Protein AF-0000000078946399 (afdb_homodimer)

Secondary structure (DSSP, 8-state):
-HHHHHHHHHHHHHHHHTS--BTT--HHHHHHHHHHHHHTT--EEEEE-SS-EEEEESTT-SEEEEEE--BSSP-S--EEETTEEESTTIIIIIHHHHHHHHHHHHHHHTT----SEEEEES-TTTT-HHHHHHHHH---SEEEEE--BTT-EEEEE-EEEEEEEEEE-B--BTT-GGGSB-HHHHHHHHHHHHHTSGGGGS--SSS--EEEEEEEEE---SSB---EEEEEEEEEE-TTS-HHHHHHHHHHHHHHH-SEEEEEEEE--EE--TTSHHHHHHHHHHHHHT---EEEE-S--THHHHHHTT-EEEEE-SSBGGGTTSTT-EEEHHHHHHHHHHHHHHHHHHHHT-/-HHHHHHHHHHHHHHHHTS--BTT--HHHHHHHHHHHHHTT--EEEEE-SS-EEEEESTT-SEEEEEE--BSSP-S--EEETTEEESTTIIIIIHHHHHHHHHHHHHHHTT----SEEEEES-TTTT-HHHHHHHHH---SEEEEE--BTT-EEEEE-EEEEEEEEEE-B--BTT-GGGSB-HHHHHHHHHHHHHTSGGGGS--SS---EEEEEEEEE---SSB---EEEEEEEEEE-TTS-HHHHHHHHHHHHHHH-SEEEEEEEE--EE--TTSHHHHHHHHHHHHHT---EEEESS--THHHHHHTT-EEEEE-SSBGGGTTSTT-EEEHHHHHHHHHHHHHHHHHHHHT-

Structure (mmCIF, N/CA/C/O backbone):
data_AF-0000000078946399-model_v1
#
loop_
_entity.id
_entity.type
_entity.pdbx_description
1 polymer 'Acetyl ornithine deacetylase related protein (ArgE)'
#
loop_
_atom_site.group_PDB
_atom_site.id
_atom_site.type_symbol
_atom_site.label_atom_id
_atom_site.label_alt_id
_atom_site.label_comp_id
_atom_site.label_asym_id
_atom_site.label_entity_id
_atom_site.label_seq_id
_atom_site.pdbx_PDB_ins_code
_atom_site.Cartn_x
_atom_site.Cartn_y
_atom_site.Cartn_z
_atom_site.occupancy
_atom_site.B_iso_or_equiv
_atom_site.auth_seq_id
_atom_site.auth_comp_id
_atom_site.auth_asym_id
_atom_site.auth_atom_id
_atom_site.pdbx_PDB_model_num
ATOM 1 N N . MET A 1 1 ? -23.766 44.562 15.922 1 47.75 1 MET A N 1
ATOM 2 C CA . MET A 1 1 ? -22.328 44.781 15.742 1 47.75 1 MET A CA 1
ATOM 3 C C . MET A 1 1 ? -21.609 43.469 15.422 1 47.75 1 MET A C 1
ATOM 5 O O . MET A 1 1 ? -20.797 43.406 14.5 1 47.75 1 MET A O 1
ATOM 9 N N . ASN A 1 2 ? -22.281 42.469 16.094 1 71.94 2 ASN A N 1
ATOM 10 C CA . ASN A 1 2 ? -21.688 41.125 15.953 1 71.94 2 ASN A CA 1
ATOM 11 C C . ASN A 1 2 ? -22.078 40.5 14.625 1 71.94 2 ASN A C 1
ATOM 13 O O . ASN A 1 2 ? -21.234 39.875 13.953 1 71.94 2 ASN A O 1
ATOM 17 N N . GLN A 1 3 ? -23.25 40.969 14.172 1 82.75 3 GLN A N 1
ATOM 18 C CA . GLN A 1 3 ? -23.719 40.375 12.93 1 82.75 3 GLN A CA 1
ATOM 19 C C . GLN A 1 3 ? -23.016 41 11.719 1 82.75 3 GLN A C 1
ATOM 21 O O . GLN A 1 3 ? -22.672 40.281 10.773 1 82.75 3 GLN A O 1
ATOM 26 N N . 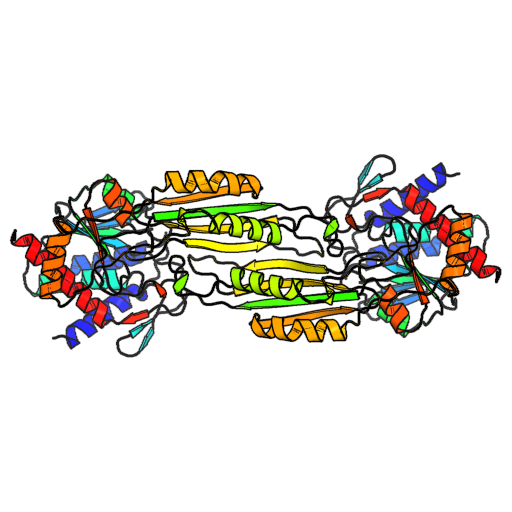MET A 1 4 ? -22.828 42.25 11.758 1 88 4 MET A N 1
ATOM 27 C CA . MET A 1 4 ? -22.141 42.938 10.656 1 88 4 MET A CA 1
ATOM 28 C C . MET A 1 4 ? -20.703 42.469 10.547 1 88 4 MET A C 1
ATOM 30 O O . MET A 1 4 ? -20.188 42.281 9.438 1 88 4 MET A O 1
ATOM 34 N N . LYS A 1 5 ? -20.078 42.281 11.656 1 94.25 5 LYS A N 1
ATOM 35 C CA . LYS A 1 5 ? -18.703 41.781 11.656 1 94.25 5 LYS A CA 1
ATOM 36 C C . LYS A 1 5 ? -18.625 40.375 11.102 1 94.25 5 LYS A C 1
ATOM 38 O O . LYS A 1 5 ? -17.672 40.031 10.383 1 94.25 5 LYS A O 1
ATOM 43 N N . THR A 1 6 ? -19.641 39.656 11.43 1 96.94 6 THR A N 1
ATOM 44 C CA . THR A 1 6 ? -19.688 38.281 10.953 1 96.94 6 THR A CA 1
ATOM 45 C C . THR A 1 6 ? -19.844 38.219 9.438 1 96.94 6 THR A C 1
ATOM 47 O O . THR A 1 6 ? -19.188 37.438 8.758 1 96.94 6 THR A O 1
ATOM 50 N N . GLU A 1 7 ? -20.688 39.062 8.922 1 97.5 7 GLU A N 1
ATOM 51 C CA . GLU A 1 7 ? -20.891 39.125 7.473 1 97.5 7 GLU A CA 1
ATOM 52 C C . GLU A 1 7 ? -19.625 39.594 6.762 1 97.5 7 GLU A C 1
ATOM 54 O O . GLU A 1 7 ? -19.297 39.094 5.684 1 97.5 7 GLU A O 1
ATOM 59 N N . ARG A 1 8 ? -19 40.562 7.348 1 97.94 8 ARG A N 1
ATOM 60 C CA . ARG A 1 8 ? -17.766 41.062 6.75 1 97.94 8 ARG A CA 1
ATOM 61 C C . ARG A 1 8 ? -16.672 40 6.773 1 97.94 8 ARG A C 1
ATOM 63 O O . ARG A 1 8 ? -15.93 39.844 5.801 1 97.94 8 ARG A O 1
ATOM 70 N N . ALA A 1 9 ? -16.578 39.344 7.898 1 98.31 9 ALA A N 1
ATOM 71 C CA . ALA A 1 9 ? -15.633 38.219 8 1 98.31 9 ALA A CA 1
ATOM 72 C C . ALA A 1 9 ? -15.906 37.188 6.93 1 98.31 9 ALA A C 1
ATOM 74 O O . ALA A 1 9 ? -14.977 36.625 6.332 1 98.31 9 ALA A O 1
ATOM 75 N N . LYS A 1 10 ? -17.156 36.875 6.715 1 98.12 10 LYS A N 1
ATOM 76 C CA . LYS A 1 10 ? -17.562 35.906 5.688 1 98.12 10 LYS A CA 1
ATOM 77 C C . LYS A 1 10 ? -17.094 36.344 4.309 1 98.12 10 LYS A C 1
ATOM 79 O O . LYS A 1 10 ? -16.562 35.562 3.539 1 98.12 10 LYS A O 1
ATOM 84 N N . GLU A 1 11 ? -17.297 37.594 4.051 1 98.31 11 GLU A N 1
ATOM 85 C CA . GLU A 1 11 ? -16.906 38.156 2.758 1 98.31 11 GLU A CA 1
ATOM 86 C C . GLU A 1 11 ? -15.406 38.031 2.541 1 98.31 11 GLU A C 1
ATOM 88 O O . GLU A 1 11 ? -14.953 37.594 1.476 1 98.31 11 GLU A O 1
ATOM 93 N N . ILE A 1 12 ? -14.656 38.406 3.539 1 98.69 12 ILE A N 1
ATOM 94 C CA . ILE A 1 12 ? -13.203 38.375 3.439 1 98.69 12 ILE A CA 1
ATOM 95 C C . ILE A 1 12 ? -12.734 36.938 3.23 1 98.69 12 ILE A C 1
ATOM 97 O O . ILE A 1 12 ? -11.945 36.656 2.324 1 98.69 12 ILE A O 1
ATOM 101 N N . LEU A 1 13 ? -13.266 36.031 4.047 1 98.81 13 LEU A N 1
ATOM 102 C CA . LEU A 1 13 ? -12.836 34.656 3.994 1 98.81 13 LEU A CA 1
ATOM 103 C C . LEU A 1 13 ? -13.219 34 2.658 1 98.81 13 LEU A C 1
ATOM 105 O O . LEU A 1 13 ? -12.414 33.281 2.064 1 98.81 13 LEU A O 1
ATOM 109 N N . LEU A 1 14 ? -14.375 34.281 2.162 1 98.5 14 LEU A N 1
ATOM 110 C CA . LEU A 1 14 ? -14.82 33.688 0.899 1 98.5 14 LEU A CA 1
ATOM 111 C C . LEU A 1 14 ? -13.945 34.156 -0.257 1 98.5 14 LEU A C 1
ATOM 113 O O . LEU A 1 14 ? -13.648 33.406 -1.168 1 98.5 14 LEU A O 1
ATOM 117 N N . GLN A 1 15 ? -13.586 35.406 -0.216 1 98.5 15 GLN A N 1
ATOM 118 C CA . GLN A 1 15 ? -12.695 35.938 -1.254 1 98.5 15 GLN A CA 1
ATOM 119 C C . GLN A 1 15 ? -11.352 35.219 -1.228 1 98.5 15 GLN A C 1
ATOM 121 O O . GLN A 1 15 ? -10.797 34.906 -2.279 1 98.5 15 GLN A O 1
ATOM 126 N N . LEU A 1 16 ? -10.859 34.969 -0.039 1 98.81 16 LEU A N 1
ATOM 127 C CA . LEU A 1 16 ? -9.602 34.25 0.097 1 98.81 16 LEU A CA 1
ATOM 128 C C . LEU A 1 16 ? -9.742 32.812 -0.403 1 98.81 16 LEU A C 1
ATOM 130 O O . LEU A 1 16 ? -8.859 32.312 -1.088 1 98.81 16 LEU A O 1
ATOM 134 N N . LEU A 1 17 ? -10.852 32.188 -0.094 1 98.75 17 LEU A N 1
ATOM 135 C CA . LEU A 1 17 ? -11.062 30.766 -0.403 1 98.75 17 LEU A CA 1
ATOM 136 C C . LEU A 1 17 ? -11.258 30.562 -1.901 1 98.75 17 LEU A C 1
ATOM 138 O O . LEU A 1 17 ? -10.969 29.484 -2.43 1 98.75 17 LEU A O 1
ATOM 142 N N . LYS A 1 18 ? -11.695 31.578 -2.578 1 98 18 LYS A N 1
ATOM 143 C CA . LYS A 1 18 ? -11.914 31.5 -4.02 1 98 18 LYS A CA 1
ATOM 144 C C . LYS A 1 18 ? -10.594 31.469 -4.777 1 98 18 LYS A C 1
ATOM 146 O O . LYS A 1 18 ? -10.555 31.094 -5.953 1 98 18 LYS A O 1
ATOM 151 N N . ILE A 1 19 ? -9.516 31.828 -4.113 1 98.56 19 ILE A N 1
ATOM 152 C CA . ILE A 1 19 ? -8.195 31.844 -4.73 1 98.56 19 ILE A CA 1
ATOM 153 C C . ILE A 1 19 ? -7.402 30.609 -4.27 1 98.56 19 ILE A C 1
ATOM 155 O O . ILE A 1 19 ? -6.883 30.594 -3.15 1 98.56 19 ILE A O 1
ATOM 159 N N . PRO A 1 20 ? -7.289 29.594 -5.145 1 98 20 PRO A N 1
ATOM 160 C CA . PRO A 1 20 ? -6.434 28.469 -4.754 1 98 20 PRO A CA 1
ATOM 161 C C . PRO A 1 20 ? -4.984 28.891 -4.516 1 98 20 PRO A C 1
ATOM 163 O O . PRO A 1 20 ? -4.441 29.703 -5.262 1 98 20 PRO A O 1
ATOM 166 N N . SER A 1 21 ? -4.367 28.406 -3.451 1 98.31 21 SER A N 1
ATOM 167 C CA . SER A 1 21 ? -2.986 28.766 -3.148 1 98.31 21 SER A CA 1
ATOM 168 C C . SER A 1 21 ? -2.223 27.578 -2.561 1 98.31 21 SER A C 1
ATOM 170 O O . SER A 1 21 ? -1.588 27.703 -1.512 1 98.31 21 SER A O 1
ATOM 172 N N . PRO A 1 22 ? -2.23 26.422 -3.227 1 97.69 22 PRO A N 1
ATOM 173 C CA . PRO A 1 22 ? -1.34 25.375 -2.709 1 97.69 22 PRO A CA 1
ATOM 174 C C . PRO A 1 22 ? 0.113 25.844 -2.617 1 97.69 22 PRO A C 1
ATOM 176 O O . PRO A 1 22 ? 0.504 26.797 -3.281 1 97.69 22 PRO A O 1
ATOM 179 N N . SER A 1 23 ? 0.872 25.219 -1.741 1 97.31 23 SER A N 1
ATOM 180 C CA . SER A 1 23 ? 2.268 25.609 -1.576 1 97.31 23 SER A CA 1
ATOM 181 C C . SER A 1 23 ? 2.98 25.688 -2.922 1 97.31 23 SER A C 1
ATOM 183 O O . SER A 1 23 ? 2.865 24.781 -3.75 1 97.31 23 SER A O 1
ATOM 185 N N . GLY A 1 24 ? 3.625 26.719 -3.129 1 96.62 24 GLY A N 1
ATOM 186 C CA . GLY A 1 24 ? 4.336 26.953 -4.375 1 96.62 24 GLY A CA 1
ATOM 187 C C . GLY A 1 24 ? 3.545 27.797 -5.359 1 96.62 24 GLY A C 1
ATOM 188 O O . GLY A 1 24 ? 4.09 28.281 -6.359 1 96.62 24 GLY A O 1
ATOM 189 N N . GLN A 1 25 ? 2.281 28.031 -5.113 1 97.44 25 GLN A N 1
ATOM 190 C CA . GLN A 1 25 ? 1.404 28.812 -5.98 1 97.44 25 GLN A CA 1
ATOM 191 C C . GLN A 1 25 ? 0.661 29.875 -5.188 1 97.44 25 GLN A C 1
ATOM 193 O O . GLN A 1 25 ? -0.564 29.984 -5.277 1 97.44 25 GLN A O 1
ATOM 198 N N . GLU A 1 26 ? 1.387 30.672 -4.414 1 98.19 26 GLU A N 1
ATOM 199 C CA . GLU A 1 26 ? 0.754 31.609 -3.482 1 98.19 26 GLU A CA 1
ATOM 200 C C . GLU A 1 26 ? 0.705 33.031 -4.059 1 98.19 26 GLU A C 1
ATOM 202 O O . GLU A 1 26 ? 0.211 33.938 -3.412 1 98.19 26 GLU A O 1
ATOM 207 N N . ASP A 1 27 ? 1.141 33.25 -5.316 1 97.56 27 ASP A N 1
ATOM 208 C CA . ASP A 1 27 ? 1.305 34.594 -5.859 1 97.56 27 ASP A CA 1
ATOM 209 C C . ASP A 1 27 ? -0.028 35.312 -5.898 1 97.56 27 ASP A C 1
ATOM 211 O O . ASP A 1 27 ? -0.113 36.469 -5.484 1 97.56 27 ASP A O 1
ATOM 215 N N . ARG A 1 28 ? -1.026 34.656 -6.402 1 98.19 28 ARG A N 1
ATOM 216 C CA . ARG A 1 28 ? -2.309 35.344 -6.598 1 98.19 28 ARG A CA 1
ATOM 217 C C . ARG A 1 28 ? -2.928 35.719 -5.262 1 98.19 28 ARG A C 1
ATOM 219 O O . ARG A 1 28 ? -3.533 36.812 -5.141 1 98.19 28 ARG A O 1
ATOM 226 N N . ILE A 1 29 ? -2.83 34.906 -4.25 1 98.69 29 ILE A N 1
ATOM 227 C CA . ILE A 1 29 ? -3.439 35.25 -2.963 1 98.69 29 ILE A CA 1
ATOM 228 C C . ILE A 1 29 ? -2.645 36.344 -2.275 1 98.69 29 ILE A C 1
ATOM 230 O O . ILE A 1 29 ? -3.217 37.188 -1.581 1 98.69 29 ILE A O 1
ATOM 234 N N . MET A 1 30 ? -1.367 36.344 -2.451 1 98.75 30 MET A N 1
ATOM 235 C CA . MET A 1 30 ? -0.531 37.406 -1.895 1 98.75 30 MET A CA 1
ATOM 236 C C . MET A 1 30 ? -0.871 38.75 -2.523 1 98.75 30 MET A C 1
ATOM 238 O O . MET A 1 30 ? -0.92 39.75 -1.832 1 98.75 30 MET A O 1
ATOM 242 N N . LEU A 1 31 ? -1.077 38.688 -3.805 1 98.56 31 LEU A N 1
ATOM 243 C CA . LEU A 1 31 ? -1.482 39.906 -4.492 1 98.56 31 LEU A CA 1
ATOM 244 C C . LEU A 1 31 ? -2.814 40.406 -3.953 1 98.56 31 LEU A C 1
ATOM 246 O O . LEU A 1 31 ? -2.988 41.625 -3.754 1 98.56 31 LEU A O 1
ATOM 250 N N . HIS A 1 32 ? -3.725 39.5 -3.777 1 98.81 32 HIS A N 1
ATOM 251 C CA . HIS A 1 32 ? -5.027 39.875 -3.234 1 98.81 32 HIS A CA 1
ATOM 252 C C . HIS A 1 32 ? -4.891 40.531 -1.858 1 98.81 32 HIS A C 1
ATOM 254 O O . HIS A 1 32 ? -5.523 41.531 -1.579 1 98.81 32 HIS A O 1
ATOM 260 N N . ILE A 1 33 ? -4.078 39.938 -1.006 1 98.88 33 ILE A N 1
ATOM 261 C CA . ILE A 1 33 ? -3.861 40.438 0.343 1 98.88 33 ILE A CA 1
ATOM 262 C C . ILE A 1 33 ? -3.188 41.812 0.273 1 98.88 33 ILE A C 1
ATOM 264 O O . ILE A 1 33 ? -3.57 42.75 0.994 1 98.88 33 ILE A O 1
ATOM 268 N N . MET A 1 34 ? -2.217 41.906 -0.587 1 98.62 34 MET A N 1
ATOM 269 C CA . MET A 1 34 ? -1.526 43.188 -0.758 1 98.62 34 MET A CA 1
ATOM 270 C C . MET A 1 34 ? -2.504 44.281 -1.162 1 98.62 34 MET A C 1
ATOM 272 O O . MET A 1 34 ? -2.445 45.406 -0.637 1 98.62 34 MET A O 1
ATOM 276 N N . GLU A 1 35 ? -3.363 44 -2.105 1 98.5 35 GLU A N 1
ATOM 277 C CA . GLU A 1 35 ? -4.371 44.969 -2.543 1 98.5 35 GLU A CA 1
ATOM 278 C C . GLU A 1 35 ? -5.293 45.344 -1.394 1 98.5 35 GLU A C 1
ATOM 280 O O . GLU A 1 35 ? -5.633 46.531 -1.237 1 98.5 35 GLU A O 1
ATOM 285 N N . PHE A 1 36 ? -5.73 44.375 -0.68 1 98.56 36 PHE A N 1
ATOM 286 C CA . PHE A 1 36 ? -6.57 44.625 0.487 1 98.56 36 PHE A CA 1
ATOM 287 C C . PHE A 1 36 ? -5.895 45.594 1.446 1 98.56 36 PHE A C 1
ATOM 289 O O . PHE A 1 36 ? -6.52 46.562 1.921 1 98.56 36 PHE A O 1
ATOM 296 N N . LEU A 1 37 ? -4.625 45.375 1.749 1 98.75 37 LEU A N 1
ATOM 297 C CA . LEU A 1 37 ? -3.854 46.188 2.695 1 98.75 37 LEU A CA 1
ATOM 298 C C . LEU A 1 37 ? -3.623 47.594 2.154 1 98.75 37 LEU A C 1
ATOM 300 O O . LEU A 1 37 ? -3.688 48.562 2.906 1 98.75 37 LEU A O 1
ATOM 304 N N . HIS A 1 38 ? -3.402 47.688 0.905 1 98.19 38 HIS A N 1
ATOM 305 C CA . HIS A 1 38 ? -3.207 49 0.275 1 98.19 38 HIS A CA 1
ATOM 306 C C . HIS A 1 38 ? -4.473 49.844 0.357 1 98.19 38 HIS A C 1
ATOM 308 O O . HIS A 1 38 ? -4.398 51.062 0.598 1 98.19 38 HIS A O 1
ATOM 314 N N . LYS A 1 39 ? -5.543 49.219 0.105 1 98.06 39 LYS A N 1
ATOM 315 C CA . LYS A 1 39 ? -6.816 49.938 0.187 1 98.06 39 LYS A CA 1
ATOM 316 C C . LYS A 1 39 ? -7.031 50.5 1.579 1 98.06 39 LYS A C 1
ATOM 318 O O . LYS A 1 39 ? -7.73 51.5 1.735 1 98.06 39 LYS A O 1
ATOM 323 N N . LEU A 1 40 ? -6.422 49.938 2.564 1 97.94 40 LEU A N 1
ATOM 324 C CA . LEU A 1 40 ? -6.547 50.406 3.941 1 97.94 40 LEU A CA 1
ATOM 325 C C . LEU A 1 40 ? -5.387 51.312 4.316 1 97.94 40 LEU A C 1
ATOM 327 O O . LEU A 1 40 ? -5.258 51.719 5.473 1 97.94 40 LEU A O 1
ATOM 331 N N . ASP A 1 41 ? -4.469 51.594 3.393 1 97.62 41 ASP A N 1
ATOM 332 C CA . ASP A 1 41 ? -3.35 52.5 3.531 1 97.62 41 ASP A CA 1
ATOM 333 C C . ASP A 1 41 ? -2.291 51.969 4.477 1 97.62 41 ASP A C 1
ATOM 335 O O . ASP A 1 41 ? -1.715 52.688 5.277 1 97.62 41 ASP A O 1
ATOM 339 N N . TYR A 1 42 ? -2.152 50.688 4.516 1 98.31 42 TYR A N 1
ATOM 340 C CA . TYR A 1 42 ? -1.014 50.062 5.199 1 98.31 42 TYR A CA 1
ATOM 341 C C . TYR A 1 42 ? 0.194 49.969 4.277 1 98.31 42 TYR A C 1
ATOM 343 O O . TYR A 1 42 ? 0.053 49.688 3.09 1 98.31 42 TYR A O 1
ATOM 351 N N . ASP A 1 43 ? 1.388 50.312 4.824 1 97.69 43 ASP A N 1
ATOM 352 C CA . ASP A 1 43 ? 2.631 50.094 4.094 1 97.69 43 ASP A CA 1
ATOM 353 C C . ASP A 1 43 ? 3.037 48.594 4.133 1 97.69 43 ASP A C 1
ATOM 355 O O . ASP A 1 43 ? 3.186 48.031 5.211 1 97.69 43 ASP A O 1
ATOM 359 N N . VAL A 1 44 ? 3.207 48.062 2.955 1 98.5 44 VAL A N 1
ATOM 360 C CA . VAL A 1 44 ? 3.498 46.625 2.867 1 98.5 44 VAL A CA 1
ATOM 361 C C . VAL A 1 44 ? 4.914 46.406 2.33 1 98.5 44 VAL A C 1
ATOM 363 O O . VAL A 1 44 ? 5.266 46.938 1.273 1 98.5 44 VAL A O 1
ATOM 366 N N . HIS A 1 45 ? 5.691 45.688 3.076 1 98.38 45 HIS A N 1
ATOM 367 C CA . HIS A 1 45 ? 7.016 45.25 2.637 1 98.38 45 HIS A CA 1
ATOM 368 C C . HIS A 1 45 ? 6.984 43.844 2.066 1 98.38 45 HIS A C 1
ATOM 370 O O . HIS A 1 45 ? 6.422 42.938 2.68 1 98.38 45 HIS A O 1
ATOM 376 N N . ILE A 1 46 ? 7.586 43.75 0.87 1 98.06 46 ILE A N 1
ATOM 377 C CA . ILE A 1 46 ? 7.652 42.438 0.233 1 98.06 46 ILE A CA 1
ATOM 378 C C . ILE A 1 46 ? 9.016 41.781 0.505 1 98.06 46 ILE A C 1
ATOM 380 O O . ILE A 1 46 ? 10.055 42.406 0.244 1 98.06 46 ILE A O 1
ATOM 384 N N . GLU A 1 47 ? 9 40.656 1.097 1 97.62 47 GLU A N 1
ATOM 385 C CA . GLU A 1 47 ? 10.211 39.844 1.262 1 97.62 47 GLU A CA 1
ATOM 386 C C . GLU A 1 47 ? 10.172 38.625 0.359 1 97.62 47 GLU A C 1
ATOM 388 O O . GLU A 1 47 ? 9.219 37.844 0.395 1 97.62 47 GLU A O 1
ATOM 393 N N . SER A 1 48 ? 11.195 38.531 -0.493 1 97 48 SER A N 1
ATOM 394 C CA . SER A 1 48 ? 11.211 37.406 -1.436 1 97 48 SER A CA 1
ATOM 395 C C . SER A 1 48 ? 12.633 36.906 -1.69 1 97 48 SER A C 1
ATOM 397 O O . SER A 1 48 ? 13.586 37.688 -1.603 1 97 48 SER A O 1
ATOM 399 N N . ASP A 1 49 ? 12.773 35.656 -1.921 1 95.62 49 ASP A N 1
ATOM 400 C CA . ASP A 1 49 ? 14.047 35.125 -2.391 1 95.62 49 ASP A CA 1
ATOM 401 C C . ASP A 1 49 ? 13.914 34.562 -3.801 1 95.62 49 ASP A C 1
ATOM 403 O O . ASP A 1 49 ? 14.742 33.75 -4.23 1 95.62 49 ASP A O 1
ATOM 407 N N . GLY A 1 50 ? 12.891 34.844 -4.512 1 93.75 50 GLY A N 1
ATOM 408 C CA . GLY A 1 50 ? 12.648 34.375 -5.859 1 93.75 50 GLY A CA 1
ATOM 409 C C . GLY A 1 50 ? 11.633 33.25 -5.918 1 93.75 50 GLY A C 1
ATOM 410 O O . GLY A 1 50 ? 10.883 33.125 -6.887 1 93.75 50 GLY A O 1
ATOM 411 N N . GLU A 1 51 ? 11.586 32.438 -4.895 1 93.94 51 GLU A N 1
ATOM 412 C CA . GLU A 1 51 ? 10.641 31.328 -4.828 1 93.94 51 GLU A CA 1
ATOM 413 C C . GLU A 1 51 ? 9.562 31.578 -3.781 1 93.94 51 GLU A C 1
ATOM 415 O O . GLU A 1 51 ? 8.391 31.25 -3.998 1 93.94 51 GLU A O 1
ATOM 420 N N . ILE A 1 52 ? 9.945 32.188 -2.711 1 96 52 ILE A N 1
ATOM 421 C CA . ILE A 1 52 ? 9.07 32.531 -1.591 1 96 52 ILE A CA 1
ATOM 422 C C . ILE A 1 52 ? 8.703 34 -1.644 1 96 52 ILE A C 1
ATOM 424 O O . ILE A 1 52 ? 9.531 34.844 -2.004 1 96 52 ILE A O 1
ATOM 428 N N . ILE A 1 53 ? 7.461 34.312 -1.32 1 97.44 53 ILE A N 1
ATOM 429 C CA . ILE A 1 53 ? 7.02 35.688 -1.186 1 97.44 53 ILE A CA 1
ATOM 430 C C . ILE A 1 53 ? 6.289 35.875 0.143 1 97.44 53 ILE A C 1
ATOM 432 O O . ILE A 1 53 ? 5.355 35.125 0.451 1 97.44 53 ILE A O 1
ATOM 436 N N . ASP A 1 54 ? 6.719 36.812 0.956 1 98.56 54 ASP A N 1
ATOM 437 C CA . ASP A 1 54 ? 6.094 37.188 2.219 1 98.56 54 ASP A CA 1
ATOM 438 C C . ASP A 1 54 ? 5.699 38.688 2.217 1 98.56 54 ASP A C 1
ATOM 440 O O . ASP A 1 54 ? 6.309 39.469 1.518 1 98.56 54 ASP A O 1
ATOM 444 N N . LEU A 1 55 ? 4.656 39.031 2.871 1 98.88 55 LEU A N 1
ATOM 445 C CA . LEU A 1 55 ? 4.234 40.406 3.084 1 98.88 55 LEU A CA 1
ATOM 446 C C . LEU A 1 55 ? 4.398 40.781 4.547 1 98.88 55 LEU A C 1
ATOM 448 O O . LEU A 1 55 ? 3.922 40.094 5.441 1 98.88 55 LEU A O 1
ATOM 452 N N . VAL A 1 56 ? 5.066 41.875 4.773 1 98.88 56 VAL A N 1
ATOM 453 C CA . VAL A 1 56 ? 5.332 42.344 6.133 1 98.88 56 VAL A CA 1
ATOM 454 C C . VAL A 1 56 ? 4.738 43.719 6.344 1 98.88 56 VAL A C 1
ATOM 456 O O . VAL A 1 56 ? 4.926 44.625 5.516 1 98.88 56 VAL A O 1
ATOM 459 N N . VAL A 1 57 ? 4.004 43.906 7.367 1 98.81 57 VAL A N 1
ATOM 460 C CA . VAL A 1 57 ? 3.453 45.188 7.797 1 98.81 57 VAL A CA 1
ATOM 461 C C . VAL A 1 57 ? 4.004 45.531 9.172 1 98.81 57 VAL A C 1
ATOM 463 O O . VAL A 1 57 ? 4.043 44.688 10.07 1 98.81 57 VAL A O 1
ATOM 466 N N . ASN A 1 58 ? 4.457 46.75 9.406 1 98.5 58 ASN A N 1
ATOM 467 C CA . ASN A 1 58 ? 5.055 47.25 10.648 1 98.5 58 ASN A CA 1
ATOM 468 C C . ASN A 1 58 ? 6.277 46.406 11.031 1 98.5 58 ASN A C 1
ATOM 470 O O . ASN A 1 58 ? 6.336 45.875 12.133 1 98.5 58 ASN A O 1
ATOM 474 N N . PRO A 1 59 ? 7.348 46.438 10.109 1 98.19 59 PRO A N 1
ATOM 475 C CA . PRO A 1 59 ? 8.469 45.5 10.203 1 98.19 59 PRO A CA 1
ATOM 476 C C . PRO A 1 59 ? 9.328 45.75 11.438 1 98.19 59 PRO A C 1
ATOM 478 O O . PRO A 1 59 ? 10.133 44.875 11.812 1 98.19 59 PRO A O 1
ATOM 481 N N . GLU A 1 60 ? 9.195 46.844 12.164 1 97.06 60 GLU A N 1
ATOM 482 C CA . GLU A 1 60 ? 10.062 47.156 13.289 1 97.06 60 GLU A CA 1
ATOM 483 C C . GLU A 1 60 ? 9.445 46.719 14.609 1 97.06 60 GLU A C 1
ATOM 485 O O . GLU A 1 60 ? 10.062 46.844 15.672 1 97.06 60 GLU A O 1
ATOM 490 N N . ALA A 1 61 ? 8.242 46.188 14.602 1 97.94 61 ALA A N 1
ATOM 491 C CA . ALA A 1 61 ? 7.555 45.75 15.82 1 97.94 61 ALA A CA 1
ATOM 492 C C . ALA A 1 61 ? 8.281 44.594 16.5 1 97.94 61 ALA A C 1
ATOM 494 O O . ALA A 1 61 ? 9.023 43.875 15.844 1 97.94 61 ALA A O 1
ATOM 495 N N . GLU A 1 62 ? 8.055 44.438 17.797 1 97.88 62 GLU A N 1
ATOM 496 C CA . GLU A 1 62 ? 8.711 43.375 18.578 1 97.88 62 GLU A CA 1
ATOM 497 C C . GLU A 1 62 ? 7.766 42.219 18.844 1 97.88 62 GLU A C 1
ATOM 499 O O . GLU A 1 62 ? 8.203 41.125 19.266 1 97.88 62 GLU A O 1
ATOM 504 N N . LEU A 1 63 ? 6.523 42.406 18.641 1 98.75 63 LEU A N 1
ATOM 505 C CA . LEU A 1 63 ? 5.5 41.375 18.641 1 98.75 63 LEU A CA 1
ATOM 506 C C . LEU A 1 63 ? 4.871 41.219 17.266 1 98.75 63 LEU A C 1
ATOM 508 O O . LEU A 1 63 ? 4.379 42.188 16.688 1 98.75 63 LEU A O 1
ATOM 512 N N . PHE A 1 64 ? 4.898 39.969 16.719 1 98.88 64 PHE A N 1
ATOM 513 C CA . PHE A 1 64 ? 4.375 39.75 15.375 1 98.88 64 PHE A CA 1
ATOM 514 C C . PHE A 1 64 ? 3.217 38.781 15.398 1 98.88 64 PHE A C 1
ATOM 516 O O . PHE A 1 64 ? 3.24 37.781 16.156 1 98.88 64 PHE A O 1
ATOM 523 N N . TYR A 1 65 ? 2.221 39.031 14.617 1 98.94 65 TYR A N 1
ATOM 524 C CA . TYR A 1 65 ? 1.269 38.031 14.195 1 98.94 65 TYR A CA 1
ATOM 525 C C . TYR A 1 65 ? 1.687 37.406 12.867 1 98.94 65 TYR A C 1
ATOM 527 O O . TYR A 1 65 ? 1.924 38.125 11.891 1 98.94 65 TYR A O 1
ATOM 535 N N . GLU A 1 66 ? 1.85 36.094 12.844 1 98.94 66 GLU A N 1
ATOM 536 C CA . GLU A 1 66 ? 2.207 35.375 11.625 1 98.94 66 GLU A CA 1
ATOM 537 C C . GLU A 1 66 ? 1.08 34.469 11.18 1 98.94 66 GLU A C 1
ATOM 539 O O . GLU A 1 66 ? 0.445 33.812 12.008 1 98.94 66 GLU A O 1
ATOM 544 N N . VAL A 1 67 ? 0.836 34.375 9.875 1 98.94 67 VAL A N 1
ATOM 545 C CA . VAL A 1 67 ? -0.091 33.406 9.305 1 98.94 67 VAL A CA 1
ATOM 546 C C . VAL A 1 67 ? 0.395 33 7.918 1 98.94 67 VAL A C 1
ATOM 548 O O . VAL A 1 67 ? 0.853 33.812 7.133 1 98.94 67 VAL A O 1
ATOM 551 N N . HIS A 1 68 ? 0.456 31.688 7.699 1 98.88 68 HIS A N 1
ATOM 552 C CA . HIS A 1 68 ? 0.703 31.25 6.332 1 98.88 68 HIS A CA 1
ATOM 553 C C . HIS A 1 68 ? -0.553 31.375 5.477 1 98.88 68 HIS A C 1
ATOM 555 O O . HIS A 1 68 ? -1.656 31.531 6.004 1 98.88 68 HIS A O 1
ATOM 561 N N . VAL A 1 69 ? -0.336 31.406 4.145 1 98.62 69 VAL A N 1
ATOM 562 C CA . VAL A 1 69 ? -1.495 31.625 3.287 1 98.62 69 VAL A CA 1
ATOM 563 C C . VAL A 1 69 ? -1.667 30.453 2.332 1 98.62 69 VAL A C 1
ATOM 565 O O . VAL A 1 69 ? -2.67 30.359 1.62 1 98.62 69 VAL A O 1
ATOM 568 N N . ASP A 1 70 ? -0.649 29.547 2.334 1 98.5 70 ASP A N 1
ATOM 569 C CA . ASP A 1 70 ? -0.753 28.375 1.481 1 98.5 70 ASP A CA 1
ATOM 570 C C . ASP A 1 70 ? -1.659 27.312 2.111 1 98.5 70 ASP A C 1
ATOM 572 O O . ASP A 1 70 ? -1.905 27.344 3.32 1 98.5 70 ASP A O 1
ATOM 576 N N . THR A 1 71 ? -2.219 26.5 1.252 1 98.19 71 THR A N 1
ATOM 577 C CA . THR A 1 71 ? -3.01 25.344 1.645 1 98.19 71 THR A CA 1
ATOM 578 C C . THR A 1 71 ? -2.477 24.078 0.982 1 98.19 71 THR A C 1
ATOM 580 O O . THR A 1 71 ? -1.529 24.125 0.196 1 98.19 71 THR A O 1
ATOM 583 N N . ILE A 1 72 ? -3.002 22.969 1.343 1 97.69 72 ILE A N 1
ATOM 584 C CA . ILE A 1 72 ? -2.828 21.766 0.546 1 97.69 72 ILE A CA 1
ATOM 585 C C . ILE A 1 72 ? -3.596 21.891 -0.767 1 97.69 72 ILE A C 1
ATOM 587 O O . ILE A 1 72 ? -4.336 22.859 -0.966 1 97.69 72 ILE A O 1
ATOM 591 N N . PRO A 1 73 ? -3.375 20.969 -1.744 1 97.31 73 PRO A N 1
ATOM 592 C CA . PRO A 1 73 ? -4.195 21 -2.957 1 97.31 73 PRO A CA 1
ATOM 593 C C . PRO A 1 73 ? -5.691 20.922 -2.656 1 97.31 73 PRO A C 1
ATOM 595 O O . PRO A 1 73 ? -6.102 20.266 -1.697 1 97.31 73 PRO A O 1
ATOM 598 N N . ILE A 1 74 ? -6.48 21.531 -3.52 1 97.56 74 ILE A N 1
ATOM 599 C CA . ILE A 1 74 ? -7.91 21.688 -3.283 1 97.56 74 ILE A CA 1
ATOM 600 C C . ILE A 1 74 ? -8.578 20.312 -3.285 1 97.56 74 ILE A C 1
ATOM 602 O O . ILE A 1 74 ? -8.445 19.547 -4.246 1 97.56 74 ILE A O 1
ATOM 606 N N . ARG A 1 75 ? -9.273 20.062 -2.279 1 96.69 75 ARG A N 1
ATOM 607 C CA . ARG A 1 75 ? -10.031 18.828 -2.15 1 96.69 75 ARG A CA 1
ATOM 608 C C . ARG A 1 75 ? -11.531 19.094 -2.141 1 96.69 75 ARG A C 1
ATOM 610 O O . ARG A 1 75 ? -12.328 18.203 -2.434 1 96.69 75 ARG A O 1
ATOM 617 N N . ALA A 1 76 ? -11.859 20.297 -1.711 1 96.62 76 ALA A N 1
ATOM 618 C CA . ALA A 1 76 ? -13.258 20.688 -1.639 1 96.62 76 ALA A CA 1
ATOM 619 C C . ALA A 1 76 ? -13.43 22.172 -2.008 1 96.62 76 ALA A C 1
ATOM 621 O O . ALA A 1 76 ? -12.695 23.031 -1.513 1 96.62 76 ALA A O 1
ATOM 622 N N . GLU A 1 77 ? -14.391 22.438 -2.762 1 97.62 77 GLU A N 1
ATOM 623 C CA . GLU A 1 77 ? -14.695 23.812 -3.15 1 97.62 77 GLU A CA 1
ATOM 624 C C . GLU A 1 77 ? -15.398 24.562 -2.021 1 97.62 77 GLU A C 1
ATOM 626 O O . GLU A 1 77 ? -16.125 23.969 -1.228 1 97.62 77 GLU A O 1
ATOM 631 N N . PRO A 1 78 ? -15.195 25.828 -2.035 1 98.06 78 PRO A N 1
ATOM 632 C CA . PRO A 1 78 ? -15.844 26.594 -0.97 1 98.06 78 PRO A CA 1
ATOM 633 C C . PRO A 1 78 ? -17.359 26.672 -1.143 1 98.06 78 PRO A C 1
ATOM 635 O O . PRO A 1 78 ? -17.844 26.828 -2.266 1 98.06 78 PRO A O 1
ATOM 638 N N . PHE A 1 79 ? -18.031 26.516 -0.121 1 96.88 79 PHE A N 1
ATOM 639 C CA . PHE A 1 79 ? -19.469 26.797 -0.096 1 96.88 79 PHE A CA 1
ATOM 640 C C . PHE A 1 79 ? -19.922 27.172 1.311 1 96.88 79 PHE A C 1
ATOM 642 O O . PHE A 1 79 ? -19.203 26.922 2.283 1 96.88 79 PHE A O 1
ATOM 649 N N . VAL A 1 80 ? -21.094 27.844 1.404 1 97.88 80 VAL A N 1
ATOM 650 C CA . VAL A 1 80 ? -21.547 28.438 2.66 1 97.88 80 VAL A CA 1
ATOM 651 C C . VAL A 1 80 ? -22.875 27.812 3.088 1 97.88 80 VAL A C 1
ATOM 653 O O . VAL A 1 80 ? -23.766 27.594 2.262 1 97.88 80 VAL A O 1
ATOM 656 N N . ARG A 1 81 ? -22.969 27.406 4.27 1 97.62 81 ARG A N 1
ATOM 657 C CA . ARG A 1 81 ? -24.219 27.016 4.914 1 97.62 81 ARG A CA 1
ATOM 658 C C . ARG A 1 81 ? -24.406 27.734 6.246 1 97.62 81 ARG A C 1
ATOM 660 O O . ARG A 1 81 ? -23.891 27.281 7.273 1 97.62 81 ARG A O 1
ATOM 667 N N . GLY A 1 82 ? -25.234 28.781 6.23 1 96.94 82 GLY A N 1
ATOM 668 C CA . GLY A 1 82 ? -25.344 29.609 7.426 1 96.94 82 GLY A CA 1
ATOM 669 C C . GLY A 1 82 ? -24.062 30.328 7.777 1 96.94 82 GLY A C 1
ATOM 670 O O . GLY A 1 82 ? -23.516 31.062 6.957 1 96.94 82 GLY A O 1
ATOM 671 N N . ASN A 1 83 ? -23.547 30.047 8.969 1 97.62 83 ASN A N 1
ATOM 672 C CA . ASN A 1 83 ? -22.297 30.672 9.422 1 97.62 83 ASN A CA 1
ATOM 673 C C . ASN A 1 83 ? -21.109 29.75 9.242 1 97.62 83 ASN A C 1
ATOM 675 O O . ASN A 1 83 ? -19.984 30.078 9.656 1 97.62 83 ASN A O 1
ATOM 679 N N . ILE A 1 84 ? -21.406 28.641 8.617 1 98.56 84 ILE A N 1
ATOM 680 C CA . ILE A 1 84 ? -20.328 27.688 8.398 1 98.56 84 ILE A CA 1
ATOM 681 C C . ILE A 1 84 ? -19.844 27.781 6.949 1 98.56 84 ILE A C 1
ATOM 683 O O . ILE A 1 84 ? -20.641 27.734 6.016 1 98.56 84 ILE A O 1
ATOM 687 N N . ILE A 1 85 ? -18.578 27.969 6.805 1 98.75 85 ILE A N 1
ATOM 688 C CA . ILE A 1 85 ? -17.969 27.953 5.484 1 98.75 85 ILE A CA 1
ATOM 689 C C . ILE A 1 85 ? -17.141 26.688 5.312 1 98.75 85 ILE A C 1
ATOM 691 O O . ILE A 1 85 ? -16.281 26.375 6.145 1 98.75 85 ILE A O 1
ATOM 695 N N . TYR A 1 86 ? -17.422 25.984 4.273 1 98.5 86 TYR A N 1
ATOM 696 C CA . TYR A 1 86 ? -16.703 24.766 3.922 1 98.5 86 TYR A CA 1
ATOM 697 C C . TYR A 1 86 ? -15.672 25.031 2.838 1 98.5 86 TYR A C 1
ATOM 699 O O . TYR A 1 86 ? -15.773 26.016 2.104 1 98.5 86 TYR A O 1
ATOM 707 N N . GLY A 1 87 ? -14.68 24.141 2.785 1 98.5 87 GLY A N 1
ATOM 708 C CA . GLY A 1 87 ? -13.703 24.203 1.71 1 98.5 87 GLY A CA 1
ATOM 709 C C . GLY A 1 87 ? -12.273 24.031 2.189 1 98.5 87 GLY A C 1
ATOM 710 O O . GLY A 1 87 ? -11.961 24.359 3.336 1 98.5 87 GLY A O 1
ATOM 711 N N . THR A 1 88 ? -11.461 23.625 1.241 1 98.56 88 THR A N 1
ATOM 712 C CA . THR A 1 88 ? -10.047 23.484 1.558 1 98.56 88 THR A CA 1
ATOM 713 C C . THR A 1 88 ? -9.445 24.844 1.938 1 98.56 88 THR A C 1
ATOM 715 O O . THR A 1 88 ? -9.547 25.797 1.179 1 98.56 88 THR A O 1
ATOM 718 N N . GLY A 1 89 ? -8.898 24.891 3.117 1 98.56 89 GLY A N 1
ATOM 719 C CA . GLY A 1 89 ? -8.266 26.125 3.57 1 98.56 89 GLY A CA 1
ATOM 720 C C . GLY A 1 89 ? -9.133 26.922 4.523 1 98.56 89 GLY A C 1
ATOM 721 O O . GLY A 1 89 ? -8.656 27.859 5.172 1 98.56 89 GLY A O 1
ATOM 722 N N . ALA A 1 90 ? -10.406 26.578 4.672 1 98.81 90 ALA A N 1
ATOM 723 C CA . ALA A 1 90 ? -11.289 27.312 5.566 1 98.81 90 ALA A CA 1
ATOM 724 C C . ALA A 1 90 ? -10.742 27.328 6.988 1 98.81 90 ALA A C 1
ATOM 726 O O . ALA A 1 90 ? -10.633 28.391 7.609 1 98.81 90 ALA A O 1
ATOM 727 N N . SER A 1 91 ? -10.398 26.172 7.441 1 98.69 91 SER A N 1
ATOM 728 C CA . SER A 1 91 ? -9.836 26.016 8.773 1 98.69 91 SER A CA 1
ATOM 729 C C . SER A 1 91 ? -8.328 26.219 8.766 1 98.69 91 SER A C 1
ATOM 731 O O . SER A 1 91 ? -7.785 26.938 9.617 1 98.69 91 SER A O 1
ATOM 733 N N . ASP A 1 92 ? -7.652 25.688 7.902 1 98.31 92 ASP A N 1
ATOM 734 C CA . ASP A 1 92 ? -6.199 25.703 7.762 1 98.31 92 ASP A CA 1
ATOM 735 C C . ASP A 1 92 ? -5.781 26.234 6.395 1 98.31 92 ASP A C 1
ATOM 737 O O . ASP A 1 92 ? -5.559 25.469 5.461 1 98.31 92 ASP A O 1
ATOM 741 N N . ILE A 1 93 ? -5.891 27.516 6.305 1 98.25 93 ILE A N 1
ATOM 742 C CA . ILE A 1 93 ? -5.512 28.484 7.332 1 98.25 93 ILE A CA 1
ATOM 743 C C . ILE A 1 93 ? -6.148 29.828 7.031 1 98.25 93 ILE A C 1
ATOM 745 O O . ILE A 1 93 ? -5.988 30.781 7.797 1 98.25 93 ILE A O 1
ATOM 749 N N . LYS A 1 94 ? -6.949 29.859 5.988 1 98.88 94 LYS A N 1
ATOM 750 C CA . LYS A 1 94 ? -7.375 31.156 5.473 1 98.88 94 LYS A CA 1
ATOM 751 C C . LYS A 1 94 ? -8.352 31.828 6.43 1 98.88 94 LYS A C 1
ATOM 753 O O . LYS A 1 94 ? -8.523 33.031 6.395 1 98.88 94 LYS A O 1
ATOM 758 N N . GLY A 1 95 ? -9.008 31.016 7.309 1 98.88 95 GLY A N 1
ATOM 759 C CA . GLY A 1 95 ? -9.742 31.625 8.406 1 98.88 95 GLY A CA 1
ATOM 760 C C . GLY A 1 95 ? -8.875 32.5 9.289 1 98.88 95 GLY A C 1
ATOM 761 O O . GLY A 1 95 ? -9.312 33.562 9.758 1 98.88 95 GLY A O 1
ATOM 762 N N . GLY A 1 96 ? -7.68 32.062 9.578 1 98.94 96 GLY A N 1
ATOM 763 C CA . GLY A 1 96 ? -6.727 32.844 10.344 1 98.94 96 GLY A CA 1
ATOM 764 C C . GLY A 1 96 ? -6.309 34.125 9.625 1 98.94 96 GLY A C 1
ATOM 765 O O . GLY A 1 96 ? -6.238 35.188 10.234 1 98.94 96 GLY A O 1
ATOM 766 N N . ALA A 1 97 ? -6.023 34 8.336 1 98.94 97 ALA A N 1
ATOM 767 C CA . ALA A 1 97 ? -5.688 35.188 7.539 1 98.94 97 ALA A CA 1
ATOM 768 C C . ALA A 1 97 ? -6.832 36.188 7.547 1 98.94 97 ALA A C 1
ATOM 770 O O . ALA A 1 97 ? -6.605 37.406 7.691 1 98.94 97 ALA A O 1
ATOM 771 N N . ALA A 1 98 ? -8.031 35.688 7.41 1 98.94 98 ALA A N 1
ATOM 772 C CA . ALA A 1 98 ? -9.211 36.531 7.434 1 98.94 98 ALA A CA 1
ATOM 773 C C . ALA A 1 98 ? -9.328 37.281 8.773 1 98.94 98 ALA A C 1
ATOM 775 O O . ALA A 1 98 ? -9.734 38.438 8.812 1 98.94 98 ALA A O 1
ATOM 776 N N . ALA A 1 99 ? -9.016 36.594 9.844 1 98.94 99 ALA A N 1
ATOM 777 C CA . ALA A 1 99 ? -9.078 37.219 11.164 1 98.94 99 ALA A CA 1
ATOM 778 C C . ALA A 1 99 ? -8.133 38.406 11.266 1 98.94 99 ALA A C 1
ATOM 780 O O . ALA A 1 99 ? -8.492 39.438 11.812 1 98.94 99 ALA A O 1
ATOM 781 N N . ILE A 1 100 ? -6.941 38.219 10.75 1 98.94 100 ILE A N 1
ATOM 782 C CA . ILE A 1 100 ? -5.957 39.312 10.773 1 98.94 100 ILE A CA 1
ATOM 783 C C . ILE A 1 100 ? -6.445 40.469 9.914 1 98.94 100 ILE A C 1
ATOM 785 O O . ILE A 1 100 ? -6.398 41.625 10.344 1 98.94 100 ILE A O 1
ATOM 789 N N . LEU A 1 101 ? -6.922 40.188 8.711 1 98.94 101 LEU A N 1
ATOM 790 C CA . LEU A 1 101 ? -7.387 41.219 7.812 1 98.94 101 LEU A CA 1
ATOM 791 C C . LEU A 1 101 ? -8.562 42 8.422 1 98.94 101 LEU A C 1
ATOM 793 O O . LEU A 1 101 ? -8.641 43.219 8.312 1 98.94 101 LEU A O 1
ATOM 797 N N . LEU A 1 102 ? -9.453 41.25 9 1 98.81 102 LEU A N 1
ATOM 798 C CA . LEU A 1 102 ? -10.594 41.875 9.672 1 98.81 102 LEU A CA 1
ATOM 799 C C . LEU A 1 102 ? -10.141 42.781 10.797 1 98.81 102 LEU A C 1
ATOM 801 O O . LEU A 1 102 ? -10.695 43.875 10.977 1 98.81 102 LEU A O 1
ATOM 805 N N . MET A 1 103 ? -9.148 42.344 11.578 1 98.75 103 MET A N 1
ATOM 806 C CA . MET A 1 103 ? -8.586 43.188 12.641 1 98.75 103 MET A CA 1
ATOM 807 C C . MET A 1 103 ? -8.016 44.469 12.078 1 98.75 103 MET A C 1
ATOM 809 O O . MET A 1 103 ? -8.297 45.562 12.594 1 98.75 103 MET A O 1
ATOM 813 N N . LEU A 1 104 ? -7.25 44.375 11.039 1 98.81 104 LEU A N 1
ATOM 814 C CA . LEU A 1 104 ? -6.594 45.531 10.445 1 98.81 104 LEU A CA 1
ATOM 815 C C . LEU A 1 104 ? -7.621 46.531 9.914 1 98.81 104 LEU A C 1
ATOM 817 O O . LEU A 1 104 ? -7.457 47.75 10.07 1 98.81 104 LEU A O 1
ATOM 821 N N . GLU A 1 105 ? -8.609 45.969 9.273 1 98.56 105 GLU A N 1
ATOM 822 C CA . GLU A 1 105 ? -9.688 46.844 8.797 1 98.56 105 GLU A CA 1
ATOM 823 C C . GLU A 1 105 ? -10.359 47.562 9.961 1 98.56 105 GLU A C 1
ATOM 825 O O . GLU A 1 105 ? -10.664 48.75 9.867 1 98.56 105 GLU A O 1
ATOM 830 N N . SER A 1 106 ? -10.633 46.875 11 1 98 106 SER A N 1
ATOM 831 C CA . SER A 1 106 ? -11.281 47.438 12.172 1 98 106 SER A CA 1
ATOM 832 C C . SER A 1 106 ? -10.43 48.531 12.797 1 98 106 SER A C 1
ATOM 834 O O . SER A 1 106 ? -10.945 49.594 13.211 1 98 106 SER A O 1
ATOM 836 N N . LEU A 1 107 ? -9.148 48.312 12.938 1 98.25 107 LEU A N 1
ATOM 837 C CA . LEU A 1 107 ? -8.242 49.312 13.5 1 98.25 107 LEU A CA 1
ATOM 838 C C . LEU A 1 107 ? -8.297 50.594 12.695 1 98.25 107 LEU A C 1
ATOM 840 O O . LEU A 1 107 ? -8.359 51.688 13.266 1 98.25 107 LEU A O 1
ATOM 844 N N . LYS A 1 108 ? -8.266 50.469 11.391 1 97.25 108 LYS A N 1
ATOM 845 C CA . LYS A 1 108 ? -8.328 51.656 10.523 1 97.25 108 LYS A CA 1
ATOM 846 C C . LYS A 1 108 ? -9.656 52.375 10.68 1 97.25 108 LYS A C 1
ATOM 848 O O . LYS A 1 108 ? -9.688 53.594 10.773 1 97.25 108 LYS A O 1
ATOM 853 N N . ARG A 1 109 ? -10.703 51.656 10.703 1 96.25 109 ARG A N 1
ATOM 854 C CA . ARG A 1 109 ? -12.031 52.25 10.828 1 96.25 109 ARG A CA 1
ATOM 855 C C . ARG A 1 109 ? -12.18 53 12.148 1 96.25 109 ARG A C 1
ATOM 857 O O . ARG A 1 109 ? -12.844 54.031 12.211 1 96.25 109 ARG A O 1
ATOM 864 N N . GLU A 1 110 ? -11.523 52.469 13.125 1 96.94 110 GLU A N 1
ATOM 865 C CA . GLU A 1 110 ? -11.648 53.031 14.469 1 96.94 110 GLU A CA 1
ATOM 866 C C . GLU A 1 110 ? -10.539 54.031 14.758 1 96.94 110 GLU A C 1
ATOM 868 O O . GLU A 1 110 ? -10.469 54.594 15.852 1 96.94 110 GLU A O 1
ATOM 873 N N . ASN A 1 111 ? -9.703 54.25 13.844 1 96.81 111 ASN A N 1
ATOM 874 C CA . ASN A 1 111 ? -8.555 55.156 13.977 1 96.81 111 ASN A CA 1
ATOM 875 C C . ASN A 1 111 ? -7.668 54.75 15.156 1 96.81 111 ASN A C 1
ATOM 877 O O . ASN A 1 111 ? -7.344 55.594 15.992 1 96.81 111 ASN A O 1
ATOM 881 N N . LYS A 1 112 ? -7.453 53.469 15.266 1 97.31 112 LYS A N 1
ATOM 882 C CA . LYS A 1 112 ? -6.566 52.938 16.281 1 97.31 112 LYS A CA 1
ATOM 883 C C . LYS A 1 112 ? -5.227 52.5 15.688 1 97.31 112 LYS A C 1
ATOM 885 O O . LYS A 1 112 ? -5.137 52.219 14.5 1 97.31 112 LYS A O 1
ATOM 890 N N . ASP A 1 113 ? -4.227 52.406 16.547 1 96.94 113 ASP A N 1
ATOM 891 C CA . ASP A 1 113 ? -2.869 52.156 16.078 1 96.94 113 ASP A CA 1
ATOM 892 C C . ASP A 1 113 ? -2.629 50.656 15.938 1 96.94 113 ASP A C 1
ATOM 894 O O . ASP A 1 113 ? -3.166 49.844 16.719 1 96.94 113 ASP A O 1
ATOM 898 N N . LEU A 1 114 ? -1.855 50.312 14.969 1 98.56 114 LEU A N 1
ATOM 899 C CA . LEU A 1 114 ? -1.252 49 14.875 1 98.56 114 LEU A CA 1
ATOM 900 C C . LEU A 1 114 ? 0.069 48.938 15.641 1 98.56 114 LEU A C 1
ATOM 902 O O . LEU A 1 114 ? 1.071 49.5 15.188 1 98.56 114 LEU A O 1
ATOM 906 N N . ASN A 1 115 ? 0.047 48.219 16.719 1 98.5 115 ASN A N 1
ATOM 907 C CA . ASN A 1 115 ? 1.216 48.188 17.594 1 98.5 115 ASN A CA 1
ATOM 908 C C . ASN A 1 115 ? 2.086 46.969 17.328 1 98.5 115 ASN A C 1
ATOM 910 O O . ASN A 1 115 ? 3.26 46.938 17.703 1 98.5 115 ASN A O 1
ATOM 914 N N . VAL A 1 116 ? 1.501 45.969 16.719 1 98.75 116 VAL A N 1
ATOM 915 C CA . VAL A 1 116 ? 2.203 44.75 16.422 1 98.75 116 VAL A CA 1
ATOM 916 C C . VAL A 1 116 ? 2.596 44.688 14.945 1 98.75 116 VAL A C 1
ATOM 918 O O . VAL A 1 116 ? 2.113 45.5 14.148 1 98.75 116 VAL A O 1
ATOM 921 N N . GLY A 1 117 ? 3.572 43.844 14.633 1 98.81 117 GLY A N 1
ATOM 922 C CA . GLY A 1 117 ? 3.846 43.531 13.234 1 98.81 117 GLY A CA 1
ATOM 923 C C . GLY A 1 117 ? 3.006 42.406 12.703 1 98.81 117 GLY A C 1
ATOM 924 O O . GLY A 1 117 ? 2.512 41.562 13.469 1 98.81 117 GLY A O 1
ATOM 925 N N . ILE A 1 118 ? 2.801 42.438 11.391 1 98.88 118 ILE A N 1
ATOM 926 C CA . ILE A 1 118 ? 2.094 41.344 10.711 1 98.88 118 ILE A CA 1
ATOM 927 C C . ILE A 1 118 ? 2.984 40.75 9.625 1 98.88 118 ILE A C 1
ATOM 929 O O . ILE A 1 118 ? 3.662 41.469 8.898 1 98.88 118 ILE A O 1
ATOM 933 N N . VAL A 1 119 ? 2.977 39.438 9.562 1 98.94 119 VAL A N 1
ATOM 934 C CA . VAL A 1 119 ? 3.643 38.844 8.414 1 98.94 119 VAL A CA 1
ATOM 935 C C . VAL A 1 119 ? 2.775 37.719 7.852 1 98.94 119 VAL A C 1
ATOM 937 O O . VAL A 1 119 ? 2.311 36.844 8.594 1 98.94 119 VAL A O 1
ATOM 940 N N . PHE A 1 120 ? 2.416 37.75 6.566 1 98.88 120 PHE A N 1
ATOM 941 C CA . PHE A 1 120 ? 1.835 36.688 5.777 1 98.88 120 PHE A CA 1
ATOM 942 C C . PHE A 1 120 ? 2.924 35.875 5.078 1 98.88 120 PHE A C 1
ATOM 944 O O . PHE A 1 120 ? 3.715 36.438 4.312 1 98.88 120 PHE A O 1
ATOM 951 N N . VAL A 1 121 ? 2.967 34.531 5.316 1 98.81 121 VAL A N 1
ATOM 952 C CA . VAL A 1 121 ? 4.102 33.75 4.812 1 98.81 121 VAL A CA 1
ATOM 953 C C . VAL A 1 121 ? 3.607 32.688 3.85 1 98.81 121 VAL A C 1
ATOM 955 O O . VAL A 1 121 ? 2.428 32.312 3.861 1 98.81 121 VAL A O 1
ATOM 958 N N . SER A 1 122 ? 4.551 32.219 3.008 1 97.81 122 SER A N 1
ATOM 959 C CA . SER A 1 122 ? 4.32 31.156 2.041 1 97.81 122 SER A CA 1
ATOM 960 C C . SER A 1 122 ? 4.934 29.844 2.51 1 97.81 122 SER A C 1
ATOM 962 O O . SER A 1 122 ? 5.789 29.828 3.398 1 97.81 122 SER A O 1
ATOM 964 N N . ASP A 1 123 ? 4.426 28.703 2.018 1 97.5 123 ASP A N 1
ATOM 965 C CA . ASP A 1 123 ? 5.07 27.406 1.984 1 97.5 123 ASP A CA 1
ATOM 966 C C . ASP A 1 123 ? 5.113 26.766 3.375 1 97.5 123 ASP A C 1
ATOM 968 O O . ASP A 1 123 ? 6.133 26.203 3.775 1 97.5 123 ASP A O 1
ATOM 972 N N . GLU A 1 124 ? 4.102 26.938 4.152 1 96.12 124 GLU A N 1
ATOM 973 C CA . GLU A 1 124 ? 4.047 26.266 5.449 1 96.12 124 GLU A CA 1
ATOM 974 C C . GLU A 1 124 ? 3.76 24.781 5.289 1 96.12 124 GLU A C 1
ATOM 976 O O . GLU A 1 124 ? 4.336 23.953 5.996 1 96.12 124 GLU A O 1
ATOM 981 N N . GLU A 1 125 ? 2.971 24.375 4.359 1 95.19 125 GLU A N 1
ATOM 982 C CA . GLU A 1 125 ? 2.484 23 4.215 1 95.19 125 GLU A CA 1
ATOM 983 C C . GLU A 1 125 ? 3.572 22.094 3.662 1 95.19 125 GLU A C 1
ATOM 985 O O . GLU A 1 125 ? 3.416 20.875 3.654 1 95.19 125 GLU A O 1
ATOM 990 N N . LEU A 1 126 ? 4.711 22.656 3.121 1 90.69 126 LEU A N 1
ATOM 991 C CA . LEU A 1 126 ? 5.77 21.844 2.531 1 90.69 126 LEU A CA 1
ATOM 992 C C . LEU A 1 126 ? 7.113 22.141 3.189 1 90.69 126 LEU A C 1
ATOM 994 O O . LEU A 1 126 ? 8.164 21.984 2.562 1 90.69 126 LEU A O 1
ATOM 998 N N . GLY A 1 127 ? 7.141 22.734 4.426 1 89.69 127 GLY A N 1
ATOM 999 C CA . GLY A 1 127 ? 8.445 22.828 5.07 1 89.69 127 GLY A CA 1
ATOM 1000 C C . GLY A 1 127 ? 8.664 24.156 5.777 1 89.69 127 GLY A C 1
ATOM 1001 O O . GLY A 1 127 ? 9.688 24.359 6.426 1 89.69 127 GLY A O 1
ATOM 1002 N N . GLY A 1 128 ? 7.789 25.156 5.586 1 96.19 128 GLY A N 1
ATOM 1003 C CA . GLY A 1 128 ? 7.855 26.375 6.359 1 96.19 128 GLY A CA 1
ATOM 1004 C C . GLY A 1 128 ? 8.938 27.328 5.879 1 96.19 128 GLY A C 1
ATOM 1005 O O . GLY A 1 128 ? 9.57 28.016 6.684 1 96.19 128 GLY A O 1
ATOM 1006 N N . ARG A 1 129 ? 9.211 27.391 4.504 1 96.81 129 ARG A N 1
ATOM 1007 C CA . ARG A 1 129 ? 10.297 28.203 3.961 1 96.81 129 ARG A CA 1
ATOM 1008 C C . ARG A 1 129 ? 10.008 29.688 4.121 1 96.81 129 ARG A C 1
ATOM 1010 O O . ARG A 1 129 ? 10.938 30.5 4.258 1 96.81 129 ARG A O 1
ATOM 1017 N N . GLY A 1 130 ? 8.734 30.062 4.113 1 98.5 130 GLY A N 1
ATOM 1018 C CA . GLY A 1 130 ? 8.367 31.453 4.285 1 98.5 130 GLY A CA 1
ATOM 1019 C C . GLY A 1 130 ? 8.734 32 5.648 1 98.5 130 GLY A C 1
ATOM 1020 O O . GLY A 1 130 ? 9.375 33.062 5.75 1 98.5 130 GLY A O 1
ATOM 1021 N N . SER A 1 131 ? 8.336 31.297 6.688 1 98.44 131 SER A N 1
ATOM 1022 C CA . SER A 1 131 ? 8.656 31.75 8.039 1 98.44 131 SER A CA 1
ATOM 1023 C C . SER A 1 131 ? 10.156 31.703 8.297 1 98.44 131 SER A C 1
ATOM 1025 O O . SER A 1 131 ? 10.688 32.531 9.031 1 98.44 131 SER A O 1
ATOM 1027 N N . ALA A 1 132 ? 10.867 30.734 7.699 1 97.88 132 ALA A N 1
ATOM 1028 C CA . ALA A 1 132 ? 12.328 30.688 7.812 1 97.88 132 ALA A CA 1
ATOM 1029 C C . ALA A 1 132 ? 12.961 31.922 7.199 1 97.88 132 ALA A C 1
ATOM 1031 O O . ALA A 1 132 ? 13.859 32.531 7.793 1 97.88 132 ALA A O 1
ATOM 1032 N N . LEU A 1 133 ? 12.508 32.281 5.996 1 98.12 133 LEU A N 1
ATOM 1033 C CA . LEU A 1 133 ? 13.008 33.469 5.324 1 98.12 133 LEU A CA 1
ATOM 1034 C C . LEU A 1 133 ? 12.773 34.719 6.176 1 98.12 133 LEU A C 1
ATOM 1036 O O . LEU A 1 133 ? 13.656 35.562 6.309 1 98.12 133 LEU A O 1
ATOM 1040 N N . PHE A 1 134 ? 11.57 34.844 6.719 1 98.5 134 PHE A N 1
ATOM 1041 C CA . PHE A 1 134 ? 11.242 35.969 7.566 1 98.5 134 PHE A CA 1
ATOM 1042 C C . PHE A 1 134 ? 12.203 36.062 8.75 1 98.5 134 PHE A C 1
ATOM 1044 O O . PHE A 1 134 ? 12.727 37.156 9.039 1 98.5 134 PHE A O 1
ATOM 1051 N N . MET A 1 135 ? 12.477 34.938 9.383 1 98 135 MET A N 1
ATOM 1052 C CA . MET A 1 135 ? 13.281 34.938 10.602 1 98 135 MET A CA 1
ATOM 1053 C C . MET A 1 135 ? 14.758 35.156 10.273 1 98 135 MET A C 1
ATOM 1055 O O . MET A 1 135 ? 15.547 35.5 11.164 1 98 135 MET A O 1
ATOM 1059 N N . GLU A 1 136 ? 15.141 34.969 9.047 1 97.25 136 GLU A N 1
ATOM 1060 C CA . GLU A 1 136 ? 16.484 35.344 8.617 1 97.25 136 GLU A CA 1
ATOM 1061 C C . GLU A 1 136 ? 16.672 36.844 8.586 1 97.25 136 GLU A C 1
ATOM 1063 O O . GLU A 1 136 ? 17.781 37.344 8.789 1 97.25 136 GLU A O 1
ATOM 1068 N N . ARG A 1 137 ? 15.578 37.531 8.398 1 96.88 137 ARG A N 1
ATOM 1069 C CA . ARG A 1 137 ? 15.664 38.938 8.125 1 96.88 137 ARG A CA 1
ATOM 1070 C C . ARG A 1 137 ? 15.156 39.75 9.312 1 96.88 137 ARG A C 1
ATOM 1072 O O . ARG A 1 137 ? 15.57 40.906 9.5 1 96.88 137 ARG A O 1
ATOM 1079 N N . TYR A 1 138 ? 14.25 39.156 10.047 1 97.44 138 TYR A N 1
ATOM 1080 C CA . TYR A 1 138 ? 13.648 39.812 11.203 1 97.44 138 TYR A CA 1
ATOM 1081 C C . TYR A 1 138 ? 13.812 38.938 12.461 1 97.44 138 TYR A C 1
ATOM 1083 O O . TYR A 1 138 ? 14.055 37.75 12.367 1 97.44 138 TYR A O 1
ATOM 1091 N N . ARG A 1 139 ? 13.797 39.562 13.609 1 94.69 139 ARG A N 1
ATOM 1092 C CA . ARG A 1 139 ? 13.938 38.844 14.867 1 94.69 139 ARG A CA 1
ATOM 1093 C C . ARG A 1 139 ? 13.07 39.438 15.961 1 94.69 139 ARG A C 1
ATOM 1095 O O . ARG A 1 139 ? 13.586 39.938 16.969 1 94.69 139 ARG A O 1
ATOM 1102 N N . PRO A 1 140 ? 11.797 39.375 15.75 1 98.31 140 PRO A N 1
ATOM 1103 C CA . PRO A 1 140 ? 10.938 39.906 16.812 1 98.31 140 PRO A CA 1
ATOM 1104 C C . PRO A 1 140 ? 11.117 39.125 18.125 1 98.31 140 PRO A C 1
ATOM 1106 O O . PRO A 1 140 ? 11.602 38 18.141 1 98.31 140 PRO A O 1
ATOM 1109 N N . LYS A 1 141 ? 10.75 39.75 19.219 1 98.5 141 LYS A N 1
ATOM 1110 C CA . LYS A 1 141 ? 10.883 39.156 20.547 1 98.5 141 LYS A CA 1
ATOM 1111 C C . LYS A 1 141 ? 9.789 38.125 20.797 1 98.5 141 LYS A C 1
ATOM 1113 O O . LYS A 1 141 ? 10.039 37.094 21.438 1 98.5 141 LYS A O 1
ATOM 1118 N N . MET A 1 142 ? 8.602 38.406 20.328 1 98.88 142 MET A N 1
ATOM 1119 C CA . MET A 1 142 ? 7.43 37.562 20.562 1 98.88 142 MET A CA 1
ATOM 1120 C C . MET A 1 142 ? 6.613 37.406 19.281 1 98.88 142 MET A C 1
ATOM 1122 O O . MET A 1 142 ? 6.703 38.219 18.375 1 98.88 142 MET A O 1
ATOM 1126 N N . ALA A 1 143 ? 5.848 36.344 19.266 1 98.88 143 ALA A N 1
ATOM 1127 C CA . ALA A 1 143 ? 4.98 36.156 18.109 1 98.88 143 ALA A CA 1
ATOM 1128 C C . ALA A 1 143 ? 3.734 35.344 18.484 1 98.88 143 ALA A C 1
ATOM 1130 O O . ALA A 1 143 ? 3.729 34.625 19.484 1 98.88 143 ALA A O 1
ATOM 1131 N N . VAL A 1 144 ? 2.697 35.562 17.781 1 98.94 144 VAL A N 1
ATOM 1132 C CA . VAL A 1 144 ? 1.524 34.688 17.688 1 98.94 144 VAL A CA 1
ATOM 1133 C C . VAL A 1 144 ? 1.452 34.094 16.281 1 98.94 144 VAL A C 1
ATOM 1135 O O . VAL A 1 144 ? 1.295 34.781 15.297 1 98.94 144 VAL A O 1
ATOM 1138 N N . VAL A 1 145 ? 1.644 32.812 16.203 1 98.94 145 VAL A N 1
ATOM 1139 C CA . VAL A 1 145 ? 1.484 32.125 14.945 1 98.94 145 VAL A CA 1
ATOM 1140 C C . VAL A 1 145 ? 0.062 31.578 14.828 1 98.94 145 VAL A C 1
ATOM 1142 O O . VAL A 1 145 ? -0.409 30.859 15.719 1 98.94 145 VAL A O 1
ATOM 1145 N N . LEU A 1 146 ? -0.61 31.922 13.781 1 98.94 146 LEU A N 1
ATOM 1146 C CA . LEU A 1 146 ? -2 31.5 13.641 1 98.94 146 LEU A CA 1
ATOM 1147 C C . LEU A 1 146 ? -2.09 30.109 13.023 1 98.94 146 LEU A C 1
ATOM 1149 O O . LEU A 1 146 ? -1.401 29.812 12.047 1 98.94 146 LEU A O 1
ATOM 1153 N N . GLU A 1 147 ? -2.848 29.281 13.562 1 98.88 147 GLU A N 1
ATOM 1154 C CA . GLU A 1 147 ? -3.197 27.922 13.18 1 98.88 147 GLU A CA 1
ATOM 1155 C C . GLU A 1 147 ? -4.598 27.547 13.664 1 98.88 147 GLU A C 1
ATOM 1157 O O . GLU A 1 147 ? -5.16 28.219 14.531 1 98.88 147 GLU A O 1
ATOM 1162 N N . PRO A 1 148 ? -5.152 26.531 13.133 1 98.81 148 PRO A N 1
ATOM 1163 C CA . PRO A 1 148 ? -6.445 26.109 13.672 1 98.81 148 PRO A CA 1
ATOM 1164 C C . PRO A 1 148 ? -6.328 25.469 15.047 1 98.81 148 PRO A C 1
ATOM 1166 O O . PRO A 1 148 ? -6.008 24.281 15.164 1 98.81 148 PRO A O 1
ATOM 1169 N N . THR A 1 149 ? -6.699 26.25 16.109 1 98.69 149 THR A N 1
ATOM 1170 C CA . THR A 1 149 ? -6.547 25.797 17.484 1 98.69 149 THR A CA 1
ATOM 1171 C C . THR A 1 149 ? -7.895 25.766 18.188 1 98.69 149 THR A C 1
ATOM 1173 O O . THR A 1 149 ? -7.953 25.688 19.422 1 98.69 149 THR A O 1
ATOM 1176 N N . ASP A 1 150 ? -9 25.953 17.469 1 98.19 150 ASP A N 1
ATOM 1177 C CA . ASP A 1 150 ? -10.328 26.047 18.062 1 98.19 150 ASP A CA 1
ATOM 1178 C C . ASP A 1 150 ? -10.398 27.188 19.078 1 98.19 150 ASP A C 1
ATOM 1180 O O . ASP A 1 150 ? -11.031 27.047 20.125 1 98.19 150 ASP A O 1
ATOM 1184 N N . LEU A 1 151 ? -9.641 28.203 18.906 1 98.69 151 LEU A N 1
ATOM 1185 C CA . LEU A 1 151 ? -9.602 29.438 19.688 1 98.69 151 LEU A CA 1
ATOM 1186 C C . LEU A 1 151 ? -8.938 29.188 21.047 1 98.69 151 LEU A C 1
ATOM 1188 O O . LEU A 1 151 ? -9.07 30 21.969 1 98.69 151 LEU A O 1
ATOM 1192 N N . GLU A 1 152 ? -8.242 28.062 21.156 1 98.69 152 GLU A N 1
ATOM 1193 C CA . GLU A 1 152 ? -7.363 27.875 22.312 1 98.69 152 GLU A CA 1
ATOM 1194 C C . GLU A 1 152 ? -6.023 28.562 22.109 1 98.69 152 GLU A C 1
ATOM 1196 O O . GLU A 1 152 ? -5.477 28.562 21 1 98.69 152 GLU A O 1
ATOM 1201 N N . VAL A 1 153 ? -5.547 29.141 23.172 1 98.88 153 VAL A N 1
ATOM 1202 C CA . VAL A 1 153 ? -4.188 29.672 23.109 1 98.88 153 VAL A CA 1
ATOM 1203 C C . VAL A 1 153 ? -3.191 28.562 23.453 1 98.88 153 VAL A C 1
ATOM 1205 O O . VAL A 1 153 ? -3.127 28.094 24.594 1 98.88 153 VAL A O 1
ATOM 1208 N N . HIS A 1 154 ? -2.445 28.188 22.484 1 98.88 154 HIS A N 1
ATOM 1209 C CA . HIS A 1 154 ? -1.516 27.078 22.688 1 98.88 154 HIS A CA 1
ATOM 1210 C C . HIS A 1 154 ? -0.149 27.578 23.141 1 98.88 154 HIS A C 1
ATOM 1212 O O . HIS A 1 154 ? 0.496 28.359 22.422 1 98.88 154 HIS A O 1
ATOM 1218 N N . ILE A 1 155 ? 0.274 27.078 24.297 1 98.81 155 ILE A N 1
ATOM 1219 C CA . ILE A 1 155 ? 1.555 27.484 24.859 1 98.81 155 ILE A CA 1
ATOM 1220 C C . ILE A 1 155 ? 2.566 26.359 24.719 1 98.81 155 ILE A C 1
ATOM 1222 O O . ILE A 1 155 ? 3.713 26.484 25.156 1 98.81 155 ILE A O 1
ATOM 1226 N N . ALA A 1 156 ? 2.094 25.234 24.172 1 98.62 156 ALA A N 1
ATOM 1227 C CA . ALA A 1 156 ? 2.938 24.094 23.844 1 98.62 156 ALA A CA 1
ATOM 1228 C C . ALA A 1 156 ? 2.805 23.703 22.375 1 98.62 156 ALA A C 1
ATOM 1230 O O . ALA A 1 156 ? 1.798 24.016 21.734 1 98.62 156 ALA A O 1
ATOM 1231 N N . HIS A 1 157 ? 3.807 23.094 21.875 1 98.62 157 HIS A N 1
ATOM 1232 C CA . HIS A 1 157 ? 3.945 22.703 20.484 1 98.62 157 HIS A CA 1
ATOM 1233 C C . HIS A 1 157 ? 4.633 21.344 20.344 1 98.62 157 HIS A C 1
ATOM 1235 O O . HIS A 1 157 ? 5.695 21.125 20.938 1 98.62 157 HIS A O 1
ATOM 1241 N N . ALA A 1 158 ? 4 20.469 19.641 1 98.69 158 ALA A N 1
ATOM 1242 C CA . ALA A 1 158 ? 4.539 19.109 19.484 1 98.69 158 ALA A CA 1
ATOM 1243 C C . ALA A 1 158 ? 5.797 19.125 18.625 1 98.69 158 ALA A C 1
ATOM 1245 O O . ALA A 1 158 ? 5.934 19.953 17.719 1 98.69 158 ALA A O 1
ATOM 1246 N N . GLY A 1 159 ? 6.719 18.188 18.953 1 98.25 159 GLY A N 1
ATOM 1247 C CA . GLY A 1 159 ? 7.723 17.828 17.969 1 98.25 159 GLY A CA 1
ATOM 1248 C C . GLY A 1 159 ? 7.199 16.891 16.891 1 98.25 159 GLY A C 1
ATOM 1249 O O . GLY A 1 159 ? 6.09 16.359 17.016 1 98.25 159 GLY A O 1
ATOM 1250 N N . ASN A 1 160 ? 8.031 16.734 15.875 1 97.75 160 ASN A N 1
ATOM 1251 C CA . ASN A 1 160 ? 7.57 15.922 14.758 1 97.75 160 ASN A CA 1
ATOM 1252 C C . ASN A 1 160 ? 8.734 15.234 14.039 1 97.75 160 ASN A C 1
ATOM 1254 O O . ASN A 1 160 ? 9.812 15.82 13.898 1 97.75 160 ASN A O 1
ATOM 1258 N N . ILE A 1 161 ? 8.523 14.023 13.688 1 98.25 161 ILE A N 1
ATOM 1259 C CA . ILE A 1 161 ? 9.43 13.289 12.812 1 98.25 161 ILE A CA 1
ATOM 1260 C C . ILE A 1 161 ? 8.641 12.672 11.656 1 98.25 161 ILE A C 1
ATOM 1262 O O . ILE A 1 161 ? 7.598 12.039 11.875 1 98.25 161 ILE A O 1
ATOM 1266 N N . GLU A 1 162 ? 9.078 12.891 10.453 1 97.5 162 GLU A N 1
ATOM 1267 C CA . GLU A 1 162 ? 8.57 12.188 9.281 1 97.5 162 GLU A CA 1
ATOM 1268 C C . GLU A 1 162 ? 9.695 11.516 8.508 1 97.5 162 GLU A C 1
ATOM 1270 O O . GLU A 1 162 ? 10.797 12.062 8.391 1 97.5 162 GLU A O 1
ATOM 1275 N N . ALA A 1 163 ? 9.422 10.344 8.016 1 98.31 163 ALA A N 1
ATOM 1276 C CA . ALA A 1 163 ? 10.414 9.633 7.227 1 98.31 163 ALA A CA 1
ATOM 1277 C C . ALA A 1 163 ? 9.758 8.805 6.129 1 98.31 163 ALA A C 1
ATOM 1279 O O . ALA A 1 163 ? 8.719 8.18 6.352 1 98.31 163 ALA A O 1
ATOM 1280 N N . TYR A 1 164 ? 10.305 8.898 4.973 1 98.5 164 TYR A N 1
ATOM 1281 C CA . TYR A 1 164 ? 10 7.906 3.949 1 98.5 164 TYR A CA 1
ATOM 1282 C C . TYR A 1 164 ? 10.875 6.672 4.109 1 98.5 164 TYR A C 1
ATOM 1284 O O . TYR A 1 164 ? 12.016 6.766 4.562 1 98.5 164 TYR A O 1
ATOM 1292 N N . PHE A 1 165 ? 10.312 5.527 3.785 1 98.75 165 PHE A N 1
ATOM 1293 C CA . PHE A 1 165 ? 11.094 4.301 3.906 1 98.75 165 PHE A CA 1
ATOM 1294 C C . PHE A 1 165 ? 10.742 3.324 2.791 1 98.75 165 PHE A C 1
ATOM 1296 O O . PHE A 1 165 ? 9.711 3.469 2.131 1 98.75 165 PHE A O 1
ATOM 1303 N N . GLU A 1 166 ? 11.648 2.443 2.51 1 98.81 166 GLU A N 1
ATOM 1304 C CA . GLU A 1 166 ? 11.445 1.252 1.69 1 98.81 166 GLU A CA 1
ATOM 1305 C C . GLU A 1 166 ? 11.781 -0.017 2.471 1 98.81 166 GLU A C 1
ATOM 1307 O O . GLU A 1 166 ? 12.852 -0.116 3.074 1 98.81 166 GLU A O 1
ATOM 1312 N N . VAL A 1 167 ? 10.852 -0.867 2.514 1 98.69 167 VAL A N 1
ATOM 1313 C CA . VAL A 1 167 ? 11.078 -2.176 3.121 1 98.69 167 VAL A CA 1
ATOM 1314 C C . VAL A 1 167 ? 11.172 -3.24 2.031 1 98.69 167 VAL A C 1
ATOM 1316 O O . VAL A 1 167 ? 10.297 -3.338 1.169 1 98.69 167 VAL A O 1
ATOM 1319 N N . ASP A 1 168 ? 12.258 -3.949 2.107 1 95.88 168 ASP A N 1
ATOM 1320 C CA . ASP A 1 168 ? 12.438 -5 1.109 1 95.88 168 ASP A CA 1
ATOM 1321 C C . ASP A 1 168 ? 12.078 -6.367 1.679 1 95.88 168 ASP A C 1
ATOM 1323 O O . ASP A 1 168 ? 12.141 -6.582 2.891 1 95.88 168 ASP A O 1
ATOM 1327 N N . GLY A 1 169 ? 11.617 -7.199 0.866 1 97.19 169 GLY A N 1
ATOM 1328 C CA . GLY A 1 169 ? 11.391 -8.617 1.099 1 97.19 169 GLY A CA 1
ATOM 1329 C C . GLY A 1 169 ? 12.109 -9.508 0.102 1 97.19 169 GLY A C 1
ATOM 1330 O O . GLY A 1 169 ? 13.227 -9.203 -0.315 1 97.19 169 GLY A O 1
ATOM 1331 N N . LYS A 1 170 ? 11.555 -10.625 -0.08 1 97.44 170 LYS A N 1
ATOM 1332 C CA . LYS A 1 170 ? 12.062 -11.594 -1.048 1 97.44 170 LYS A CA 1
ATOM 1333 C C . LYS A 1 170 ? 10.93 -12.188 -1.881 1 97.44 170 LYS A C 1
ATOM 1335 O O . LYS A 1 170 ? 9.984 -12.75 -1.334 1 97.44 170 LYS A O 1
ATOM 1340 N N . GLU A 1 171 ? 11.07 -12.016 -3.156 1 96.69 171 GLU A N 1
ATOM 1341 C CA . GLU A 1 171 ? 10.047 -12.539 -4.062 1 96.69 171 GLU A CA 1
ATOM 1342 C C . GLU A 1 171 ? 10.039 -14.062 -4.051 1 96.69 171 GLU A C 1
ATOM 1344 O O . GLU A 1 171 ? 11.086 -14.695 -3.895 1 96.69 171 GLU A O 1
ATOM 1349 N N . ALA A 1 172 ? 8.953 -14.617 -4.215 1 97.88 172 ALA A N 1
ATOM 1350 C CA . ALA A 1 172 ? 8.641 -16.016 -4.512 1 97.88 172 ALA A CA 1
ATOM 1351 C C . ALA A 1 172 ? 7.273 -16.141 -5.172 1 97.88 172 ALA A C 1
ATOM 1353 O O . ALA A 1 172 ? 6.52 -15.172 -5.254 1 97.88 172 ALA A O 1
ATOM 1354 N N . HIS A 1 173 ? 7.043 -17.266 -5.695 1 97.75 173 HIS A N 1
ATOM 1355 C CA . HIS A 1 173 ? 5.703 -17.5 -6.215 1 97.75 173 HIS A CA 1
ATOM 1356 C C . HIS A 1 173 ? 4.641 -17.219 -5.164 1 97.75 173 HIS A C 1
ATOM 1358 O O . HIS A 1 173 ? 4.832 -17.5 -3.98 1 97.75 173 HIS A O 1
ATOM 1364 N N . GLY A 1 174 ? 3.545 -16.688 -5.578 1 96.69 174 GLY A N 1
ATOM 1365 C CA . GLY A 1 174 ? 2.512 -16.234 -4.66 1 96.69 174 GLY A CA 1
ATOM 1366 C C . GLY A 1 174 ? 1.965 -17.344 -3.779 1 96.69 174 GLY A C 1
ATOM 1367 O O . GLY A 1 174 ? 1.505 -17.078 -2.666 1 96.69 174 GLY A O 1
ATOM 1368 N N . ALA A 1 175 ? 2.041 -18.562 -4.238 1 96.5 175 ALA A N 1
ATOM 1369 C CA . ALA A 1 175 ? 1.51 -19.719 -3.51 1 96.5 175 ALA A CA 1
ATOM 1370 C C . ALA A 1 175 ? 2.555 -20.297 -2.557 1 96.5 175 ALA A C 1
ATOM 1372 O O . ALA A 1 175 ? 2.305 -21.297 -1.886 1 96.5 175 ALA A O 1
ATOM 1373 N N . CYS A 1 176 ? 3.721 -19.672 -2.518 1 97.5 176 CYS A N 1
ATOM 1374 C CA . CYS A 1 176 ? 4.82 -20.203 -1.728 1 97.5 176 CYS A CA 1
ATOM 1375 C C . CYS A 1 176 ? 5.324 -19.188 -0.72 1 97.5 176 CYS A C 1
ATOM 1377 O O . CYS A 1 176 ? 6.477 -18.75 -0.788 1 97.5 176 CYS A O 1
ATOM 1379 N N . PRO A 1 177 ? 4.5 -18.859 0.285 1 97.12 177 PRO A N 1
ATOM 1380 C CA . PRO A 1 177 ? 4.922 -17.859 1.265 1 97.12 177 PRO A CA 1
ATOM 1381 C C . PRO A 1 177 ? 6.195 -18.25 2.008 1 97.12 177 PRO A C 1
ATOM 1383 O O . PRO A 1 177 ? 6.969 -17.391 2.422 1 97.12 177 PRO A O 1
ATOM 1386 N N . GLU A 1 178 ? 6.441 -19.578 2.152 1 97.31 178 GLU A N 1
ATOM 1387 C CA . GLU A 1 178 ? 7.598 -20.062 2.896 1 97.31 178 GLU A CA 1
ATOM 1388 C C . GLU A 1 178 ? 8.891 -19.828 2.129 1 97.31 178 GLU A C 1
ATOM 1390 O O . GLU A 1 178 ? 9.984 -19.922 2.695 1 97.31 178 GLU A O 1
ATOM 1395 N N . SER A 1 179 ? 8.766 -19.5 0.883 1 97.56 179 SER A N 1
ATOM 1396 C CA . SER A 1 179 ? 9.953 -19.359 0.044 1 97.56 179 SER A CA 1
ATOM 1397 C C . SER A 1 179 ? 10.312 -17.891 -0.163 1 97.56 179 SER A C 1
ATOM 1399 O O . SER A 1 179 ? 11.297 -17.578 -0.831 1 97.56 179 SER A O 1
ATOM 1401 N N . GLY A 1 180 ? 9.523 -16.969 0.331 1 97.75 180 GLY A N 1
ATOM 1402 C CA . GLY A 1 180 ? 9.758 -15.547 0.21 1 97.75 180 GLY A CA 1
ATOM 1403 C C . GLY A 1 180 ? 9.719 -14.812 1.54 1 97.75 180 GLY A C 1
ATOM 1404 O O . GLY A 1 180 ? 9.68 -15.445 2.598 1 97.75 180 GLY A O 1
ATOM 1405 N N . VAL A 1 181 ? 9.914 -13.57 1.535 1 98.12 181 VAL A N 1
ATOM 1406 C CA . VAL A 1 181 ? 9.727 -12.664 2.66 1 98.12 181 VAL A CA 1
ATOM 1407 C C . VAL A 1 181 ? 8.742 -11.555 2.271 1 98.12 181 VAL A C 1
ATOM 1409 O O . VAL A 1 181 ? 9.023 -10.758 1.372 1 98.12 181 VAL A O 1
ATOM 1412 N N . ASN A 1 182 ? 7.625 -11.508 2.91 1 98.31 182 ASN A N 1
ATOM 1413 C CA . ASN A 1 182 ? 6.57 -10.555 2.592 1 98.31 182 ASN A CA 1
ATOM 1414 C C . ASN A 1 182 ? 6.879 -9.164 3.152 1 98.31 182 ASN A C 1
ATOM 1416 O O . ASN A 1 182 ? 6.828 -8.961 4.367 1 98.31 182 ASN A O 1
ATOM 1420 N N . ALA A 1 183 ? 7.137 -8.242 2.285 1 98.56 183 ALA A N 1
ATOM 1421 C CA . ALA A 1 183 ? 7.547 -6.898 2.682 1 98.56 183 ALA A CA 1
ATOM 1422 C C . ALA A 1 183 ? 6.445 -6.203 3.477 1 98.56 183 ALA A C 1
ATOM 1424 O O . ALA A 1 183 ? 6.73 -5.387 4.359 1 98.56 183 ALA A O 1
ATOM 1425 N N . ILE A 1 184 ? 5.164 -6.465 3.164 1 98.5 184 ILE A N 1
ATOM 1426 C CA . ILE A 1 184 ? 4.051 -5.875 3.898 1 98.5 184 ILE A CA 1
ATOM 1427 C C . ILE A 1 184 ? 4.102 -6.324 5.359 1 98.5 184 ILE A C 1
ATOM 1429 O O . ILE A 1 184 ? 3.99 -5.5 6.27 1 98.5 184 ILE A O 1
ATOM 1433 N N . GLU A 1 185 ? 4.324 -7.598 5.559 1 97.81 185 GLU A N 1
ATOM 1434 C CA . GLU A 1 185 ? 4.406 -8.141 6.91 1 97.81 185 GLU A CA 1
ATOM 1435 C C . GLU A 1 185 ? 5.609 -7.578 7.66 1 97.81 185 GLU A C 1
ATOM 1437 O O . GLU A 1 185 ? 5.516 -7.254 8.844 1 97.81 185 GLU A O 1
ATOM 1442 N N . GLU A 1 186 ? 6.711 -7.473 6.973 1 98.44 186 GLU A N 1
ATOM 1443 C CA . GLU A 1 186 ? 7.902 -6.895 7.586 1 98.44 186 GLU A CA 1
ATOM 1444 C C . GLU A 1 186 ? 7.656 -5.449 8.016 1 98.44 186 GLU A C 1
ATOM 1446 O O . GLU A 1 186 ? 8.133 -5.016 9.062 1 98.44 186 GLU A O 1
ATOM 1451 N N . THR A 1 187 ? 6.945 -4.73 7.207 1 98.69 187 THR A N 1
ATOM 1452 C CA . THR A 1 187 ? 6.617 -3.348 7.531 1 98.69 187 THR A CA 1
ATOM 1453 C C . THR A 1 187 ? 5.801 -3.275 8.82 1 98.69 187 THR A C 1
ATOM 1455 O O . THR A 1 187 ? 6.055 -2.428 9.68 1 98.69 187 THR A O 1
ATOM 1458 N N . TYR A 1 188 ? 4.875 -4.176 8.961 1 97.88 188 TYR A N 1
ATOM 1459 C CA . TYR A 1 188 ? 4.039 -4.168 10.164 1 97.88 188 TYR A CA 1
ATOM 1460 C C . TYR A 1 188 ? 4.855 -4.531 11.398 1 97.88 188 TYR A C 1
ATOM 1462 O O . TYR A 1 188 ? 4.66 -3.951 12.469 1 97.88 188 TYR A O 1
ATOM 1470 N N . LYS A 1 189 ? 5.742 -5.488 11.242 1 98.25 189 LYS A N 1
ATOM 1471 C CA . LYS A 1 189 ? 6.633 -5.82 12.352 1 98.25 189 LYS A CA 1
ATOM 1472 C C . LYS A 1 189 ? 7.461 -4.609 12.773 1 98.25 189 LYS A C 1
ATOM 1474 O O . LYS A 1 189 ? 7.613 -4.336 13.961 1 98.25 189 LYS A O 1
ATOM 1479 N N . MET A 1 190 ? 7.957 -3.932 11.773 1 98.69 190 MET A N 1
ATOM 1480 C CA . MET A 1 190 ? 8.719 -2.711 12.023 1 98.69 190 MET A CA 1
ATOM 1481 C C . MET A 1 190 ? 7.891 -1.702 12.812 1 98.69 190 MET A C 1
ATOM 1483 O O . MET A 1 190 ? 8.359 -1.154 13.812 1 98.69 190 MET A O 1
ATOM 1487 N N . LEU A 1 191 ? 6.688 -1.479 12.391 1 98.38 191 LEU A N 1
ATOM 1488 C CA . LEU A 1 191 ? 5.805 -0.508 13.023 1 98.38 191 LEU A CA 1
ATOM 1489 C C . LEU A 1 191 ? 5.508 -0.908 14.469 1 98.38 191 LEU A C 1
ATOM 1491 O O . LEU A 1 191 ? 5.492 -0.058 15.359 1 98.38 191 LEU A O 1
ATOM 1495 N N . GLU A 1 192 ? 5.297 -2.178 14.688 1 98.12 192 GLU A N 1
ATOM 1496 C CA . 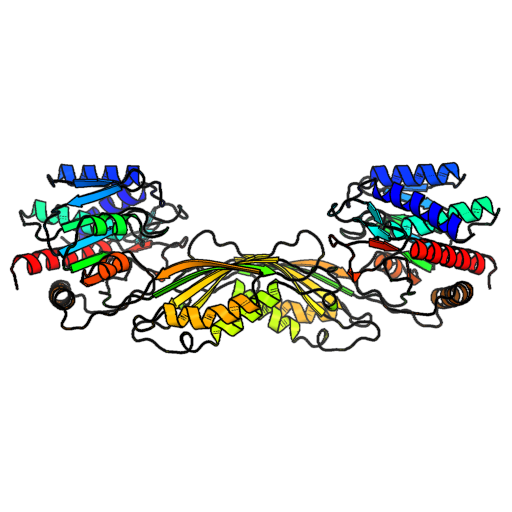GLU A 1 192 ? 5.016 -2.666 16.031 1 98.12 192 GLU A CA 1
ATOM 1497 C C . GLU A 1 192 ? 6.191 -2.412 16.969 1 98.12 192 GLU A C 1
ATOM 1499 O O . GLU A 1 192 ? 6 -2.008 18.109 1 98.12 192 GLU A O 1
ATOM 1504 N N . GLU A 1 193 ? 7.344 -2.654 16.484 1 98.75 193 GLU A N 1
ATOM 1505 C CA . GLU A 1 193 ? 8.531 -2.398 17.297 1 98.75 193 GLU A CA 1
ATOM 1506 C C . GLU A 1 193 ? 8.68 -0.912 17.594 1 98.75 193 GLU A C 1
ATOM 1508 O O . GLU A 1 193 ? 9.031 -0.538 18.719 1 98.75 193 GLU A O 1
ATOM 1513 N N . LEU A 1 194 ? 8.438 -0.117 16.641 1 98.88 194 LEU A N 1
ATOM 1514 C CA . LEU A 1 194 ? 8.516 1.327 16.828 1 98.88 194 LEU A CA 1
ATOM 1515 C C . LEU A 1 194 ? 7.512 1.792 17.875 1 98.88 194 LEU A C 1
ATOM 1517 O O . LEU A 1 194 ? 7.836 2.613 18.734 1 98.88 194 LEU A O 1
ATOM 1521 N N . LYS A 1 195 ? 6.316 1.264 17.797 1 98.62 195 LYS A N 1
ATOM 1522 C CA . LYS A 1 195 ? 5.242 1.655 18.703 1 98.62 195 LYS A CA 1
ATOM 1523 C C . LYS A 1 195 ? 5.574 1.28 20.156 1 98.62 195 LYS A C 1
ATOM 1525 O O . LYS A 1 195 ? 5.062 1.892 21.094 1 98.62 195 LYS A O 1
ATOM 1530 N N . LYS A 1 196 ? 6.438 0.323 20.375 1 98.62 196 LYS A N 1
ATOM 1531 C CA . LYS A 1 196 ? 6.781 -0.173 21.703 1 98.62 196 LYS A CA 1
ATOM 1532 C C . LYS A 1 196 ? 7.832 0.711 22.375 1 98.62 196 LYS A C 1
ATOM 1534 O O . LYS A 1 196 ? 8.07 0.605 23.578 1 98.62 196 LYS A O 1
ATOM 1539 N N . LEU A 1 197 ? 8.43 1.555 21.594 1 98.81 197 LEU A N 1
ATOM 1540 C CA . LEU A 1 197 ? 9.461 2.42 22.156 1 98.81 197 LEU A CA 1
ATOM 1541 C C . LEU A 1 197 ? 8.891 3.273 23.297 1 98.81 197 LEU A C 1
ATOM 1543 O O . LEU A 1 197 ? 7.758 3.746 23.203 1 98.81 197 LEU A O 1
ATOM 1547 N N . GLU A 1 198 ? 9.672 3.604 24.266 1 98.38 198 GLU A N 1
ATOM 1548 C CA . GLU A 1 198 ? 9.281 4.285 25.5 1 98.38 198 GLU A CA 1
ATOM 1549 C C . GLU A 1 198 ? 8.664 5.648 25.203 1 98.38 198 GLU A C 1
ATOM 1551 O O . GLU A 1 198 ? 7.637 6.012 25.781 1 98.38 198 GLU A O 1
ATOM 1556 N N . PRO A 1 199 ? 9.195 6.43 24.281 1 98.44 199 PRO A N 1
ATOM 1557 C CA . PRO A 1 199 ? 8.656 7.77 24.047 1 98.44 199 PRO A CA 1
ATOM 1558 C C . PRO A 1 199 ? 7.184 7.75 23.625 1 98.44 199 PRO A C 1
ATOM 1560 O O . PRO A 1 199 ? 6.453 8.711 23.875 1 98.44 199 PRO A O 1
ATOM 1563 N N . PHE A 1 200 ? 6.797 6.625 23.078 1 98.69 200 PHE A N 1
ATOM 1564 C CA . PHE A 1 200 ? 5.449 6.594 22.516 1 98.69 200 PHE A CA 1
ATOM 1565 C C . PHE A 1 200 ? 4.48 5.91 23.484 1 98.69 200 PHE A C 1
ATOM 1567 O O . PHE A 1 200 ? 3.312 5.699 23.156 1 98.69 200 PHE A O 1
ATOM 1574 N N . ASN A 1 201 ? 4.945 5.551 24.641 1 98.38 201 ASN A N 1
ATOM 1575 C CA . ASN A 1 201 ? 4.133 4.926 25.672 1 98.38 201 ASN A CA 1
ATOM 1576 C C . ASN A 1 201 ? 4.117 5.762 26.953 1 98.38 201 ASN A C 1
ATOM 1578 O O . ASN A 1 201 ? 4.184 5.219 28.047 1 98.38 201 ASN A O 1
ATOM 1582 N N . THR A 1 202 ? 4.051 7.094 26.766 1 97.88 202 THR A N 1
ATOM 1583 C CA . THR A 1 202 ? 3.912 8.07 27.844 1 97.88 202 THR A CA 1
ATOM 1584 C C . THR A 1 202 ? 2.688 8.953 27.609 1 97.88 202 THR A C 1
ATOM 1586 O O . THR A 1 202 ? 2.006 8.828 26.594 1 97.88 202 THR A O 1
ATOM 1589 N N . LYS A 1 203 ? 2.381 9.766 28.625 1 97.88 203 LYS A N 1
ATOM 1590 C CA . LYS A 1 203 ? 1.253 10.688 28.547 1 97.88 203 LYS A CA 1
ATOM 1591 C C . LYS A 1 203 ? 1.725 12.133 28.594 1 97.88 203 LYS A C 1
ATOM 1593 O O . LYS A 1 203 ? 2.662 12.469 29.312 1 97.88 203 LYS A O 1
ATOM 1598 N N . GLY A 1 204 ? 1.09 12.938 27.781 1 98.06 204 GLY A N 1
ATOM 1599 C CA . GLY A 1 204 ? 1.407 14.352 27.797 1 98.06 204 GLY A CA 1
ATOM 1600 C C . GLY A 1 204 ? 0.334 15.195 28.469 1 98.06 204 GLY A C 1
ATOM 1601 O O . GLY A 1 204 ? -0.743 14.695 28.797 1 98.06 204 GLY A O 1
ATOM 1602 N N . GLU A 1 205 ? 0.679 16.438 28.688 1 97.69 205 GLU A N 1
ATOM 1603 C CA . GLU A 1 205 ? -0.233 17.375 29.344 1 97.69 205 GLU A CA 1
ATOM 1604 C C . GLU A 1 205 ? -1.4 17.734 28.422 1 97.69 205 GLU A C 1
ATOM 1606 O O . GLU A 1 205 ? -2.557 17.719 28.859 1 97.69 205 GLU A O 1
ATOM 1611 N N . PHE A 1 206 ? -1.132 17.938 27.172 1 97.88 206 PHE A N 1
ATOM 1612 C CA . PHE A 1 206 ? -2.145 18.453 26.25 1 97.88 206 PHE A CA 1
ATOM 1613 C C . PHE A 1 206 ? -2.508 17.406 25.203 1 97.88 206 PHE A C 1
ATOM 1615 O O . PHE A 1 206 ? -3.623 17.406 24.688 1 97.88 206 PHE A O 1
ATOM 1622 N N . PHE A 1 207 ? -1.544 16.562 24.875 1 98.12 207 PHE A N 1
ATOM 1623 C CA . PHE A 1 207 ? -1.685 15.492 23.906 1 98.12 207 PHE A CA 1
ATOM 1624 C C . PHE A 1 207 ? -0.705 14.359 24.188 1 98.12 207 PHE A C 1
ATOM 1626 O O . PHE A 1 207 ? 0.282 14.555 24.906 1 98.12 207 PHE A O 1
ATOM 1633 N N . ASP A 1 208 ? -0.976 13.211 23.688 1 98.5 208 ASP A N 1
ATOM 1634 C CA . ASP A 1 208 ? -0.079 12.062 23.844 1 98.5 208 ASP A CA 1
ATOM 1635 C C . ASP A 1 208 ? 0.842 11.938 22.625 1 98.5 208 ASP A C 1
ATOM 1637 O O . ASP A 1 208 ? 0.499 12.375 21.531 1 98.5 208 ASP A O 1
ATOM 1641 N N . PRO A 1 209 ? 2.043 11.414 22.844 1 98.62 209 PRO A N 1
ATOM 1642 C CA . PRO A 1 209 ? 2.887 11.086 21.703 1 98.62 209 PRO A CA 1
ATOM 1643 C C . PRO A 1 209 ? 2.312 9.953 20.844 1 98.62 209 PRO A C 1
ATOM 1645 O O . PRO A 1 209 ? 1.39 9.258 21.281 1 98.62 209 PRO A O 1
ATOM 1648 N N . HIS A 1 210 ? 2.836 9.867 19.688 1 98.25 210 HIS A N 1
ATOM 1649 C CA . HIS A 1 210 ? 2.314 8.867 18.75 1 98.25 210 HIS A CA 1
ATOM 1650 C C . HIS A 1 210 ? 3.318 8.562 17.641 1 98.25 210 HIS A C 1
ATOM 1652 O O . HIS A 1 210 ? 4.098 9.43 17.25 1 98.25 210 HIS A O 1
ATOM 1658 N N . ILE A 1 211 ? 3.336 7.359 17.172 1 98.56 211 ILE A N 1
ATOM 1659 C CA . ILE A 1 211 ? 4.012 7.016 15.922 1 98.56 211 ILE A CA 1
ATOM 1660 C C . ILE A 1 211 ? 3.1 6.137 15.062 1 98.56 211 ILE A C 1
ATOM 1662 O O . ILE A 1 211 ? 2.408 5.258 15.578 1 98.56 211 ILE A O 1
ATOM 1666 N N . GLY A 1 212 ? 3.012 6.449 13.828 1 97.19 212 GLY A N 1
ATOM 1667 C CA . GLY A 1 212 ? 2.158 5.695 12.922 1 97.19 212 GLY A CA 1
ATOM 1668 C C . GLY A 1 212 ? 2.631 5.742 11.477 1 97.19 212 GLY A C 1
ATOM 1669 O O . GLY A 1 212 ? 3.701 6.277 11.188 1 97.19 212 GLY A O 1
ATOM 1670 N N . ILE A 1 213 ? 1.895 5.09 10.617 1 97.75 213 ILE A N 1
ATOM 1671 C CA . ILE A 1 213 ? 2.18 5.012 9.188 1 97.75 213 ILE A CA 1
ATOM 1672 C C . ILE A 1 213 ? 1.127 5.801 8.406 1 97.75 213 ILE A C 1
ATOM 1674 O O . ILE A 1 213 ? -0.071 5.672 8.672 1 97.75 213 ILE A O 1
ATOM 1678 N N . GLN A 1 214 ? 1.541 6.602 7.48 1 97.06 214 GLN A N 1
ATOM 1679 C CA . GLN A 1 214 ? 0.616 7.508 6.812 1 97.06 214 GLN A CA 1
ATOM 1680 C C . GLN A 1 214 ? 0.441 7.133 5.344 1 97.06 214 GLN A C 1
ATOM 1682 O O . GLN A 1 214 ? -0.448 7.656 4.668 1 97.06 214 GLN A O 1
ATOM 1687 N N . GLU A 1 215 ? 1.235 6.359 4.859 1 98.25 215 GLU A N 1
ATOM 1688 C CA . GLU A 1 215 ? 1.189 5.871 3.484 1 98.25 215 GLU A CA 1
ATOM 1689 C C . GLU A 1 215 ? 1.877 4.516 3.357 1 98.25 215 GLU A C 1
ATOM 1691 O O . GLU A 1 215 ? 2.896 4.266 4.004 1 98.25 215 GLU A O 1
ATOM 1696 N N . LEU A 1 216 ? 1.356 3.643 2.611 1 98.69 216 LEU A N 1
ATOM 1697 C CA . LEU A 1 216 ? 1.969 2.35 2.332 1 98.69 216 LEU A CA 1
ATOM 1698 C C . LEU A 1 216 ? 1.57 1.847 0.948 1 98.69 216 LEU A C 1
ATOM 1700 O O . LEU A 1 216 ? 0.385 1.648 0.672 1 98.69 216 LEU A O 1
ATOM 1704 N N . VAL A 1 217 ? 2.551 1.701 0.1 1 98.75 217 VAL A N 1
ATOM 1705 C CA . VAL A 1 217 ? 2.316 1.264 -1.272 1 98.75 217 VAL A CA 1
ATOM 1706 C C . VAL A 1 217 ? 3.156 0.025 -1.571 1 98.75 217 VAL A C 1
ATOM 1708 O O . VAL A 1 217 ? 4.383 0.107 -1.659 1 98.75 217 VAL A O 1
ATOM 1711 N N . CYS A 1 218 ? 2.527 -1.032 -1.65 1 98.44 218 CYS A N 1
ATOM 1712 C CA . CYS A 1 218 ? 3.123 -2.307 -2.035 1 98.44 218 CYS A CA 1
ATOM 1713 C C . CYS A 1 218 ? 2.385 -2.918 -3.221 1 98.44 218 CYS A C 1
ATOM 1715 O O . CYS A 1 218 ? 1.519 -3.775 -3.043 1 98.44 218 CYS A O 1
ATOM 1717 N N . GLU A 1 219 ? 2.787 -2.551 -4.418 1 96.62 219 GLU A N 1
ATOM 1718 C CA . GLU A 1 219 ? 2.178 -3.078 -5.637 1 96.62 219 GLU A CA 1
ATOM 1719 C C . GLU A 1 219 ? 2.717 -4.465 -5.965 1 96.62 219 GLU A C 1
ATOM 1721 O O . GLU A 1 219 ? 3.873 -4.773 -5.672 1 96.62 219 GLU A O 1
ATOM 1726 N N . ASN A 1 220 ? 1.89 -5.195 -6.5 1 94.06 220 ASN A N 1
ATOM 1727 C CA . ASN A 1 220 ? 2.242 -6.555 -6.902 1 94.06 220 ASN A CA 1
ATOM 1728 C C . ASN A 1 220 ? 1.41 -7.023 -8.094 1 94.06 220 ASN A C 1
ATOM 1730 O O . ASN A 1 220 ? 0.51 -7.848 -7.938 1 94.06 220 ASN A O 1
ATOM 1734 N N . PRO A 1 221 ? 1.792 -6.617 -9.258 1 88.25 221 PRO A N 1
ATOM 1735 C CA . PRO A 1 221 ? 0.952 -6.863 -10.43 1 88.25 221 PRO A CA 1
ATOM 1736 C C . PRO A 1 221 ? 0.964 -8.328 -10.867 1 88.25 221 PRO A C 1
ATOM 1738 O O . PRO A 1 221 ? 0.159 -8.727 -11.711 1 88.25 221 PRO A O 1
ATOM 1741 N N . VAL A 1 222 ? 1.872 -9.039 -10.391 1 91.12 222 VAL A N 1
ATOM 1742 C CA . VAL A 1 222 ? 1.921 -10.461 -10.734 1 91.12 222 VAL A CA 1
ATOM 1743 C C . VAL A 1 222 ? 1.771 -11.297 -9.469 1 91.12 222 VAL A C 1
ATOM 1745 O O . VAL A 1 222 ? 1.878 -10.781 -8.359 1 91.12 222 VAL A O 1
ATOM 1748 N N . TYR A 1 223 ? 1.444 -12.5 -9.625 1 92.38 223 TYR A N 1
ATOM 1749 C CA . TYR A 1 223 ? 1.159 -13.383 -8.5 1 92.38 223 TYR A CA 1
ATOM 1750 C C . TYR A 1 223 ? 2.445 -13.82 -7.809 1 92.38 223 TYR A C 1
ATOM 1752 O O . TYR A 1 223 ? 2.934 -14.93 -8.031 1 92.38 223 TYR A O 1
ATOM 1760 N N . LEU A 1 224 ? 2.965 -12.891 -6.898 1 96.88 224 LEU A N 1
ATOM 1761 C CA . LEU A 1 224 ? 4.203 -13.086 -6.152 1 96.88 224 LEU A CA 1
ATOM 1762 C C . LEU A 1 224 ? 4.008 -12.75 -4.68 1 96.88 224 LEU A C 1
ATOM 1764 O O . LEU A 1 224 ? 3.008 -12.133 -4.305 1 96.88 224 LEU A O 1
ATOM 1768 N N . ILE A 1 225 ? 4.93 -13.195 -3.857 1 97.81 225 ILE A N 1
ATOM 1769 C CA . ILE A 1 225 ? 5.113 -12.609 -2.537 1 97.81 225 ILE A CA 1
ATOM 1770 C C . ILE A 1 225 ? 5.664 -11.195 -2.676 1 97.81 225 ILE A C 1
ATOM 1772 O O . ILE A 1 225 ? 6.695 -10.984 -3.32 1 97.81 225 ILE A O 1
ATOM 1776 N N . PRO A 1 226 ? 4.953 -10.211 -2.15 1 97.56 226 PRO A N 1
ATOM 1777 C CA . PRO A 1 226 ? 5.438 -8.836 -2.346 1 97.56 226 PRO A CA 1
ATOM 1778 C C . PRO A 1 226 ? 6.809 -8.602 -1.721 1 97.56 226 PRO A C 1
ATOM 1780 O O . PRO A 1 226 ? 7.016 -8.898 -0.54 1 97.56 226 PRO A O 1
ATOM 1783 N N . ALA A 1 227 ? 7.707 -7.984 -2.508 1 97.44 227 ALA A N 1
ATOM 1784 C CA . ALA A 1 227 ? 9.094 -7.926 -2.064 1 97.44 227 ALA A CA 1
ATOM 1785 C C . ALA A 1 227 ? 9.547 -6.484 -1.864 1 97.44 227 ALA A C 1
ATOM 1787 O O . ALA A 1 227 ? 10.719 -6.23 -1.566 1 97.44 227 ALA A O 1
ATOM 1788 N N . LEU A 1 228 ? 8.625 -5.559 -2.027 1 97.88 228 LEU A N 1
ATOM 1789 C CA . LEU A 1 228 ? 8.992 -4.16 -1.816 1 97.88 228 LEU A CA 1
ATOM 1790 C C . LEU A 1 228 ? 7.785 -3.338 -1.388 1 97.88 228 LEU A C 1
ATOM 1792 O O . LEU A 1 228 ? 6.727 -3.4 -2.021 1 97.88 228 LEU A O 1
ATOM 1796 N N . CYS A 1 229 ? 7.926 -2.621 -0.341 1 98.38 229 CYS A N 1
ATOM 1797 C CA . CYS A 1 229 ? 6.941 -1.648 0.12 1 98.38 229 CYS A CA 1
ATOM 1798 C C . CYS A 1 229 ? 7.574 -0.275 0.303 1 98.38 229 CYS A C 1
ATOM 1800 O O . CYS A 1 229 ? 8.703 -0.166 0.778 1 98.38 229 CYS A O 1
ATOM 1802 N N . LYS A 1 230 ? 6.922 0.659 -0.1 1 98.69 230 LYS A N 1
ATOM 1803 C CA . LYS A 1 230 ? 7.273 2.049 0.178 1 98.69 230 LYS A CA 1
ATOM 1804 C C . LYS A 1 230 ? 6.242 2.701 1.097 1 98.69 230 LYS A C 1
ATOM 1806 O O . LYS A 1 230 ? 5.043 2.459 0.962 1 98.69 230 LYS A O 1
ATOM 1811 N N . GLY A 1 231 ? 6.742 3.469 2.002 1 98.56 231 GLY A N 1
ATOM 1812 C CA . GLY A 1 231 ? 5.797 4.078 2.92 1 98.56 231 GLY A CA 1
ATOM 1813 C C . GLY A 1 231 ? 6.336 5.328 3.592 1 98.56 231 GLY A C 1
ATOM 1814 O O . GLY A 1 231 ? 7.434 5.789 3.266 1 98.56 231 GLY A O 1
ATOM 1815 N N . ARG A 1 232 ? 5.488 5.93 4.426 1 98.38 232 ARG A N 1
ATOM 1816 C CA . ARG A 1 232 ? 5.809 7.141 5.172 1 98.38 232 ARG A CA 1
ATOM 1817 C C . ARG A 1 232 ? 5.406 7.004 6.637 1 98.38 232 ARG A C 1
ATOM 1819 O O . ARG A 1 232 ? 4.266 6.652 6.945 1 98.38 232 ARG A O 1
ATOM 1826 N N . LEU A 1 233 ? 6.355 7.273 7.5 1 97.62 233 LEU A N 1
ATOM 1827 C CA . LEU A 1 233 ? 6.16 7.277 8.945 1 97.62 233 LEU A CA 1
ATOM 1828 C C . LEU A 1 233 ? 6 8.695 9.469 1 97.62 233 LEU A C 1
ATOM 1830 O O . LEU A 1 233 ? 6.586 9.633 8.922 1 97.62 233 LEU A O 1
ATOM 1834 N N . GLU A 1 234 ? 5.238 8.773 10.5 1 97.25 234 GLU A N 1
ATOM 1835 C CA . GLU A 1 234 ? 5.094 10.039 11.211 1 97.25 234 GLU A CA 1
ATOM 1836 C C . GLU A 1 234 ? 5.082 9.828 12.719 1 97.25 234 GLU A C 1
ATOM 1838 O O . GLU A 1 234 ? 4.41 8.922 13.219 1 97.25 234 GLU A O 1
ATOM 1843 N N . ALA A 1 235 ? 5.754 10.672 13.438 1 98.5 235 ALA A N 1
ATOM 1844 C CA . ALA A 1 235 ? 5.762 10.648 14.898 1 98.5 235 ALA A CA 1
ATOM 1845 C C . ALA A 1 235 ? 5.461 12.039 15.469 1 98.5 235 ALA A C 1
ATOM 1847 O O . ALA A 1 235 ? 6.039 13.031 15.023 1 98.5 235 ALA A O 1
ATOM 1848 N N . ARG A 1 236 ? 4.559 12.094 16.312 1 98.69 236 ARG A N 1
ATOM 1849 C CA . ARG A 1 236 ? 4.309 13.258 17.156 1 98.69 236 ARG A CA 1
ATOM 1850 C C . ARG A 1 236 ? 5.023 13.133 18.5 1 98.69 236 ARG A C 1
ATOM 1852 O O . ARG A 1 236 ? 4.844 12.148 19.219 1 98.69 236 ARG A O 1
ATOM 1859 N N . LEU A 1 237 ? 5.766 14.117 18.859 1 98.75 237 LEU A N 1
ATOM 1860 C CA . LEU A 1 237 ? 6.52 14.086 20.109 1 98.75 237 LEU A CA 1
ATOM 1861 C C . LEU A 1 237 ? 5.938 15.062 21.109 1 98.75 237 LEU A C 1
ATOM 1863 O O . LEU A 1 237 ? 5.316 16.062 20.734 1 98.75 237 LEU A O 1
ATOM 1867 N N . LEU A 1 238 ? 6.176 14.773 22.359 1 98.69 238 LEU A N 1
ATOM 1868 C CA . LEU A 1 238 ? 5.852 15.734 23.422 1 98.69 238 LEU A CA 1
ATOM 1869 C C . LEU A 1 238 ? 6.832 16.906 23.406 1 98.69 238 LEU A C 1
ATOM 1871 O O . LEU A 1 238 ? 7.973 16.766 22.969 1 98.69 238 LEU A O 1
ATOM 1875 N N . PRO A 1 239 ? 6.387 18.031 23.938 1 98.38 239 PRO A N 1
ATOM 1876 C CA . PRO A 1 239 ? 7.246 19.219 23.938 1 98.38 239 PRO A CA 1
ATOM 1877 C C . PRO A 1 239 ? 8.578 18.984 24.641 1 98.38 239 PRO A C 1
ATOM 1879 O O . PRO A 1 239 ? 9.594 19.578 24.281 1 98.38 239 PRO A O 1
ATOM 1882 N N . GLU A 1 240 ? 8.578 18.109 25.625 1 97.44 240 GLU A N 1
ATOM 1883 C CA . GLU A 1 240 ? 9.758 17.938 26.453 1 97.44 240 GLU A CA 1
ATOM 1884 C C . GLU A 1 240 ? 10.672 16.844 25.906 1 97.44 240 GLU A C 1
ATOM 1886 O O . GLU A 1 240 ? 11.766 16.625 26.422 1 97.44 240 GLU A O 1
ATOM 1891 N N . GLN A 1 241 ? 10.227 16.125 24.906 1 98.25 241 GLN A N 1
ATOM 1892 C CA . GLN A 1 241 ? 11.055 15.078 24.312 1 98.25 241 GLN A CA 1
ATOM 1893 C C . GLN A 1 241 ? 12.07 15.656 23.344 1 98.25 241 GLN A C 1
ATOM 1895 O O . GLN A 1 241 ? 11.711 16.453 22.469 1 98.25 241 GLN A O 1
ATOM 1900 N N . GLU A 1 242 ? 13.273 15.273 23.5 1 97.19 242 GLU A N 1
ATOM 1901 C CA . GLU A 1 242 ? 14.312 15.68 22.562 1 97.19 242 GLU A CA 1
ATOM 1902 C C . GLU A 1 242 ? 14.273 14.844 21.281 1 97.19 242 GLU A C 1
ATOM 1904 O O . GLU A 1 242 ? 14.406 13.617 21.328 1 97.19 242 GLU A O 1
ATOM 1909 N N . VAL A 1 243 ? 14.172 15.516 20.203 1 97.94 243 VAL A N 1
ATOM 1910 C CA . VAL A 1 243 ? 13.961 14.836 18.922 1 97.94 243 VAL A CA 1
ATOM 1911 C C . VAL A 1 243 ? 15.148 13.922 18.641 1 97.94 243 VAL A C 1
ATOM 1913 O O . VAL A 1 243 ? 14.969 12.805 18.141 1 97.94 243 VAL A O 1
ATOM 1916 N N . GLU A 1 244 ? 16.375 14.328 18.953 1 98 244 GLU A N 1
ATOM 1917 C CA . GLU A 1 244 ? 17.578 13.531 18.688 1 98 244 GLU A CA 1
ATOM 1918 C C . GLU A 1 244 ? 17.562 12.227 19.469 1 98 244 GLU A C 1
ATOM 1920 O O . GLU A 1 244 ? 18 11.188 18.969 1 98 244 GLU A O 1
ATOM 1925 N N . ASP A 1 245 ? 17.062 12.266 20.672 1 98.44 245 ASP A N 1
ATOM 1926 C CA . ASP A 1 245 ? 16.969 11.062 21.484 1 98.44 245 ASP A CA 1
ATOM 1927 C C . ASP A 1 245 ? 16 10.055 20.875 1 98.44 245 ASP A C 1
ATOM 1929 O O . ASP A 1 245 ? 16.25 8.844 20.891 1 98.44 245 ASP A O 1
ATOM 1933 N N . VAL A 1 246 ? 14.898 10.547 20.375 1 98.75 246 VAL A N 1
ATOM 1934 C CA . VAL A 1 246 ? 13.898 9.672 19.766 1 98.75 246 VAL A CA 1
ATOM 1935 C C . VAL A 1 246 ? 14.461 9.055 18.5 1 98.75 246 VAL A C 1
ATOM 1937 O O . VAL A 1 246 ? 14.281 7.863 18.234 1 98.75 246 VAL A O 1
ATOM 1940 N N . LEU A 1 247 ? 15.195 9.875 17.672 1 98.75 247 LEU A N 1
ATOM 1941 C CA . LEU A 1 247 ? 15.828 9.367 16.469 1 98.75 247 LEU A CA 1
ATOM 1942 C C . LEU A 1 247 ? 16.812 8.242 16.797 1 98.75 247 LEU A C 1
ATOM 1944 O O . LEU A 1 247 ? 16.844 7.227 16.094 1 98.75 247 LEU A O 1
ATOM 1948 N N . ASP A 1 248 ? 17.562 8.438 17.859 1 98.69 248 ASP A N 1
ATOM 1949 C CA . ASP A 1 248 ? 18.547 7.445 18.266 1 98.69 248 ASP A CA 1
ATOM 1950 C C . ASP A 1 248 ? 17.875 6.113 18.594 1 98.69 248 ASP A C 1
ATOM 1952 O O . ASP A 1 248 ? 18.453 5.047 18.375 1 98.69 248 ASP A O 1
ATOM 1956 N N . LEU A 1 249 ? 16.672 6.168 19.109 1 98.81 249 LEU A N 1
ATOM 1957 C CA . LEU A 1 249 ? 15.922 4.961 19.438 1 98.81 249 LEU A CA 1
ATOM 1958 C C . LEU A 1 249 ? 15.312 4.336 18.188 1 98.81 249 LEU A C 1
ATOM 1960 O O . LEU A 1 249 ? 15.188 3.113 18.094 1 98.81 249 LEU A O 1
ATOM 1964 N N . MET A 1 250 ? 14.93 5.125 17.203 1 98.81 250 MET A N 1
ATOM 1965 C CA . MET A 1 250 ? 14.258 4.66 16 1 98.81 250 MET A CA 1
ATOM 1966 C C . MET A 1 250 ? 15.258 4.047 15.023 1 98.81 250 MET A C 1
ATOM 1968 O O . MET A 1 250 ? 14.945 3.068 14.344 1 98.81 250 MET A O 1
ATOM 1972 N N . ASP A 1 251 ? 16.406 4.602 14.953 1 98.75 251 ASP A N 1
ATOM 1973 C CA . ASP A 1 251 ? 17.391 4.297 13.914 1 98.75 251 ASP A CA 1
ATOM 1974 C C . ASP A 1 251 ? 17.703 2.803 13.875 1 98.75 251 ASP A C 1
ATOM 1976 O O . ASP A 1 251 ? 17.672 2.186 12.805 1 98.75 251 ASP A O 1
ATOM 1980 N N . PRO A 1 252 ? 17.969 2.154 15.016 1 98.81 252 PRO A N 1
ATOM 1981 C CA . PRO A 1 252 ? 18.312 0.73 14.953 1 98.81 252 PRO A CA 1
ATOM 1982 C C . PRO A 1 252 ? 17.188 -0.121 14.375 1 98.81 252 PRO A C 1
ATOM 1984 O O . PRO A 1 252 ? 17.438 -1.102 13.672 1 98.81 252 PRO A O 1
ATOM 1987 N N . ILE A 1 253 ? 15.953 0.201 14.703 1 98.81 253 ILE A N 1
ATOM 1988 C CA . ILE A 1 253 ? 14.805 -0.539 14.203 1 98.81 253 ILE A CA 1
ATOM 1989 C C . ILE A 1 253 ? 14.672 -0.324 12.695 1 98.81 253 ILE A C 1
ATOM 1991 O O . ILE A 1 253 ? 14.492 -1.281 11.938 1 98.81 253 ILE A O 1
ATOM 1995 N N . LEU A 1 254 ? 14.773 0.957 12.25 1 98.75 254 LEU A N 1
ATOM 1996 C CA . LEU A 1 254 ? 14.688 1.264 10.828 1 98.75 254 LEU A CA 1
ATOM 1997 C C . LEU A 1 254 ? 15.812 0.576 10.055 1 98.75 254 LEU A C 1
ATOM 1999 O O . LEU A 1 254 ? 15.586 0.024 8.977 1 98.75 254 LEU A O 1
ATOM 2003 N N . ASP A 1 255 ? 17 0.585 10.617 1 98.56 255 ASP A N 1
ATOM 2004 C CA . ASP A 1 255 ? 18.141 -0.061 9.984 1 98.56 255 ASP A CA 1
ATOM 2005 C C . ASP A 1 255 ? 17.906 -1.558 9.805 1 98.56 255 ASP A C 1
ATOM 2007 O O . ASP A 1 255 ? 18.328 -2.148 8.812 1 98.56 255 ASP A O 1
ATOM 2011 N N . GLU A 1 256 ? 17.25 -2.121 10.773 1 98.38 256 GLU A N 1
ATOM 2012 C CA . GLU A 1 256 ? 17.016 -3.561 10.758 1 98.38 256 GLU A CA 1
ATOM 2013 C C . GLU A 1 256 ? 16 -3.938 9.68 1 98.38 256 GLU A C 1
ATOM 2015 O O . GLU A 1 256 ? 16.156 -4.949 8.992 1 98.38 256 GLU A O 1
ATOM 2020 N N . TYR A 1 257 ? 14.992 -3.139 9.445 1 98.38 257 TYR A N 1
ATOM 2021 C CA . TYR A 1 257 ? 13.844 -3.588 8.672 1 98.38 257 TYR A CA 1
ATOM 2022 C C . TYR A 1 257 ? 13.836 -2.953 7.285 1 98.38 257 TYR A C 1
ATOM 2024 O O . TYR A 1 257 ? 13.148 -3.432 6.379 1 98.38 257 TYR A O 1
ATOM 2032 N N . THR A 1 258 ? 14.5 -1.815 7.121 1 98.5 258 THR A N 1
ATOM 2033 C CA . THR A 1 258 ? 14.344 -1.083 5.867 1 98.5 258 THR A CA 1
ATOM 2034 C C . THR A 1 258 ? 15.57 -1.26 4.98 1 98.5 258 THR A C 1
ATOM 2036 O O . THR A 1 258 ? 16.688 -1.399 5.48 1 98.5 258 THR A O 1
ATOM 2039 N N . LYS A 1 259 ? 15.297 -1.306 3.656 1 97.94 259 LYS A N 1
ATOM 2040 C CA . LYS A 1 259 ? 16.344 -1.18 2.645 1 97.94 259 LYS A CA 1
ATOM 2041 C C . LYS A 1 259 ? 16.953 0.219 2.658 1 97.94 259 LYS A C 1
ATOM 2043 O O . LYS A 1 259 ? 18.172 0.372 2.52 1 97.94 259 LYS A O 1
ATOM 2048 N N . SER A 1 260 ? 16.078 1.218 2.826 1 98.5 260 SER A N 1
ATOM 2049 C CA . SER A 1 260 ? 16.469 2.619 2.926 1 98.5 260 SER A CA 1
ATOM 2050 C C . SER A 1 260 ? 15.391 3.449 3.615 1 98.5 260 SER A C 1
ATOM 2052 O O . SER A 1 260 ? 14.219 3.062 3.639 1 98.5 260 SER A O 1
ATOM 2054 N N . TYR A 1 261 ? 15.797 4.508 4.215 1 98.62 261 TYR A N 1
ATOM 2055 C CA . TYR A 1 261 ? 14.875 5.492 4.762 1 98.62 261 TYR A CA 1
ATOM 2056 C C . TYR A 1 261 ? 15.492 6.887 4.742 1 98.62 261 TYR A C 1
ATOM 2058 O O . TYR A 1 261 ? 16.719 7.031 4.656 1 98.62 261 TYR A O 1
ATOM 2066 N N . GLU A 1 262 ? 14.68 7.871 4.738 1 98.62 262 GLU A N 1
ATOM 2067 C CA . GLU A 1 262 ? 15.078 9.273 4.734 1 98.62 262 GLU A CA 1
ATOM 2068 C C . GLU A 1 262 ? 14.164 10.109 5.617 1 98.62 262 GLU A C 1
ATOM 2070 O O . GLU A 1 262 ? 12.953 10.195 5.371 1 98.62 262 GLU A O 1
ATOM 2075 N N . TYR A 1 263 ? 14.781 10.727 6.629 1 98.25 263 TYR A N 1
ATOM 2076 C CA . TYR A 1 263 ? 14.023 11.695 7.414 1 98.25 263 TYR A CA 1
ATOM 2077 C C . TYR A 1 263 ? 13.75 12.961 6.605 1 98.25 263 TYR A C 1
ATOM 2079 O O . TYR A 1 263 ? 14.68 13.578 6.082 1 98.25 263 TYR A O 1
ATOM 2087 N N . THR A 1 264 ? 12.547 13.336 6.512 1 96.06 264 THR A N 1
ATOM 2088 C CA . THR A 1 264 ? 12.172 14.5 5.719 1 96.06 264 THR A CA 1
ATOM 2089 C C . THR A 1 264 ? 11.773 15.664 6.625 1 96.06 264 THR A C 1
ATOM 2091 O O . THR A 1 264 ? 11.906 16.828 6.25 1 96.06 264 THR A O 1
ATOM 2094 N N . GLU A 1 265 ? 11.242 15.445 7.766 1 95 265 GLU A N 1
ATOM 2095 C CA . GLU A 1 265 ? 10.891 16.438 8.781 1 95 265 GLU A CA 1
ATOM 2096 C C . GLU A 1 265 ? 11.43 16.031 10.148 1 95 265 GLU A C 1
ATOM 2098 O O . GLU A 1 265 ? 11.234 14.898 10.594 1 95 265 GLU A O 1
ATOM 2103 N N . ILE A 1 266 ? 12.133 16.844 10.75 1 97.19 266 ILE A N 1
ATOM 2104 C CA . ILE A 1 266 ? 12.625 16.719 12.117 1 97.19 266 ILE A CA 1
ATOM 2105 C C . ILE A 1 266 ? 12.461 18.062 12.836 1 97.19 266 ILE A C 1
ATOM 2107 O O . ILE A 1 266 ? 13.195 19.016 12.57 1 97.19 266 ILE A O 1
ATOM 2111 N N . TRP A 1 267 ? 11.523 18.109 13.703 1 96.75 267 TRP A N 1
ATOM 2112 C CA . TRP A 1 267 ? 11.219 19.359 14.391 1 96.75 267 TRP A CA 1
ATOM 2113 C C . TRP A 1 267 ? 11.133 19.141 15.898 1 96.75 267 TRP A C 1
ATOM 2115 O O . TRP A 1 267 ? 10.57 18.141 16.359 1 96.75 267 TRP A O 1
ATOM 2125 N N . ASP A 1 268 ? 11.641 20.047 16.625 1 95.81 268 ASP A N 1
ATOM 2126 C CA . ASP A 1 268 ? 11.523 20.031 18.078 1 95.81 268 ASP A CA 1
ATOM 2127 C C . ASP A 1 268 ? 10.156 20.547 18.531 1 95.81 268 ASP A C 1
ATOM 2129 O O . ASP A 1 268 ? 9.484 21.266 17.781 1 95.81 268 ASP A O 1
ATOM 2133 N N . GLY A 1 269 ? 9.773 20.062 19.781 1 97.88 269 GLY A N 1
ATOM 2134 C CA . GLY A 1 269 ? 8.664 20.719 20.469 1 97.88 269 GLY A CA 1
ATOM 2135 C C . GLY A 1 269 ? 9.117 21.781 21.453 1 97.88 269 GLY A C 1
ATOM 2136 O O . GLY A 1 269 ? 10.312 22.016 21.609 1 97.88 269 GLY A O 1
ATOM 2137 N N . TYR A 1 270 ? 8.133 22.484 21.984 1 98.44 270 TYR A N 1
ATOM 2138 C CA . TYR A 1 270 ? 8.445 23.438 23.047 1 98.44 270 TYR A CA 1
ATOM 2139 C C . TYR A 1 270 ? 7.234 23.688 23.938 1 98.44 270 TYR A C 1
ATOM 2141 O O . TYR A 1 270 ? 6.105 23.359 23.562 1 98.44 270 TYR A O 1
ATOM 2149 N N . LYS A 1 271 ? 7.496 24.156 25.062 1 98.69 271 LYS A N 1
ATOM 2150 C CA . LYS A 1 271 ? 6.465 24.609 25.984 1 98.69 271 LYS A CA 1
ATOM 2151 C C . LYS A 1 271 ? 6.887 25.891 26.703 1 98.69 271 LYS A C 1
ATOM 2153 O O . LYS A 1 271 ? 8 25.969 27.234 1 98.69 271 LYS A O 1
ATOM 2158 N N . LEU A 1 272 ? 6.051 26.859 26.672 1 98.75 272 LEU A N 1
ATOM 2159 C CA . LEU A 1 272 ? 6.301 28.125 27.359 1 98.75 272 LEU A CA 1
ATOM 2160 C C . LEU A 1 272 ? 5.902 28.031 28.828 1 98.75 272 LEU A C 1
ATOM 2162 O O . LEU A 1 272 ? 4.961 27.328 29.172 1 98.75 272 LEU A O 1
ATOM 2166 N N . GLU A 1 273 ? 6.613 28.828 29.594 1 98 273 GLU A N 1
ATOM 2167 C CA . GLU A 1 273 ? 6.246 28.938 31 1 98 273 GLU A CA 1
ATOM 2168 C C . GLU A 1 273 ? 5.094 29.922 31.188 1 98 273 GLU A C 1
ATOM 2170 O O . GLU A 1 273 ? 4.973 30.891 30.438 1 98 273 GLU A O 1
ATOM 2175 N N . PRO A 1 274 ? 4.32 29.703 32.219 1 96.31 274 PRO A N 1
ATOM 2176 C CA . PRO A 1 274 ? 3.154 30.562 32.438 1 96.31 274 PRO A CA 1
ATOM 2177 C C . PRO A 1 274 ? 3.537 32.031 32.688 1 96.31 274 PRO A C 1
ATOM 2179 O O . PRO A 1 274 ? 2.742 32.938 32.438 1 96.31 274 PRO A O 1
ATOM 2182 N N . ASP A 1 275 ? 4.719 32.281 33.125 1 97.25 275 ASP A N 1
ATOM 2183 C CA . ASP A 1 275 ? 5.098 33.625 33.531 1 97.25 275 ASP A CA 1
ATOM 2184 C C . ASP A 1 275 ? 5.797 34.344 32.375 1 97.25 275 ASP A C 1
ATOM 2186 O O . ASP A 1 275 ? 6.156 35.531 32.531 1 97.25 275 ASP A O 1
ATOM 2190 N N . GLU A 1 276 ? 5.961 33.719 31.234 1 98.12 276 GLU A N 1
ATOM 2191 C CA . GLU A 1 276 ? 6.578 34.406 30.109 1 98.12 276 GLU A CA 1
ATOM 2192 C C . GLU A 1 276 ? 5.719 35.562 29.625 1 98.12 276 GLU A C 1
ATOM 2194 O O . GLU A 1 276 ? 4.488 35.5 29.672 1 98.12 276 GLU A O 1
ATOM 2199 N N . GLU A 1 277 ? 6.301 36.562 29.109 1 98.19 277 GLU A N 1
ATOM 2200 C CA . GLU A 1 277 ? 5.648 37.812 28.734 1 98.19 277 GLU A CA 1
ATOM 2201 C C . GLU A 1 277 ? 4.523 37.562 27.734 1 98.19 277 GLU A C 1
ATOM 2203 O O . GLU A 1 277 ? 3.406 38.062 27.922 1 98.19 277 GLU A O 1
ATOM 2208 N N . ILE A 1 278 ? 4.785 36.781 26.719 1 98.56 278 ILE A N 1
ATOM 2209 C CA . ILE A 1 278 ? 3.795 36.562 25.672 1 98.56 278 ILE A CA 1
ATOM 2210 C C . ILE A 1 278 ? 2.59 35.812 26.234 1 98.56 278 ILE A C 1
ATOM 2212 O O . ILE A 1 278 ? 1.454 36.031 25.812 1 98.56 278 ILE A O 1
ATOM 2216 N N . VAL A 1 279 ? 2.83 34.938 27.188 1 98.69 279 VAL A N 1
ATOM 2217 C CA . VAL A 1 279 ? 1.751 34.188 27.828 1 98.69 279 VAL A CA 1
ATOM 2218 C C . VAL A 1 279 ? 0.908 35.125 28.688 1 98.69 279 VAL A C 1
ATOM 2220 O O . VAL A 1 279 ? -0.324 35.062 28.656 1 98.69 279 VAL A O 1
ATOM 2223 N N . GLN A 1 280 ? 1.535 36.031 29.359 1 98.06 280 GLN A N 1
ATOM 2224 C CA . GLN A 1 280 ? 0.831 37 30.203 1 98.06 280 GLN A CA 1
ATOM 2225 C C . GLN A 1 280 ? 0.019 37.969 29.359 1 98.06 280 GLN A C 1
ATOM 2227 O O . GLN A 1 280 ? -1.104 38.312 29.734 1 98.06 280 GLN A O 1
ATOM 2232 N N . LEU A 1 281 ? 0.6 38.438 28.328 1 98.31 281 LEU A N 1
ATOM 2233 C CA . LEU A 1 281 ? -0.125 39.281 27.422 1 98.31 281 LEU A CA 1
ATOM 2234 C C . LEU A 1 281 ? -1.35 38.594 26.844 1 98.31 281 LEU A C 1
ATOM 2236 O O . LEU A 1 281 ? -2.432 39.188 26.766 1 98.31 281 LEU A O 1
ATOM 2240 N N . ALA A 1 282 ? -1.18 37.312 26.516 1 98.56 282 ALA A N 1
ATOM 2241 C CA . ALA A 1 282 ? -2.283 36.531 25.969 1 98.56 282 ALA A CA 1
ATOM 2242 C C . ALA A 1 282 ? -3.393 36.375 27 1 98.56 282 ALA A C 1
ATOM 2244 O O . ALA A 1 282 ? -4.578 36.406 26.672 1 98.56 282 ALA A O 1
ATOM 2245 N N . LYS A 1 283 ? -2.996 36.125 28.188 1 97.94 283 LYS A N 1
ATOM 2246 C CA . LYS A 1 283 ? -3.969 35.969 29.266 1 97.94 283 LYS A CA 1
ATOM 2247 C C . LYS A 1 283 ? -4.855 37.188 29.406 1 97.94 283 LYS A C 1
ATOM 2249 O O . LYS A 1 283 ? -6.066 37.062 29.578 1 97.94 283 LYS A O 1
ATOM 2254 N N . LYS A 1 284 ? -4.285 38.312 29.344 1 97.88 284 LYS A N 1
ATOM 2255 C CA . LYS A 1 284 ? -5.043 39.562 29.422 1 97.88 284 LYS A CA 1
ATOM 2256 C C . LYS A 1 284 ? -6.02 39.688 28.266 1 97.88 284 LYS A C 1
ATOM 2258 O O . LYS A 1 284 ? -7.16 40.125 28.438 1 97.88 284 LYS A O 1
ATOM 2263 N N . ALA A 1 285 ? -5.516 39.375 27.109 1 98.31 285 ALA A N 1
ATOM 2264 C CA . ALA A 1 285 ? -6.379 39.438 25.922 1 98.31 285 ALA A CA 1
ATOM 2265 C C . ALA A 1 285 ? -7.516 38.406 26.031 1 98.31 285 ALA A C 1
ATOM 2267 O O . ALA A 1 285 ? -8.641 38.688 25.609 1 98.31 285 ALA A O 1
ATOM 2268 N N . MET A 1 286 ? -7.219 37.219 26.578 1 98.38 286 MET A N 1
ATOM 2269 C CA . MET A 1 286 ? -8.234 36.219 26.797 1 98.38 286 MET A CA 1
ATOM 2270 C C . MET A 1 286 ? -9.336 36.719 27.719 1 98.38 286 MET A C 1
ATOM 2272 O O . MET A 1 286 ? -10.523 36.531 27.438 1 98.38 286 MET A O 1
ATOM 2276 N N . GLU A 1 287 ? -8.953 37.344 28.734 1 97.12 287 GLU A N 1
ATOM 2277 C CA . GLU A 1 287 ? -9.914 37.906 29.672 1 97.12 287 GLU A CA 1
ATOM 2278 C C . GLU A 1 287 ? -10.836 38.906 29 1 97.12 287 GLU A C 1
ATOM 2280 O O . GLU A 1 287 ? -12.047 38.906 29.25 1 97.12 287 GLU A O 1
ATOM 2285 N N . LYS A 1 288 ? -10.297 39.656 28.141 1 96.25 288 LYS A N 1
ATOM 2286 C CA . LYS A 1 288 ? -11.047 40.719 27.469 1 96.25 288 LYS A CA 1
ATOM 2287 C C . LYS A 1 288 ? -12.023 40.125 26.453 1 96.25 288 LYS A C 1
ATOM 2289 O O . LYS A 1 288 ? -13.023 40.75 26.109 1 96.25 288 LYS A O 1
ATOM 2294 N N . THR A 1 289 ? -11.703 39 25.953 1 96.56 289 THR A N 1
ATOM 2295 C CA . THR A 1 289 ? -12.484 38.469 24.844 1 96.56 289 THR A CA 1
ATOM 2296 C C . THR A 1 289 ? -13.273 37.219 25.281 1 96.56 289 THR A C 1
ATOM 2298 O O . THR A 1 289 ? -13.984 36.625 24.469 1 96.56 289 THR A O 1
ATOM 2301 N N . GLY A 1 290 ? -13.094 36.75 26.453 1 96.88 290 GLY A N 1
ATOM 2302 C CA . GLY A 1 290 ? -13.875 35.656 27.016 1 96.88 290 GLY A CA 1
ATOM 2303 C C . GLY A 1 290 ? -13.312 34.281 26.672 1 96.88 290 GLY A C 1
ATOM 2304 O O . GLY A 1 290 ? -14.016 33.281 26.766 1 96.88 290 GLY A O 1
ATOM 2305 N N . LEU A 1 291 ? -12.078 34.25 26.188 1 97.06 291 LEU A N 1
ATOM 2306 C CA . LEU A 1 291 ? -11.391 33 25.969 1 97.06 291 LEU A CA 1
ATOM 2307 C C . LEU A 1 291 ? -10.734 32.5 27.25 1 97.06 291 LEU A C 1
ATOM 2309 O O . LEU A 1 291 ? -10.25 33.281 28.062 1 97.06 291 LEU A O 1
ATOM 2313 N N . ASP A 1 292 ? -10.703 31.188 27.516 1 92.81 292 ASP A N 1
ATOM 2314 C CA . ASP A 1 292 ? -10.227 30.781 28.828 1 92.81 292 ASP A CA 1
ATOM 2315 C C . ASP A 1 292 ? -9.438 29.469 28.75 1 92.81 292 ASP A C 1
ATOM 2317 O O . ASP A 1 292 ? -9.109 28.875 29.781 1 92.81 292 ASP A O 1
ATOM 2321 N N . GLU A 1 293 ? -9.094 29.109 27.594 1 93.38 293 GLU A N 1
ATOM 2322 C CA . GLU A 1 293 ? -8.445 27.812 27.516 1 93.38 293 GLU A CA 1
ATOM 2323 C C . GLU A 1 293 ? -7.051 27.922 26.906 1 93.38 293 GLU A C 1
ATOM 2325 O O . GLU A 1 293 ? -6.887 28.484 25.812 1 93.38 293 GLU A O 1
ATOM 2330 N N . PHE A 1 294 ? -6.098 27.422 27.672 1 97.44 294 PHE A N 1
ATOM 2331 C CA . PHE A 1 294 ? -4.785 27.141 27.094 1 97.44 294 PHE A CA 1
ATOM 2332 C C . PHE A 1 294 ? -4.715 25.703 26.578 1 97.44 294 PHE A C 1
ATOM 2334 O O . PHE A 1 294 ? -5.453 24.844 27.031 1 97.44 294 PHE A O 1
ATOM 2341 N N . GLY A 1 295 ? -3.859 25.484 25.594 1 98.12 295 GLY A N 1
ATOM 2342 C CA . GLY A 1 295 ? -3.697 24.141 25.047 1 98.12 295 GLY A CA 1
ATOM 2343 C C . GLY A 1 295 ? -2.332 23.922 24.422 1 98.12 295 GLY A C 1
ATOM 2344 O O . GLY A 1 295 ? -1.364 24.594 24.781 1 98.12 295 GLY A O 1
ATOM 2345 N N . GLY A 1 296 ? -2.254 22.859 23.656 1 98.56 296 GLY A N 1
ATOM 2346 C CA . GLY A 1 296 ? -1.043 22.484 22.953 1 98.56 296 GLY A CA 1
ATOM 2347 C C . GLY A 1 296 ? -1.293 22.125 21.5 1 98.56 296 GLY A C 1
ATOM 2348 O O . GLY A 1 296 ? -2.244 21.406 21.188 1 98.56 296 GLY A O 1
ATOM 2349 N N . MET A 1 297 ? -0.453 22.672 20.672 1 98.75 297 MET A N 1
ATOM 2350 C CA . MET A 1 297 ? -0.523 22.391 19.25 1 98.75 297 MET A CA 1
ATOM 2351 C C . MET A 1 297 ? 0.022 21 18.938 1 98.75 297 MET A C 1
ATOM 2353 O O . MET A 1 297 ? 1.191 20.719 19.188 1 98.75 297 MET A O 1
ATOM 2357 N N . ARG A 1 298 ? -0.752 20.172 18.312 1 98.25 298 ARG A N 1
ATOM 2358 C CA . ARG A 1 298 ? -0.431 18.766 18.094 1 98.25 298 ARG A CA 1
ATOM 2359 C C . ARG A 1 298 ? 0.435 18.594 16.844 1 98.25 298 ARG A C 1
ATOM 2361 O O . ARG A 1 298 ? 1.049 17.531 16.656 1 98.25 298 ARG A O 1
ATOM 2368 N N . SER A 1 299 ? 0.5 19.625 16.047 1 96.94 299 SER A N 1
ATOM 2369 C CA . SER A 1 299 ? 1.235 19.578 14.789 1 96.94 299 SER A CA 1
ATOM 2370 C C . SER A 1 299 ? 2.398 20.562 14.797 1 96.94 299 SER A C 1
ATOM 2372 O O . SER A 1 299 ? 2.377 21.547 15.539 1 96.94 299 SER A O 1
ATOM 2374 N N . TRP A 1 300 ? 3.389 20.234 14.008 1 94.75 300 TRP A N 1
ATOM 2375 C CA . TRP A 1 300 ? 4.391 21.266 13.781 1 94.75 300 TRP A CA 1
ATOM 2376 C C . TRP A 1 300 ? 3.803 22.438 13 1 94.75 300 TRP A C 1
ATOM 2378 O O . TRP A 1 300 ? 2.865 22.25 12.219 1 94.7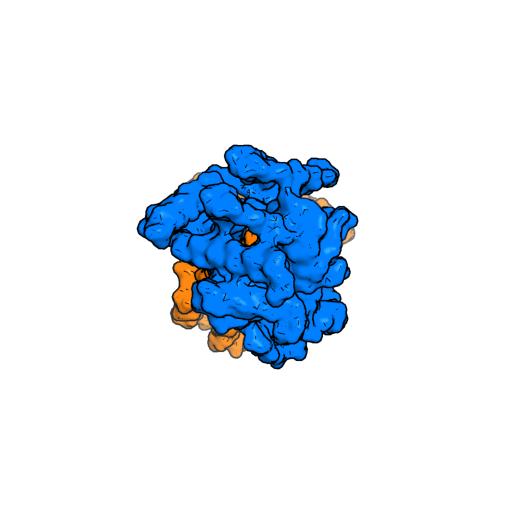5 300 TRP A O 1
ATOM 2388 N N . THR A 1 301 ? 4.258 23.578 13.258 1 97.81 301 THR A N 1
ATOM 2389 C CA . THR A 1 301 ? 3.857 24.812 12.586 1 97.81 301 THR A CA 1
ATOM 2390 C C . THR A 1 301 ? 5.055 25.75 12.391 1 97.81 301 THR A C 1
ATOM 2392 O O . THR A 1 301 ? 6.156 25.453 12.859 1 97.81 301 THR A O 1
ATOM 2395 N N . ASP A 1 302 ? 4.797 26.844 11.773 1 98.31 302 ASP A N 1
ATOM 2396 C CA . ASP A 1 302 ? 5.809 27.859 11.555 1 98.31 302 ASP A CA 1
ATOM 2397 C C . ASP A 1 302 ? 6.367 28.375 12.875 1 98.31 302 ASP A C 1
ATOM 2399 O O . ASP A 1 302 ? 7.418 29.031 12.906 1 98.31 302 ASP A O 1
ATOM 2403 N N . ALA A 1 303 ? 5.723 28.125 13.969 1 98.56 303 ALA A N 1
ATOM 2404 C CA . ALA A 1 303 ? 6.156 28.609 15.281 1 98.56 303 ALA A CA 1
ATOM 2405 C C . ALA A 1 303 ? 7.562 28.125 15.602 1 98.56 303 ALA A C 1
ATOM 2407 O O . ALA A 1 303 ? 8.312 28.812 16.312 1 98.56 303 ALA A O 1
ATOM 2408 N N . ILE A 1 304 ? 7.914 27.016 15.055 1 97.31 304 ILE A N 1
ATOM 2409 C CA . ILE A 1 304 ? 9.203 26.406 15.391 1 97.31 304 ILE A CA 1
ATOM 2410 C C . ILE A 1 304 ? 10.336 27.266 14.844 1 97.31 304 ILE A C 1
ATOM 2412 O O . ILE A 1 304 ? 11.367 27.438 15.492 1 97.31 304 ILE A O 1
ATOM 2416 N N . ASN A 1 305 ? 10.188 27.781 13.625 1 97.75 305 ASN A N 1
ATOM 2417 C CA . ASN A 1 305 ? 11.195 28.672 13.062 1 97.75 305 ASN A CA 1
ATOM 2418 C C . ASN A 1 305 ? 11.391 29.906 13.93 1 97.75 305 ASN A C 1
ATOM 2420 O O . ASN A 1 305 ? 12.508 30.406 14.07 1 97.75 305 ASN A O 1
ATOM 2424 N N . PHE A 1 306 ? 10.297 30.438 14.508 1 98.56 306 PHE A N 1
ATOM 2425 C CA . PHE A 1 306 ? 10.383 31.578 15.414 1 98.56 306 PHE A CA 1
ATOM 2426 C C . PHE A 1 306 ? 11.117 31.203 16.688 1 98.56 306 PHE A C 1
ATOM 2428 O O . PHE A 1 306 ? 12.039 31.891 17.109 1 98.56 306 PHE A O 1
ATOM 2435 N N . MET A 1 307 ? 10.789 30.094 17.203 1 97.94 307 MET A N 1
ATOM 2436 C CA . MET A 1 307 ? 11.375 29.641 18.469 1 97.94 307 MET A CA 1
ATOM 2437 C C . MET A 1 307 ? 12.867 29.375 18.312 1 97.94 307 MET A C 1
ATOM 2439 O O . MET A 1 307 ? 13.656 29.688 19.203 1 97.94 307 MET A O 1
ATOM 2443 N N . TYR A 1 308 ? 13.266 28.781 17.172 1 96.19 308 TYR A N 1
ATOM 2444 C CA . TYR A 1 308 ? 14.672 28.5 16.906 1 96.19 308 TYR A CA 1
ATOM 2445 C C . TYR A 1 308 ? 15.492 29.781 16.906 1 96.19 308 TYR A C 1
ATOM 2447 O O . TYR A 1 308 ? 16.688 29.766 17.188 1 96.19 308 TYR A O 1
ATOM 2455 N N . ASN A 1 309 ? 14.859 30.859 16.625 1 96.06 309 ASN A N 1
ATOM 2456 C CA . ASN A 1 309 ? 15.57 32.125 16.516 1 96.06 309 ASN A CA 1
ATOM 2457 C C . ASN A 1 309 ? 15.352 33 17.75 1 96.06 309 ASN A C 1
ATOM 2459 O O . ASN A 1 309 ? 15.562 34.219 17.703 1 96.06 309 ASN A O 1
ATOM 2463 N N . GLY A 1 310 ? 14.805 32.406 18.797 1 97.12 310 GLY A N 1
ATOM 2464 C CA . GLY A 1 310 ? 14.727 33.062 20.094 1 97.12 310 GLY A CA 1
ATOM 2465 C C . GLY A 1 310 ? 13.422 33.812 20.312 1 97.12 310 GLY A C 1
ATOM 2466 O O . GLY A 1 310 ? 13.211 34.406 21.359 1 97.12 310 GLY A O 1
ATOM 2467 N N . THR A 1 311 ? 12.547 33.812 19.359 1 98.69 311 THR A N 1
ATOM 2468 C CA . THR A 1 311 ? 11.25 34.5 19.469 1 98.69 311 THR A CA 1
ATOM 2469 C C . THR A 1 311 ? 10.273 33.656 20.266 1 98.69 311 THR A C 1
ATOM 2471 O O . THR A 1 311 ? 9.945 32.531 19.875 1 98.69 311 THR A O 1
ATOM 2474 N N . ARG A 1 312 ? 9.812 34.125 21.406 1 98.81 312 ARG A N 1
ATOM 2475 C CA . ARG A 1 312 ? 8.828 33.406 22.203 1 98.81 312 ARG A CA 1
ATOM 2476 C C . ARG A 1 312 ? 7.453 33.438 21.547 1 98.81 312 ARG A C 1
ATOM 2478 O O . ARG A 1 312 ? 6.891 34.531 21.344 1 98.81 312 ARG A O 1
ATOM 2485 N N . THR A 1 313 ? 6.883 32.219 21.297 1 98.88 313 THR A N 1
ATOM 2486 C CA . THR A 1 313 ? 5.781 32.188 20.344 1 98.88 313 THR A CA 1
ATOM 2487 C C . THR A 1 313 ? 4.621 31.359 20.891 1 98.88 313 THR A C 1
ATOM 2489 O O . THR A 1 313 ? 4.812 30.219 21.312 1 98.88 313 THR A O 1
ATOM 2492 N N . ILE A 1 314 ? 3.418 31.906 20.969 1 98.88 314 ILE A N 1
ATOM 2493 C CA . ILE A 1 314 ? 2.199 31.125 21.188 1 98.88 314 ILE A CA 1
ATOM 2494 C C . ILE A 1 314 ? 1.536 30.828 19.844 1 98.88 314 ILE A C 1
ATOM 2496 O O . ILE A 1 314 ? 1.817 31.5 18.844 1 98.88 314 ILE A O 1
ATOM 2500 N N . VAL A 1 315 ? 0.747 29.766 19.797 1 98.94 315 VAL A N 1
ATOM 2501 C CA . VAL A 1 315 ? -0.034 29.406 18.609 1 98.94 315 VAL A CA 1
ATOM 2502 C C . VAL A 1 315 ? -1.521 29.625 18.891 1 98.94 315 VAL A C 1
ATOM 2504 O O . VAL A 1 315 ? -2.014 29.266 19.969 1 98.94 315 VAL A O 1
ATOM 2507 N N . PHE A 1 316 ? -2.188 30.266 17.922 1 98.81 316 PHE A N 1
ATOM 2508 C CA . PHE A 1 316 ? -3.586 30.625 18.156 1 98.81 316 PHE A CA 1
ATOM 2509 C C . PHE A 1 316 ? -4.32 30.812 16.828 1 98.81 316 PHE A C 1
ATOM 2511 O O . PHE A 1 316 ? -3.715 31.203 15.836 1 98.81 316 PHE A O 1
ATOM 2518 N N . GLY A 1 317 ? -5.621 30.531 16.875 1 98.75 317 GLY A N 1
ATOM 2519 C CA . GLY A 1 317 ? -6.434 30.922 15.734 1 98.75 317 GLY A CA 1
ATOM 2520 C C . GLY A 1 317 ? -7.77 30.203 15.672 1 98.75 317 GLY A C 1
ATOM 2521 O O . GLY A 1 317 ? -8.047 29.328 16.5 1 98.75 317 GLY A O 1
ATOM 2522 N N . PRO A 1 318 ? -8.562 30.672 14.773 1 98.69 318 PRO A N 1
ATOM 2523 C CA . PRO A 1 318 ? -9.82 29.969 14.516 1 98.69 318 PRO A CA 1
ATOM 2524 C C . PRO A 1 318 ? -9.617 28.688 13.695 1 98.69 318 PRO A C 1
ATOM 2526 O O . PRO A 1 318 ? -8.539 28.484 13.125 1 98.69 318 PRO A O 1
ATOM 2529 N N . GLY A 1 319 ? -10.617 27.875 13.68 1 98.56 319 GLY A N 1
ATOM 2530 C CA . GLY A 1 319 ? -10.57 26.641 12.914 1 98.56 319 GLY A CA 1
ATOM 2531 C C . GLY A 1 319 ? -10.234 25.438 13.758 1 98.56 319 GLY A C 1
ATOM 2532 O O . GLY A 1 319 ? -9.891 25.562 14.938 1 98.56 319 GLY A O 1
ATOM 2533 N N . ASN A 1 320 ? -10.375 24.281 13.148 1 98.44 320 ASN A N 1
ATOM 2534 C CA . ASN A 1 320 ? -10.234 22.969 13.797 1 98.44 320 ASN A CA 1
ATOM 2535 C C . ASN A 1 320 ? -9.195 22.109 13.094 1 98.44 320 ASN A C 1
ATOM 2537 O O . ASN A 1 320 ? -9.344 21.797 11.906 1 98.44 320 ASN A O 1
ATOM 2541 N N . LEU A 1 321 ? -8.195 21.75 13.812 1 98.56 321 LEU A N 1
ATOM 2542 C CA . LEU A 1 321 ? -7.109 20.969 13.234 1 98.56 321 LEU A CA 1
ATOM 2543 C C . LEU A 1 321 ? -7.594 19.578 12.812 1 98.56 321 LEU A C 1
ATOM 2545 O O . LEU A 1 321 ? -7.164 19.062 11.781 1 98.56 321 LEU A O 1
ATOM 2549 N N . ASP A 1 322 ? -8.508 18.984 13.547 1 98.25 322 ASP A N 1
ATOM 2550 C CA . ASP A 1 322 ? -8.945 17.609 13.344 1 98.25 322 ASP A CA 1
ATOM 2551 C C . ASP A 1 322 ? -9.508 17.406 11.938 1 98.25 322 ASP A C 1
ATOM 2553 O O . ASP A 1 322 ? -9.297 16.359 11.328 1 98.25 322 ASP A O 1
ATOM 2557 N N . ILE A 1 323 ? -10.133 18.422 11.43 1 97.88 323 ILE A N 1
ATOM 2558 C CA . ILE A 1 323 ? -10.836 18.25 10.164 1 97.88 323 ILE A CA 1
ATOM 2559 C C . ILE A 1 323 ? -10.078 19 9.055 1 97.88 323 ILE A C 1
ATOM 2561 O O . ILE A 1 323 ? -10.516 19 7.902 1 97.88 323 ILE A O 1
ATOM 2565 N N . SER A 1 324 ? -8.953 19.625 9.445 1 98.31 324 SER A N 1
ATOM 2566 C CA . SER A 1 324 ? -8.117 20.281 8.438 1 98.31 324 SER A CA 1
ATOM 2567 C C . SER A 1 324 ? -7.551 19.266 7.449 1 98.31 324 SER A C 1
ATOM 2569 O O . SER A 1 324 ? -7.32 18.109 7.797 1 98.31 324 SER A O 1
ATOM 2571 N N . HIS A 1 325 ? -7.379 19.641 6.156 1 97.38 325 HIS A N 1
ATOM 2572 C CA . HIS A 1 325 ? -6.848 18.844 5.055 1 97.38 325 HIS A CA 1
ATOM 2573 C C . HIS A 1 325 ? -7.879 17.828 4.555 1 97.38 325 HIS A C 1
ATOM 2575 O O . HIS A 1 325 ? -7.699 17.234 3.494 1 97.38 325 HIS A O 1
ATOM 2581 N N . THR A 1 326 ? -9.031 17.625 5.301 1 97.56 326 THR A N 1
ATOM 2582 C CA . THR A 1 326 ? -10.031 16.656 4.875 1 97.56 326 THR A CA 1
ATOM 2583 C C . THR A 1 326 ? -11.008 17.281 3.889 1 97.56 326 THR A C 1
ATOM 2585 O O . THR A 1 326 ? -11 18.5 3.691 1 97.56 326 THR A O 1
ATOM 2588 N N . LYS A 1 327 ? -11.875 16.469 3.316 1 95.81 327 LYS A N 1
ATOM 2589 C CA . LYS A 1 327 ? -12.922 16.953 2.414 1 95.81 327 LYS A CA 1
ATOM 2590 C C . LYS A 1 327 ? -14.023 17.672 3.184 1 95.81 327 LYS A C 1
ATOM 2592 O O . LYS A 1 327 ? -14.859 18.359 2.59 1 95.81 327 LYS A O 1
ATOM 2597 N N . PHE A 1 328 ? -13.906 17.578 4.496 1 96.38 328 PHE A N 1
ATOM 2598 C CA . PHE A 1 328 ? -14.961 18.156 5.328 1 96.38 328 PHE A CA 1
ATOM 2599 C C . PHE A 1 328 ? -14.469 19.391 6.055 1 96.38 328 PHE A C 1
ATOM 2601 O O . PHE A 1 328 ? -15.102 19.859 7.008 1 96.38 328 PHE A O 1
ATOM 2608 N N . GLU A 1 329 ? -13.414 19.875 5.652 1 98.56 329 GLU A N 1
ATOM 2609 C CA . GLU A 1 329 ? -12.859 21.062 6.277 1 98.56 329 GLU A CA 1
ATOM 2610 C C . GLU A 1 329 ? -13.867 22.219 6.262 1 98.56 329 GLU A C 1
ATOM 2612 O O . GLU A 1 329 ? -14.531 22.453 5.25 1 98.56 329 GLU A O 1
ATOM 2617 N N . ARG A 1 330 ? -13.984 22.812 7.367 1 98.81 330 ARG A N 1
ATOM 2618 C CA . ARG A 1 330 ? -14.938 23.906 7.531 1 98.81 330 ARG A CA 1
ATOM 2619 C C . ARG A 1 330 ? -14.555 24.797 8.703 1 98.81 330 ARG A C 1
ATOM 2621 O O . ARG A 1 330 ? -13.688 24.438 9.508 1 98.81 330 ARG A O 1
ATOM 2628 N N . ILE A 1 331 ? -15.242 25.906 8.773 1 98.88 331 ILE A N 1
ATOM 2629 C CA . ILE A 1 331 ? -14.984 26.844 9.867 1 98.88 331 ILE A CA 1
ATOM 2630 C C . ILE A 1 331 ? -16.25 27.641 10.172 1 98.88 331 ILE A C 1
ATOM 2632 O O . ILE A 1 331 ? -17.031 27.938 9.266 1 98.88 331 ILE A O 1
ATOM 2636 N N . ASP A 1 332 ? -16.516 27.875 11.43 1 98.69 332 ASP A N 1
ATOM 2637 C CA . ASP A 1 332 ? -17.547 28.828 11.836 1 98.69 332 ASP A CA 1
ATOM 2638 C C . ASP A 1 332 ? -17.031 30.25 11.75 1 98.69 332 ASP A C 1
ATOM 2640 O O . ASP A 1 332 ? -16.094 30.625 12.477 1 98.69 332 ASP A O 1
ATOM 2644 N N . VAL A 1 333 ? -17.641 31.062 10.961 1 98.31 333 VAL A N 1
ATOM 2645 C CA . VAL A 1 333 ? -17.141 32.406 10.719 1 98.31 333 VAL A CA 1
ATOM 2646 C C . VAL A 1 333 ? -17.172 33.219 12.008 1 98.31 333 VAL A C 1
ATOM 2648 O O . VAL A 1 333 ? -16.406 34.188 12.18 1 98.31 333 VAL A O 1
ATOM 2651 N N . ARG A 1 334 ? -18.125 32.875 12.953 1 98.38 334 ARG A N 1
ATOM 2652 C CA . ARG A 1 334 ? -18.156 33.531 14.258 1 98.38 334 ARG A CA 1
ATOM 2653 C C . ARG A 1 334 ? -16.828 33.344 14.992 1 98.38 334 ARG A C 1
ATOM 2655 O O . ARG A 1 334 ? -16.406 34.219 15.766 1 98.38 334 ARG A O 1
ATOM 2662 N N . ASP A 1 335 ? -16.109 32.219 14.719 1 98.56 335 ASP A N 1
ATOM 2663 C CA . ASP A 1 335 ? -14.797 31.969 15.297 1 98.56 335 ASP A CA 1
ATOM 2664 C C . ASP A 1 335 ? -13.75 32.906 14.688 1 98.56 335 ASP A C 1
ATOM 2666 O O . ASP A 1 335 ? -12.805 33.312 15.367 1 98.56 335 ASP A O 1
ATOM 2670 N N . VAL A 1 336 ? -13.898 33.219 13.453 1 98.81 336 VAL A N 1
ATOM 2671 C CA . VAL A 1 336 ? -13 34.156 12.781 1 98.81 336 VAL A CA 1
ATOM 2672 C C . VAL A 1 336 ? -13.102 35.531 13.445 1 98.81 336 VAL A C 1
ATOM 2674 O O . VAL A 1 336 ? -12.086 36.188 13.695 1 98.81 336 VAL A O 1
ATOM 2677 N N . VAL A 1 337 ? -14.297 35.938 13.719 1 98.69 337 VAL A N 1
ATOM 2678 C CA . VAL A 1 337 ? -14.539 37.219 14.375 1 98.69 337 VAL A CA 1
ATOM 2679 C C . VAL A 1 337 ? -13.906 37.188 15.766 1 98.69 337 VAL A C 1
ATOM 2681 O O . VAL A 1 337 ? -13.219 38.156 16.156 1 98.69 337 VAL A O 1
ATOM 2684 N N . THR A 1 338 ? -14.156 36.125 16.469 1 98.5 338 THR A N 1
ATOM 2685 C CA . THR A 1 338 ? -13.617 36 17.812 1 98.5 338 THR A CA 1
ATOM 2686 C C . THR A 1 338 ? -12.086 36.062 17.797 1 98.5 338 THR A C 1
ATOM 2688 O O . THR A 1 338 ? -11.484 36.75 18.625 1 98.5 338 THR A O 1
ATOM 2691 N N . ALA A 1 339 ? -11.523 35.375 16.891 1 98.81 339 ALA A N 1
ATOM 2692 C CA . ALA A 1 339 ? -10.07 35.438 16.766 1 98.81 339 ALA A CA 1
ATOM 2693 C C . ALA A 1 339 ? -9.586 36.844 16.469 1 98.81 339 ALA A C 1
ATOM 2695 O O . ALA A 1 339 ? -8.594 37.312 17.047 1 98.81 339 ALA A O 1
ATOM 2696 N N . SER A 1 340 ? -10.281 37.5 15.578 1 98.81 340 SER A N 1
ATOM 2697 C CA . SER A 1 340 ? -9.93 38.875 15.234 1 98.81 340 SER A CA 1
ATOM 2698 C C . SER A 1 340 ? -9.992 39.781 16.469 1 98.81 340 SER A C 1
ATOM 2700 O O . SER A 1 340 ? -9.109 40.625 16.672 1 98.81 340 SER A O 1
ATOM 2702 N N . GLU A 1 341 ? -10.969 39.594 17.25 1 98.5 341 GLU A N 1
ATOM 2703 C CA . GLU A 1 341 ? -11.141 40.406 18.469 1 98.5 341 GLU A CA 1
ATOM 2704 C C . GLU A 1 341 ? -10.016 40.125 19.469 1 98.5 341 GLU A C 1
ATOM 2706 O O . GLU A 1 341 ? -9.531 41.062 20.125 1 98.5 341 GLU A O 1
ATOM 2711 N N . PHE A 1 342 ? -9.664 38.938 19.594 1 98.69 342 PHE A N 1
ATOM 2712 C CA . PHE A 1 342 ? -8.539 38.562 20.469 1 98.69 342 PHE A CA 1
ATOM 2713 C C . PHE A 1 342 ? -7.262 39.25 20 1 98.69 342 PHE A C 1
ATOM 2715 O O . PHE A 1 342 ? -6.547 39.844 20.797 1 98.69 342 PHE A O 1
ATOM 2722 N N . LEU A 1 343 ? -6.98 39.125 18.719 1 98.88 343 LEU A N 1
ATOM 2723 C CA . LEU A 1 343 ? -5.777 39.75 18.156 1 98.88 343 LEU A CA 1
ATOM 2724 C C . LEU A 1 343 ? -5.789 41.25 18.344 1 98.88 343 LEU A C 1
ATOM 2726 O O . LEU A 1 343 ? -4.758 41.844 18.656 1 98.88 343 LEU A O 1
ATOM 2730 N N . LYS A 1 344 ? -6.953 41.844 18.156 1 98.75 344 LYS A N 1
ATOM 2731 C CA . LYS A 1 344 ? -7.094 43.281 18.359 1 98.75 344 LYS A CA 1
ATOM 2732 C C . LYS A 1 344 ? -6.832 43.656 19.812 1 98.75 344 LYS A C 1
ATOM 2734 O O . LYS A 1 344 ? -6.133 44.625 20.094 1 98.75 344 LYS A O 1
ATOM 2739 N N . ALA A 1 345 ? -7.395 42.906 20.688 1 98.5 345 ALA A N 1
ATOM 2740 C CA . ALA A 1 345 ? -7.18 43.156 22.109 1 98.5 345 ALA A CA 1
ATOM 2741 C C . ALA A 1 345 ? -5.699 43.031 22.469 1 98.5 345 ALA A C 1
ATOM 2743 O O . ALA A 1 345 ? -5.176 43.875 23.219 1 98.5 345 ALA A O 1
ATOM 2744 N N . LEU A 1 346 ? -5.066 42.031 21.984 1 98.75 346 LEU A N 1
ATOM 2745 C CA . LEU A 1 346 ? -3.643 41.844 22.234 1 98.75 346 LEU A CA 1
ATOM 2746 C C . LEU A 1 346 ? -2.828 43 21.688 1 98.75 346 LEU A C 1
ATOM 2748 O O . LEU A 1 346 ? -1.88 43.469 22.328 1 98.75 346 LEU A O 1
ATOM 2752 N N . ASN A 1 347 ? -3.164 43.469 20.5 1 98.69 347 ASN A N 1
ATOM 2753 C CA . ASN A 1 347 ? -2.545 44.656 19.906 1 98.69 347 ASN A CA 1
ATOM 2754 C C . ASN A 1 347 ? -2.648 45.844 20.844 1 98.69 347 ASN A C 1
ATOM 2756 O O . ASN A 1 347 ? -1.667 46.562 21.047 1 98.69 347 ASN A O 1
ATOM 2760 N N . GLU A 1 348 ? -3.84 46.062 21.391 1 97.94 348 GLU A N 1
ATOM 2761 C CA . GLU A 1 348 ? -4.094 47.219 22.25 1 97.94 348 GLU A CA 1
ATOM 2762 C C . GLU A 1 348 ? -3.352 47.062 23.578 1 97.94 348 GLU A C 1
ATOM 2764 O O . GLU A 1 348 ? -2.768 48.062 24.062 1 97.94 348 GLU A O 1
ATOM 2769 N N . ILE A 1 349 ? -3.369 45.906 24.109 1 97.81 349 ILE A N 1
ATOM 2770 C CA . ILE A 1 349 ? -2.689 45.656 25.375 1 97.81 349 ILE A CA 1
ATOM 2771 C C . ILE A 1 349 ? -1.188 45.875 25.219 1 97.81 349 ILE A C 1
ATOM 2773 O O . ILE A 1 349 ? -0.545 46.5 26.047 1 97.81 349 ILE A O 1
ATOM 2777 N N . TYR A 1 350 ? -0.673 45.344 24.156 1 96.88 350 TYR A N 1
ATOM 2778 C CA . TYR A 1 350 ? 0.754 45.469 23.875 1 96.88 350 TYR A CA 1
ATOM 2779 C C . TYR A 1 350 ? 1.153 46.906 23.703 1 96.88 350 TYR A C 1
ATOM 2781 O O . TYR A 1 350 ? 2.217 47.344 24.156 1 96.88 350 TYR A O 1
ATOM 2789 N N . GLY A 1 351 ? 0.373 47.688 23.031 1 94.94 351 GLY A N 1
ATOM 2790 C CA . GLY A 1 351 ? 0.64 49.094 22.797 1 94.94 351 GLY A CA 1
ATOM 2791 C C . GLY A 1 351 ? 0.652 49.938 24.078 1 94.94 351 GLY A C 1
ATOM 2792 O O . GLY A 1 351 ? 1.34 50.938 24.156 1 94.94 351 GLY A O 1
ATOM 2793 N N . LYS A 1 352 ? -0.139 49.625 25.094 1 90.25 352 LYS A N 1
ATOM 2794 C CA . LYS A 1 352 ? -0.262 50.406 26.344 1 90.25 352 LYS A CA 1
ATOM 2795 C C . LYS A 1 352 ? 0.884 50.062 27.297 1 90.25 352 LYS A C 1
ATOM 2797 O O . LYS A 1 352 ? 1.128 50.812 28.25 1 90.25 352 LYS A O 1
ATOM 2802 N N . GLY A 1 353 ? 1.732 49.219 26.969 1 76.06 353 GLY A N 1
ATOM 2803 C CA . GLY A 1 353 ? 2.828 48.875 27.859 1 76.06 353 GLY A CA 1
ATOM 2804 C C . GLY A 1 353 ? 2.363 48.219 29.141 1 76.06 353 GLY A C 1
ATOM 2805 O O . GLY A 1 353 ? 3.045 48.312 30.172 1 76.06 353 GLY A O 1
ATOM 2806 N N . ASP A 1 354 ? 1.091 47.688 29.266 1 57.84 354 ASP A N 1
ATOM 2807 C CA . ASP A 1 354 ? 0.555 47.094 30.5 1 57.84 354 ASP A CA 1
ATOM 2808 C C . ASP A 1 354 ? 0.987 45.656 30.641 1 57.84 354 ASP A C 1
ATOM 2810 O O . ASP A 1 354 ? 1.104 44.938 29.641 1 57.84 354 ASP A O 1
ATOM 2814 N N . MET B 1 1 ? 23.953 -40.031 -25.328 1 47.38 1 MET B N 1
ATOM 2815 C CA . MET B 1 1 ? 22.516 -40.031 -25.578 1 47.38 1 MET B CA 1
ATOM 2816 C C . MET B 1 1 ? 21.812 -39 -24.734 1 47.38 1 MET B C 1
ATOM 2818 O O . MET B 1 1 ? 20.984 -38.219 -25.25 1 47.38 1 MET B O 1
ATOM 2822 N N . ASN B 1 2 ? 22.5 -38.875 -23.531 1 72.12 2 ASN B N 1
ATOM 2823 C CA . ASN B 1 2 ? 21.922 -37.938 -22.578 1 72.12 2 ASN B CA 1
ATOM 2824 C C . ASN B 1 2 ? 22.297 -36.5 -22.906 1 72.12 2 ASN B C 1
ATOM 2826 O O . ASN B 1 2 ? 21.453 -35.594 -22.828 1 72.12 2 ASN B O 1
ATOM 2830 N N . GLN B 1 3 ? 23.469 -36.406 -23.594 1 82.5 3 GLN B N 1
ATOM 2831 C CA . GLN B 1 3 ? 23.922 -35.062 -23.891 1 82.5 3 GLN B CA 1
ATOM 2832 C C . GLN B 1 3 ? 23.203 -34.5 -25.125 1 82.5 3 GLN B C 1
ATOM 2834 O O . GLN B 1 3 ? 22.844 -33.312 -25.141 1 82.5 3 GLN B O 1
ATOM 2839 N N . MET B 1 4 ? 23 -35.312 -26.078 1 88.06 4 MET B N 1
ATOM 2840 C CA . MET B 1 4 ? 22.297 -34.875 -27.281 1 88.06 4 MET B CA 1
ATOM 2841 C C . MET B 1 4 ? 20.859 -34.531 -26.984 1 88.06 4 MET B C 1
ATOM 2843 O O . MET B 1 4 ? 20.328 -33.531 -27.516 1 88.06 4 MET B O 1
ATOM 2847 N N . LYS B 1 5 ? 20.25 -35.281 -26.125 1 94.25 5 LYS B N 1
ATOM 2848 C CA . LYS B 1 5 ? 18.875 -34.969 -25.734 1 94.25 5 LYS B CA 1
ATOM 2849 C C . LYS B 1 5 ? 18.797 -33.656 -24.969 1 94.25 5 LYS B C 1
ATOM 2851 O O . LYS B 1 5 ? 17.844 -32.906 -25.141 1 94.25 5 LYS B O 1
ATOM 2856 N N . THR B 1 6 ? 19.828 -33.469 -24.203 1 96.94 6 THR B N 1
ATOM 2857 C CA . THR B 1 6 ? 19.875 -32.219 -23.422 1 96.94 6 THR B CA 1
ATOM 2858 C C . THR B 1 6 ? 20.016 -31.016 -24.344 1 96.94 6 THR B C 1
ATOM 2860 O O . THR B 1 6 ? 19.344 -30 -24.141 1 96.94 6 THR B O 1
ATOM 2863 N N . GLU B 1 7 ? 20.844 -31.125 -25.328 1 97.5 7 GLU B N 1
ATOM 2864 C CA . GLU B 1 7 ? 21.016 -30.031 -26.281 1 97.5 7 GLU B CA 1
ATOM 2865 C C . GLU B 1 7 ? 19.75 -29.781 -27.062 1 97.5 7 GLU B C 1
ATOM 2867 O O . GLU B 1 7 ? 19.391 -28.625 -27.344 1 97.5 7 GLU B O 1
ATOM 2872 N N . ARG B 1 8 ? 19.125 -30.828 -27.453 1 97.94 8 ARG B N 1
ATOM 2873 C CA . ARG B 1 8 ? 17.875 -30.688 -28.188 1 97.94 8 ARG B CA 1
ATOM 2874 C C . ARG B 1 8 ? 16.797 -30.047 -27.328 1 97.94 8 ARG B C 1
ATOM 2876 O O . ARG B 1 8 ? 16.047 -29.188 -27.797 1 97.94 8 ARG B O 1
ATOM 2883 N N . ALA B 1 9 ? 16.719 -30.516 -26.109 1 98.31 9 ALA B N 1
ATOM 2884 C CA . ALA B 1 9 ? 15.789 -29.922 -25.172 1 98.31 9 ALA B CA 1
ATOM 2885 C C . ALA B 1 9 ? 16.062 -28.422 -25.016 1 98.31 9 ALA B C 1
ATOM 2887 O O . ALA B 1 9 ? 15.125 -27.625 -24.953 1 98.31 9 ALA B O 1
ATOM 2888 N N . LYS B 1 10 ? 17.297 -28.047 -24.922 1 98.12 10 LYS B N 1
ATOM 2889 C CA . LYS B 1 10 ? 17.703 -26.656 -24.828 1 98.12 10 LYS B CA 1
ATOM 2890 C C . LYS B 1 10 ? 17.203 -25.844 -26.031 1 98.12 10 LYS B C 1
ATOM 2892 O O . LYS B 1 10 ? 16.672 -24.75 -25.859 1 98.12 10 LYS B O 1
ATOM 2897 N N . GLU B 1 11 ? 17.391 -26.422 -27.156 1 98.31 11 GLU B N 1
ATOM 2898 C CA . GLU B 1 11 ? 16.984 -25.75 -28.391 1 98.31 11 GLU B CA 1
ATOM 2899 C C . GLU B 1 11 ? 15.477 -25.531 -28.422 1 98.31 11 GLU B C 1
ATOM 2901 O O . GLU B 1 11 ? 15.016 -24.422 -28.734 1 98.31 11 GLU B O 1
ATOM 2906 N N . ILE B 1 12 ? 14.742 -26.547 -28.078 1 98.69 12 ILE B N 1
ATOM 2907 C CA . ILE B 1 12 ? 13.289 -26.453 -28.094 1 98.69 12 ILE B CA 1
ATOM 2908 C C . ILE B 1 12 ? 12.828 -25.406 -27.094 1 98.69 12 ILE B C 1
ATOM 2910 O O . ILE B 1 12 ? 12.031 -24.531 -27.422 1 98.69 12 ILE B O 1
ATOM 2914 N N . LEU B 1 13 ? 13.375 -25.484 -25.875 1 98.81 13 LEU B N 1
ATOM 2915 C CA . LEU B 1 13 ? 12.961 -24.578 -24.812 1 98.81 13 LEU B CA 1
ATOM 2916 C C . LEU B 1 13 ? 13.32 -23.125 -25.156 1 98.81 13 LEU B C 1
ATOM 2918 O O . LEU B 1 13 ? 12.523 -22.219 -24.938 1 98.81 13 LEU B O 1
ATOM 2922 N N . LEU B 1 14 ? 14.469 -22.891 -25.688 1 98.5 14 LEU B N 1
ATOM 2923 C CA . LEU B 1 14 ? 14.906 -21.547 -26.031 1 98.5 14 LEU B CA 1
ATOM 2924 C C . LEU B 1 14 ? 14.008 -20.938 -27.109 1 98.5 14 LEU B C 1
ATOM 2926 O O . LEU B 1 14 ? 13.703 -19.75 -27.062 1 98.5 14 LEU B O 1
ATOM 2930 N N . GLN B 1 15 ? 13.641 -21.766 -28.047 1 98.5 15 GLN B N 1
ATOM 2931 C CA . GLN B 1 15 ? 12.734 -21.266 -29.094 1 98.5 15 GLN B CA 1
ATOM 2932 C C . GLN B 1 15 ? 11.398 -20.859 -28.484 1 98.5 15 GLN B C 1
ATOM 2934 O O . GLN B 1 15 ? 10.828 -19.828 -28.891 1 98.5 15 GLN B O 1
ATOM 2939 N N . LEU B 1 16 ? 10.922 -21.641 -27.562 1 98.81 16 LEU B N 1
ATOM 2940 C CA . LEU B 1 16 ? 9.672 -21.297 -26.891 1 98.81 16 LEU B CA 1
ATOM 2941 C C . LEU B 1 16 ? 9.82 -20.016 -26.078 1 98.81 16 LEU B C 1
ATOM 2943 O O . LEU B 1 16 ? 8.93 -19.156 -26.094 1 98.81 16 LEU B O 1
ATOM 2947 N N . LEU B 1 17 ? 10.93 -19.844 -25.406 1 98.75 17 LEU B N 1
ATOM 2948 C CA . LEU B 1 17 ? 11.156 -18.719 -24.5 1 98.75 17 LEU B CA 1
ATOM 2949 C C . LEU B 1 17 ? 11.328 -17.422 -25.266 1 98.75 17 LEU B C 1
ATOM 2951 O O . LEU B 1 17 ? 11.039 -16.344 -24.766 1 98.75 17 LEU B O 1
ATOM 2955 N N . LYS B 1 18 ? 11.75 -17.516 -26.484 1 98 18 LYS B N 1
ATOM 2956 C CA . LYS B 1 18 ? 11.953 -16.344 -27.328 1 98 18 LYS B CA 1
ATOM 2957 C C . LYS B 1 18 ? 10.617 -15.742 -27.766 1 98 18 LYS B C 1
ATOM 2959 O O . LYS B 1 18 ? 10.562 -14.594 -28.219 1 98 18 LYS B O 1
ATOM 2964 N N . ILE B 1 19 ? 9.547 -16.5 -27.609 1 98.56 19 ILE B N 1
ATOM 2965 C CA . ILE B 1 19 ? 8.219 -16.031 -27.984 1 98.56 19 ILE B CA 1
ATOM 2966 C C . ILE B 1 19 ? 7.438 -15.633 -26.734 1 98.56 19 ILE B C 1
ATOM 2968 O O . ILE B 1 19 ? 6.934 -16.5 -26.016 1 98.56 19 ILE B O 1
ATOM 2972 N N . PRO B 1 20 ? 7.324 -14.32 -26.469 1 98 20 PRO B N 1
ATOM 2973 C CA . PRO B 1 20 ? 6.48 -13.93 -25.344 1 98 20 PRO B CA 1
ATOM 2974 C C . PRO B 1 20 ? 5.031 -14.391 -25.5 1 98 20 PRO B C 1
ATOM 2976 O O . PRO B 1 20 ? 4.477 -14.32 -26.594 1 98 20 PRO B O 1
ATOM 2979 N N . SER B 1 21 ? 4.438 -14.922 -24.438 1 98.25 21 SER B N 1
ATOM 2980 C CA . SER B 1 21 ? 3.059 -15.391 -24.5 1 98.25 21 SER B CA 1
ATOM 2981 C C . SER B 1 21 ? 2.314 -15.117 -23.203 1 98.25 21 SER B C 1
ATOM 2983 O O . SER B 1 21 ? 1.692 -16.016 -22.641 1 98.25 21 SER B O 1
ATOM 2985 N N . PRO B 1 22 ? 2.326 -13.875 -22.719 1 97.69 22 PRO B N 1
ATOM 2986 C CA . PRO B 1 22 ? 1.45 -13.633 -21.562 1 97.69 22 PRO B CA 1
ATOM 2987 C C . PRO B 1 22 ? -0.005 -14 -21.844 1 97.69 22 PRO B C 1
ATOM 2989 O O . PRO B 1 22 ? -0.412 -14.086 -23.016 1 97.69 22 PRO B O 1
ATOM 2992 N N . SER B 1 23 ? -0.754 -14.305 -20.797 1 97.31 23 SER B N 1
ATOM 2993 C CA . SER B 1 23 ? -2.15 -14.68 -20.984 1 97.31 23 SER B CA 1
ATOM 2994 C C . SER B 1 23 ? -2.883 -13.688 -21.875 1 97.31 23 SER B C 1
ATOM 2996 O O . SER B 1 23 ? -2.775 -12.477 -21.688 1 97.31 23 SER B O 1
ATOM 2998 N N . GLY B 1 24 ? -3.535 -14.164 -22.797 1 96.62 24 GLY B N 1
ATOM 2999 C CA . GLY B 1 24 ? -4.266 -13.344 -23.75 1 96.62 24 GLY B CA 1
ATOM 3000 C C . GLY B 1 24 ? -3.498 -13.094 -25.031 1 96.62 24 GLY B C 1
ATOM 3001 O O . GLY B 1 24 ? -4.062 -12.602 -26.016 1 96.62 24 GLY B O 1
ATOM 3002 N N . GLN B 1 25 ? -2.234 -13.414 -25.078 1 97.44 25 GLN B N 1
ATOM 3003 C CA . GLN B 1 25 ? -1.378 -13.219 -26.234 1 97.44 25 GLN B CA 1
ATOM 3004 C C . GLN B 1 25 ? -0.63 -14.508 -26.594 1 97.44 25 GLN B C 1
ATOM 3006 O O . GLN B 1 25 ? 0.59 -14.492 -26.766 1 97.44 25 GLN B O 1
ATOM 3011 N N . GLU B 1 26 ? -1.347 -15.609 -26.734 1 98.19 26 GLU B N 1
ATOM 3012 C CA . GLU B 1 26 ? -0.708 -16.906 -26.891 1 98.19 26 GLU B CA 1
ATOM 3013 C C . GLU B 1 26 ? -0.68 -17.344 -28.359 1 98.19 26 GLU B C 1
ATOM 3015 O O . GLU B 1 26 ? -0.183 -18.422 -28.688 1 98.19 26 GLU B O 1
ATOM 3020 N N . ASP B 1 27 ? -1.143 -16.5 -29.297 1 97.56 27 ASP B N 1
ATOM 3021 C CA . ASP B 1 27 ? -1.325 -16.906 -30.688 1 97.56 27 ASP B CA 1
ATOM 3022 C C . ASP B 1 27 ? 0.002 -17.328 -31.312 1 97.56 27 ASP B C 1
ATOM 3024 O O . ASP B 1 27 ? 0.084 -18.375 -31.969 1 97.56 27 ASP B O 1
ATOM 3028 N N . ARG B 1 28 ? 1.003 -16.531 -31.141 1 98.19 28 ARG B N 1
ATOM 3029 C CA . ARG B 1 28 ? 2.277 -16.781 -31.797 1 98.19 28 ARG B CA 1
ATOM 3030 C C . ARG B 1 28 ? 2.912 -18.078 -31.281 1 98.19 28 ARG B C 1
ATOM 3032 O O . ARG B 1 28 ? 3.506 -18.828 -32.062 1 98.19 28 ARG B O 1
ATOM 3039 N N . ILE B 1 29 ? 2.83 -18.344 -30.016 1 98.69 29 ILE B N 1
ATOM 3040 C CA . ILE B 1 29 ? 3.455 -19.547 -29.469 1 98.69 29 ILE B CA 1
ATOM 3041 C C . ILE B 1 29 ? 2.66 -20.781 -29.906 1 98.69 29 ILE B C 1
ATOM 3043 O O . ILE B 1 29 ? 3.234 -21.844 -30.141 1 98.69 29 ILE B O 1
ATOM 3047 N N . MET B 1 30 ? 1.381 -20.656 -29.984 1 98.75 30 MET B N 1
ATOM 3048 C CA . MET B 1 30 ? 0.544 -21.766 -30.453 1 98.75 30 MET B CA 1
ATOM 3049 C C . MET B 1 30 ? 0.863 -22.109 -31.906 1 98.75 30 MET B C 1
ATOM 3051 O O . MET B 1 30 ? 0.917 -23.281 -32.281 1 98.75 30 MET B O 1
ATOM 3055 N N . LEU B 1 31 ? 1.056 -21.062 -32.656 1 98.56 31 LEU B N 1
ATOM 3056 C CA . LEU B 1 31 ? 1.441 -21.281 -34.062 1 98.56 31 LEU B CA 1
ATOM 3057 C C . LEU B 1 31 ? 2.775 -22.016 -34.125 1 98.56 31 LEU B C 1
ATOM 3059 O O . LEU B 1 31 ? 2.941 -22.922 -34.969 1 98.56 31 LEU B O 1
ATOM 3063 N N . HIS B 1 32 ? 3.695 -21.578 -33.344 1 98.81 32 HIS B N 1
ATOM 3064 C CA . HIS B 1 32 ? 5.004 -22.219 -33.312 1 98.81 32 HIS B CA 1
ATOM 3065 C C . HIS B 1 32 ? 4.879 -23.703 -32.938 1 98.81 32 HIS B C 1
ATOM 3067 O O . HIS B 1 32 ? 5.508 -24.547 -33.594 1 98.81 32 HIS B O 1
ATOM 3073 N N . ILE B 1 33 ? 4.09 -24.016 -31.938 1 98.88 33 ILE B N 1
ATOM 3074 C CA . ILE B 1 33 ? 3.887 -25.391 -31.5 1 98.88 33 ILE B CA 1
ATOM 3075 C C . ILE B 1 33 ? 3.201 -26.188 -32.594 1 98.88 33 ILE B C 1
ATOM 3077 O O . ILE B 1 33 ? 3.586 -27.328 -32.875 1 98.88 33 ILE B O 1
ATOM 3081 N N . MET B 1 34 ? 2.215 -25.594 -33.219 1 98.62 34 MET B N 1
ATOM 3082 C CA . MET B 1 34 ? 1.511 -26.25 -34.312 1 98.62 34 MET B CA 1
ATOM 3083 C C . MET B 1 34 ? 2.473 -26.609 -35.438 1 98.62 34 MET B C 1
ATOM 3085 O O . MET B 1 34 ? 2.412 -27.719 -35.969 1 98.62 34 MET B O 1
ATOM 3089 N N . GLU B 1 35 ? 3.318 -25.688 -35.812 1 98.5 35 GLU B N 1
ATOM 3090 C CA . GLU B 1 35 ? 4.312 -25.938 -36.844 1 98.5 35 GLU B CA 1
ATOM 3091 C C . GLU B 1 35 ? 5.246 -27.078 -36.469 1 98.5 35 GLU B C 1
ATOM 3093 O O . GLU B 1 35 ? 5.574 -27.938 -37.281 1 98.5 35 GLU B O 1
ATOM 3098 N N . PHE B 1 36 ? 5.699 -27.031 -35.25 1 98.56 36 PHE B N 1
ATOM 3099 C CA . PHE B 1 36 ? 6.551 -28.094 -34.719 1 98.56 36 PHE B CA 1
ATOM 3100 C C . PHE B 1 36 ? 5.879 -29.453 -34.875 1 98.56 36 PHE B C 1
ATOM 3102 O O . PHE B 1 36 ? 6.504 -30.422 -35.344 1 98.56 36 PHE B O 1
ATOM 3109 N N . LEU B 1 37 ? 4.617 -29.562 -34.5 1 98.75 37 LEU B N 1
ATOM 3110 C CA . LEU B 1 37 ? 3.855 -30.797 -34.531 1 98.75 37 LEU B CA 1
ATOM 3111 C C . LEU B 1 37 ? 3.605 -31.25 -35.969 1 98.75 37 LEU B C 1
ATOM 3113 O O . LEU B 1 37 ? 3.672 -32.438 -36.25 1 98.75 37 LEU B O 1
ATOM 3117 N N . HIS B 1 38 ? 3.369 -30.344 -36.812 1 98.19 38 HIS B N 1
ATOM 3118 C CA . HIS B 1 38 ? 3.154 -30.672 -38.219 1 98.19 38 HIS B CA 1
ATOM 3119 C C . HIS B 1 38 ? 4.41 -31.25 -38.844 1 98.19 38 HIS B C 1
ATOM 3121 O O . HIS B 1 38 ? 4.332 -32.188 -39.656 1 98.19 38 HIS B O 1
ATOM 3127 N N . LYS B 1 39 ? 5.484 -30.656 -38.531 1 98 39 LYS B N 1
ATOM 3128 C CA . LYS B 1 39 ? 6.754 -31.156 -39.062 1 98 39 LYS B CA 1
ATOM 3129 C C . LYS B 1 39 ? 6.98 -32.594 -38.656 1 98 39 LYS B C 1
ATOM 3131 O O . LYS B 1 39 ? 7.676 -33.344 -39.344 1 98 39 LYS B O 1
ATOM 3136 N N . LEU B 1 40 ? 6.391 -33.031 -37.594 1 97.94 40 LEU B N 1
ATOM 3137 C CA . LEU B 1 40 ? 6.531 -34.406 -37.094 1 97.94 40 LEU B CA 1
ATOM 3138 C C . LEU B 1 40 ? 5.371 -35.25 -37.562 1 97.94 40 LEU B C 1
ATOM 3140 O O . LEU B 1 40 ? 5.246 -36.406 -37.156 1 97.94 40 LEU B O 1
ATOM 3144 N N . ASP B 1 41 ? 4.441 -34.719 -38.344 1 97.56 41 ASP B N 1
ATOM 3145 C CA . ASP B 1 41 ? 3.316 -35.406 -38.969 1 97.56 41 ASP B CA 1
ATOM 3146 C C . ASP B 1 41 ? 2.273 -35.812 -37.906 1 97.56 41 ASP B C 1
ATOM 3148 O O . ASP B 1 41 ? 1.701 -36.875 -38 1 97.56 41 ASP B O 1
ATOM 3152 N N . TYR B 1 42 ? 2.143 -35.031 -36.906 1 98.31 42 TYR B N 1
ATOM 3153 C CA . TYR B 1 42 ? 1.017 -35.219 -35.969 1 98.31 42 TYR B CA 1
ATOM 3154 C C . TYR B 1 42 ? -0.203 -34.438 -36.469 1 98.31 42 TYR B C 1
ATOM 3156 O O . TYR B 1 42 ? -0.077 -33.312 -36.969 1 98.31 42 TYR B O 1
ATOM 3164 N N . ASP B 1 43 ? -1.383 -35.062 -36.344 1 97.62 43 ASP B N 1
ATOM 3165 C CA . ASP B 1 43 ? -2.637 -34.375 -36.594 1 97.62 43 ASP B CA 1
ATOM 3166 C C . ASP B 1 43 ? -3.031 -33.469 -35.438 1 97.62 43 ASP B C 1
ATOM 3168 O O . ASP B 1 43 ? -3.162 -33.969 -34.312 1 97.62 43 ASP B O 1
ATOM 3172 N N . VAL B 1 44 ? -3.211 -32.219 -35.719 1 98.44 44 VAL B N 1
ATOM 3173 C CA . VAL B 1 44 ? -3.49 -31.266 -34.656 1 98.44 44 VAL B CA 1
ATOM 3174 C C . VAL B 1 44 ? -4.91 -30.719 -34.812 1 98.44 44 VAL B C 1
ATOM 3176 O O . VAL B 1 44 ? -5.281 -30.219 -35.875 1 98.44 44 VAL B O 1
ATOM 3179 N N . HIS B 1 45 ? -5.672 -30.844 -33.75 1 98.38 45 HIS B N 1
ATOM 3180 C CA . HIS B 1 45 ? -7 -30.25 -33.688 1 98.38 45 HIS B CA 1
ATOM 3181 C C . HIS B 1 45 ? -6.961 -28.922 -32.938 1 98.38 45 HIS B C 1
ATOM 3183 O O . HIS B 1 45 ? -6.375 -28.828 -31.844 1 98.38 45 HIS B O 1
ATOM 3189 N N . ILE B 1 46 ? -7.582 -27.922 -33.562 1 98.06 46 ILE B N 1
ATOM 3190 C CA . ILE B 1 46 ? -7.645 -26.594 -32.938 1 98.06 46 ILE B CA 1
ATOM 3191 C C . ILE B 1 46 ? -9 -26.422 -32.25 1 98.06 46 ILE B C 1
ATOM 3193 O O . ILE B 1 46 ? -10.047 -26.609 -32.875 1 98.06 46 ILE B O 1
ATOM 3197 N N . GLU B 1 47 ? -8.969 -26.188 -31 1 97.62 47 GLU B N 1
ATOM 3198 C CA . GLU B 1 47 ? -10.156 -25.812 -30.25 1 97.62 47 GLU B CA 1
ATOM 3199 C C . GLU B 1 47 ? -10.133 -24.344 -29.844 1 97.62 47 GLU B C 1
ATOM 3201 O O . GLU B 1 47 ? -9.172 -23.891 -29.219 1 97.62 47 GLU B O 1
ATOM 3206 N N . SER B 1 48 ? -11.156 -23.609 -30.281 1 96.94 48 SER B N 1
ATOM 3207 C CA . SER B 1 48 ? -11.172 -22.172 -30 1 96.94 48 SER B CA 1
ATOM 3208 C C . SER B 1 48 ? -12.594 -21.688 -29.75 1 96.94 48 SER B C 1
ATOM 3210 O O . SER B 1 48 ? -13.555 -22.234 -30.297 1 96.94 48 SER B O 1
ATOM 3212 N N . ASP B 1 49 ? -12.727 -20.734 -28.922 1 95.56 49 ASP B N 1
ATOM 3213 C CA . ASP B 1 49 ? -14.008 -20.031 -28.766 1 95.56 49 ASP B CA 1
ATOM 3214 C C . ASP B 1 49 ? -13.883 -18.578 -29.188 1 95.56 49 ASP B C 1
ATOM 3216 O O . ASP B 1 49 ? -14.719 -17.75 -28.828 1 95.56 49 ASP B O 1
ATOM 3220 N N . GLY B 1 50 ? -12.875 -18.203 -29.875 1 93.69 50 GLY B N 1
ATOM 3221 C CA . GLY B 1 50 ? -12.648 -16.828 -30.328 1 93.69 50 GLY B CA 1
ATOM 3222 C C . GLY B 1 50 ? -11.625 -16.094 -29.5 1 93.69 50 GLY B C 1
ATOM 3223 O O . GLY B 1 50 ? -10.891 -15.242 -30.016 1 93.69 50 GLY B O 1
ATOM 3224 N N . GLU B 1 51 ? -11.547 -16.391 -28.234 1 93.88 51 GLU B N 1
ATOM 3225 C CA . GLU B 1 51 ? -10.602 -15.742 -27.328 1 93.88 51 GLU B CA 1
ATOM 3226 C C . GLU B 1 51 ? -9.508 -16.703 -26.891 1 93.88 51 GLU B C 1
ATOM 3228 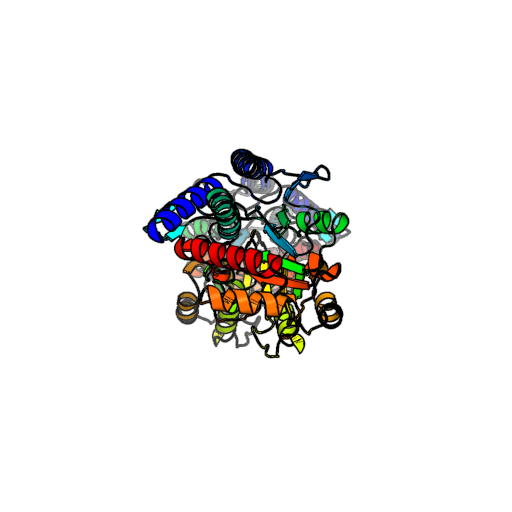O O . GLU B 1 51 ? -8.344 -16.328 -26.781 1 93.88 51 GLU B O 1
ATOM 3233 N N . ILE B 1 52 ? -9.891 -17.938 -26.719 1 95.94 52 ILE B N 1
ATOM 3234 C CA . ILE B 1 52 ? -9 -19.016 -26.297 1 95.94 52 ILE B CA 1
ATOM 3235 C C . ILE B 1 52 ? -8.641 -19.891 -27.5 1 95.94 52 ILE B C 1
ATOM 3237 O O . ILE B 1 52 ? -9.477 -20.141 -28.375 1 95.94 52 ILE B O 1
ATOM 3241 N N . ILE B 1 53 ? -7.398 -20.328 -27.547 1 97.44 53 ILE B N 1
ATOM 3242 C CA . ILE B 1 53 ? -6.969 -21.297 -28.547 1 97.44 53 ILE B CA 1
ATOM 3243 C C . ILE B 1 53 ? -6.219 -22.438 -27.875 1 97.44 53 ILE B C 1
ATOM 3245 O O . ILE B 1 53 ? -5.277 -22.219 -27.109 1 97.44 53 ILE B O 1
ATOM 3249 N N . ASP B 1 54 ? -6.656 -23.672 -28.109 1 98.56 54 ASP B N 1
ATOM 3250 C CA . ASP B 1 54 ? -6.012 -24.891 -27.641 1 98.56 54 ASP B CA 1
ATOM 3251 C C . ASP B 1 54 ? -5.633 -25.797 -28.797 1 98.56 54 ASP B C 1
ATOM 3253 O O . ASP B 1 54 ? -6.262 -25.766 -29.859 1 98.56 54 ASP B O 1
ATOM 3257 N N . LEU B 1 55 ? -4.574 -26.531 -28.688 1 98.88 55 LEU B N 1
ATOM 3258 C CA . LEU B 1 55 ? -4.164 -27.547 -29.641 1 98.88 55 LEU B CA 1
ATOM 3259 C C . LEU B 1 55 ? -4.312 -28.938 -29.031 1 98.88 55 LEU B C 1
ATOM 3261 O O . LEU B 1 55 ? -3.818 -29.203 -27.938 1 98.88 55 LEU B O 1
ATOM 3265 N N . VAL B 1 56 ? -4.996 -29.797 -29.734 1 98.88 56 VAL B N 1
ATOM 3266 C CA . VAL B 1 56 ? -5.246 -31.141 -29.234 1 98.88 56 VAL B CA 1
ATOM 3267 C C . VAL B 1 56 ? -4.66 -32.188 -30.203 1 98.88 56 VAL B C 1
ATOM 3269 O O . VAL B 1 56 ? -4.863 -32.094 -31.422 1 98.88 56 VAL B O 1
ATOM 3272 N N . VAL B 1 57 ? -3.916 -33.062 -29.703 1 98.81 57 VAL B N 1
ATOM 3273 C CA . VAL B 1 57 ? -3.373 -34.219 -30.453 1 98.81 57 VAL B CA 1
ATOM 3274 C C . VAL B 1 57 ? -3.91 -35.5 -29.875 1 98.81 57 VAL B C 1
ATOM 3276 O O . VAL B 1 57 ? -3.941 -35.688 -28.656 1 98.81 57 VAL B O 1
ATOM 3279 N N . ASN B 1 58 ? -4.371 -36.438 -30.672 1 98.44 58 ASN B N 1
ATOM 3280 C CA . ASN B 1 58 ? -4.957 -37.719 -30.281 1 98.44 58 ASN B CA 1
ATOM 3281 C C . ASN B 1 58 ? -6.168 -37.531 -29.375 1 98.44 58 ASN B C 1
ATOM 3283 O O . ASN B 1 58 ? -6.207 -38.031 -28.25 1 98.44 58 ASN B O 1
ATOM 3287 N N . PRO B 1 59 ? -7.246 -36.812 -29.953 1 98.19 59 PRO B N 1
ATOM 3288 C CA . PRO B 1 59 ? -8.359 -36.312 -29.141 1 98.19 59 PRO B CA 1
ATOM 3289 C C . PRO B 1 59 ? -9.203 -37.438 -28.547 1 98.19 59 PRO B C 1
ATOM 3291 O O . PRO B 1 59 ? -9.992 -37.188 -27.625 1 98.19 59 PRO B O 1
ATOM 3294 N N . GLU B 1 60 ? -9.07 -38.688 -28.969 1 97 60 GLU B N 1
ATOM 3295 C CA . GLU B 1 60 ? -9.93 -39.781 -28.5 1 97 60 GLU B CA 1
ATOM 3296 C C . GLU B 1 60 ? -9.289 -40.531 -27.328 1 97 60 GLU B C 1
ATOM 3298 O O . GLU B 1 60 ? -9.891 -41.438 -26.766 1 97 60 GLU B O 1
ATOM 3303 N N . ALA B 1 61 ? -8.078 -40.188 -26.938 1 97.94 61 ALA B N 1
ATOM 3304 C CA . ALA B 1 61 ? -7.367 -40.875 -25.859 1 97.94 61 ALA B CA 1
ATOM 3305 C C . ALA B 1 61 ? -8.078 -40.688 -24.531 1 97.94 61 ALA B C 1
ATOM 3307 O O . ALA B 1 61 ? -8.82 -39.719 -24.344 1 97.94 61 ALA B O 1
ATOM 3308 N N . GLU B 1 62 ? -7.836 -41.594 -23.578 1 97.88 62 GLU B N 1
ATOM 3309 C CA . GLU B 1 62 ? -8.469 -41.531 -22.266 1 97.88 62 GLU B CA 1
ATOM 3310 C C . GLU B 1 62 ? -7.508 -41.031 -21.203 1 97.88 62 GLU B C 1
ATOM 3312 O O . GLU B 1 62 ? -7.926 -40.688 -20.094 1 97.88 62 GLU B O 1
ATOM 3317 N N . LEU B 1 63 ? -6.27 -41 -21.5 1 98.75 63 LEU B N 1
ATOM 3318 C CA . LEU B 1 63 ? -5.238 -40.344 -20.703 1 98.75 63 LEU B CA 1
ATOM 3319 C C . LEU B 1 63 ? -4.625 -39.156 -21.453 1 98.75 63 LEU B C 1
ATOM 3321 O O . LEU B 1 63 ? -4.152 -39.312 -22.578 1 98.75 63 LEU B O 1
ATOM 3325 N N . PHE B 1 64 ? -4.641 -37.969 -20.828 1 98.88 64 PHE B N 1
ATOM 3326 C CA . PHE B 1 64 ? -4.137 -36.75 -21.5 1 98.88 64 PHE B CA 1
ATOM 3327 C C . PHE B 1 64 ? -2.971 -36.156 -20.719 1 98.88 64 PHE B C 1
ATOM 3329 O O . PHE B 1 64 ? -2.979 -36.125 -19.484 1 98.88 64 PHE B O 1
ATOM 3336 N N . TYR B 1 65 ? -1.984 -35.719 -21.438 1 98.94 65 TYR B N 1
ATOM 3337 C CA . TYR B 1 65 ? -1.029 -34.75 -20.906 1 98.94 65 TYR B CA 1
ATOM 3338 C C . TYR B 1 65 ? -1.46 -33.312 -21.25 1 98.94 65 TYR B C 1
ATOM 3340 O O . TYR B 1 65 ? -1.724 -33 -22.406 1 98.94 65 TYR B O 1
ATOM 3348 N N . GLU B 1 66 ? -1.604 -32.5 -20.25 1 98.94 66 GLU B N 1
ATOM 3349 C CA . GLU B 1 66 ? -1.975 -31.094 -20.438 1 98.94 66 GLU B CA 1
ATOM 3350 C C . GLU B 1 66 ? -0.847 -30.156 -20 1 98.94 66 GLU B C 1
ATOM 3352 O O . GLU B 1 66 ? -0.195 -30.391 -18.984 1 98.94 66 GLU B O 1
ATOM 3357 N N . VAL B 1 67 ? -0.623 -29.094 -20.75 1 98.94 67 VAL B N 1
ATOM 3358 C CA . VAL B 1 67 ? 0.303 -28.031 -20.359 1 98.94 67 VAL B CA 1
ATOM 3359 C C . VAL B 1 67 ? -0.2 -26.688 -20.891 1 98.94 67 VAL B C 1
ATOM 3361 O O . VAL B 1 67 ? -0.675 -26.594 -22.016 1 98.94 67 VAL B O 1
ATOM 3364 N N . HIS B 1 68 ? -0.258 -25.719 -20 1 98.88 68 HIS B N 1
ATOM 3365 C CA . HIS B 1 68 ? -0.521 -24.375 -20.516 1 98.88 68 HIS B CA 1
ATOM 3366 C C . HIS B 1 68 ? 0.722 -23.781 -21.172 1 98.88 68 HIS B C 1
ATOM 3368 O O . HIS B 1 68 ? 1.832 -24.281 -20.969 1 98.88 68 HIS B O 1
ATOM 3374 N N . VAL B 1 69 ? 0.491 -22.75 -22 1 98.62 69 VAL B N 1
ATOM 3375 C CA . VAL B 1 69 ? 1.639 -22.219 -22.734 1 98.62 69 VAL B CA 1
ATOM 3376 C C . VAL B 1 69 ? 1.804 -20.734 -22.406 1 98.62 69 VAL B C 1
ATOM 3378 O O . VAL B 1 69 ? 2.795 -20.109 -22.797 1 98.62 69 VAL B O 1
ATOM 3381 N N . ASP B 1 70 ? 0.788 -20.172 -21.688 1 98.5 70 ASP B N 1
ATOM 3382 C CA . ASP B 1 70 ? 0.888 -18.766 -21.297 1 98.5 70 ASP B CA 1
ATOM 3383 C C . ASP B 1 70 ? 1.811 -18.594 -20.094 1 98.5 70 ASP B C 1
ATOM 3385 O O . ASP B 1 70 ? 2.072 -19.562 -19.359 1 98.5 70 ASP B O 1
ATOM 3389 N N . THR B 1 71 ? 2.369 -17.422 -20 1 98.19 71 THR B N 1
ATOM 3390 C CA . THR B 1 71 ? 3.176 -17 -18.859 1 98.19 71 THR B CA 1
ATOM 3391 C C . THR B 1 71 ? 2.646 -15.695 -18.266 1 98.19 71 THR B C 1
ATOM 3393 O O . THR B 1 71 ? 1.693 -15.117 -18.781 1 98.19 71 THR B O 1
ATOM 3396 N N . ILE B 1 72 ? 3.18 -15.289 -17.188 1 97.62 72 ILE B N 1
ATOM 3397 C CA . ILE B 1 72 ? 3.004 -13.914 -16.734 1 97.62 72 ILE B CA 1
ATOM 3398 C C . ILE B 1 72 ? 3.75 -12.961 -17.656 1 97.62 72 ILE B C 1
ATOM 3400 O O . ILE B 1 72 ? 4.48 -13.406 -18.547 1 97.62 72 ILE B O 1
ATOM 3404 N N . PRO B 1 73 ? 3.52 -11.625 -17.547 1 97.25 73 PRO B N 1
ATOM 3405 C CA . PRO B 1 73 ? 4.32 -10.695 -18.328 1 97.25 73 PRO B CA 1
ATOM 3406 C C . PRO B 1 73 ? 5.824 -10.867 -18.109 1 97.25 73 PRO B C 1
ATOM 3408 O O . PRO B 1 73 ? 6.25 -11.211 -17.016 1 97.25 73 PRO B O 1
ATOM 3411 N N . ILE B 1 74 ? 6.594 -10.578 -19.125 1 97.56 74 ILE B N 1
ATOM 3412 C CA . ILE B 1 74 ? 8.031 -10.844 -19.125 1 97.56 74 ILE B CA 1
ATOM 3413 C C . ILE B 1 74 ? 8.703 -9.984 -18.047 1 97.56 74 ILE B C 1
ATOM 3415 O O . ILE B 1 74 ? 8.555 -8.758 -18.047 1 97.56 74 ILE B O 1
ATOM 3419 N N . ARG B 1 75 ? 9.422 -10.617 -17.25 1 96.69 75 ARG B N 1
ATOM 3420 C CA . ARG B 1 75 ? 10.188 -9.938 -16.203 1 96.69 75 ARG B CA 1
ATOM 3421 C C . ARG B 1 75 ? 11.68 -10.094 -16.438 1 96.69 75 ARG B C 1
ATOM 3423 O O . ARG B 1 75 ? 12.484 -9.305 -15.93 1 96.69 75 ARG B O 1
ATOM 3430 N N . ALA B 1 76 ? 12.016 -11.172 -17.125 1 96.69 76 ALA B N 1
ATOM 3431 C CA . ALA B 1 76 ? 13.414 -11.461 -17.406 1 96.69 76 ALA B CA 1
ATOM 3432 C C . ALA B 1 76 ? 13.57 -12.086 -18.797 1 96.69 76 ALA B C 1
ATOM 3434 O O . ALA B 1 76 ? 12.836 -13.016 -19.141 1 96.69 76 ALA B O 1
ATOM 3435 N N . GLU B 1 77 ? 14.516 -11.672 -19.5 1 97.62 77 GLU B N 1
ATOM 3436 C CA . GLU B 1 77 ? 14.805 -12.227 -20.812 1 97.62 77 GLU B CA 1
ATOM 3437 C C . GLU B 1 77 ? 15.516 -13.57 -20.703 1 97.62 77 GLU B C 1
ATOM 3439 O O . GLU B 1 77 ? 16.25 -13.812 -19.75 1 97.62 77 GLU B O 1
ATOM 3444 N N . PRO B 1 78 ? 15.297 -14.344 -21.703 1 98.06 78 PRO B N 1
ATOM 3445 C CA . PRO B 1 78 ? 15.961 -15.648 -21.656 1 98.06 78 PRO B CA 1
ATOM 3446 C C . PRO B 1 78 ? 17.469 -15.555 -21.844 1 98.06 78 PRO B C 1
ATOM 3448 O O . PRO B 1 78 ? 17.938 -14.773 -22.672 1 98.06 78 PRO B O 1
ATOM 3451 N N . PHE B 1 79 ? 18.156 -16.25 -21.078 1 96.75 79 PHE B N 1
ATOM 3452 C CA . PHE B 1 79 ? 19.594 -16.438 -21.297 1 96.75 79 PHE B CA 1
ATOM 3453 C C . PHE B 1 79 ? 20.062 -17.766 -20.734 1 96.75 79 PHE B C 1
ATOM 3455 O O . PHE B 1 79 ? 19.359 -18.375 -19.922 1 96.75 79 PHE B O 1
ATOM 3462 N N . VAL B 1 80 ? 21.234 -18.266 -21.234 1 97.88 80 VAL B N 1
ATOM 3463 C CA . VAL B 1 80 ? 21.688 -19.609 -20.922 1 97.88 80 VAL B CA 1
ATOM 3464 C C . VAL B 1 80 ? 23.031 -19.547 -20.172 1 97.88 80 VAL B C 1
ATOM 3466 O O . VAL B 1 80 ? 23.906 -18.766 -20.531 1 97.88 80 VAL B O 1
ATOM 3469 N N . ARG B 1 81 ? 23.156 -20.219 -19.125 1 97.62 81 ARG B N 1
ATOM 3470 C CA . ARG B 1 81 ? 24.406 -20.469 -18.438 1 97.62 81 ARG B CA 1
ATOM 3471 C C . ARG B 1 81 ? 24.609 -21.969 -18.172 1 97.62 81 ARG B C 1
ATOM 3473 O O . ARG B 1 81 ? 24.109 -22.484 -17.172 1 97.62 81 ARG B O 1
ATOM 3480 N N . GLY B 1 82 ? 25.438 -22.609 -19.031 1 97 82 GLY B N 1
ATOM 3481 C CA . GLY B 1 82 ? 25.547 -24.062 -18.922 1 97 82 GLY B CA 1
ATOM 3482 C C . GLY B 1 82 ? 24.266 -24.781 -19.25 1 97 82 GLY B C 1
ATOM 3483 O O . GLY B 1 82 ? 23.688 -24.609 -20.328 1 97 82 GLY B O 1
ATOM 3484 N N . ASN B 1 83 ? 23.766 -25.531 -18.281 1 97.62 83 ASN B N 1
ATOM 3485 C CA . ASN B 1 83 ? 22.531 -26.297 -18.469 1 97.62 83 ASN B CA 1
ATOM 3486 C C . ASN B 1 83 ? 21.328 -25.578 -17.844 1 97.62 83 ASN B C 1
ATOM 3488 O O . ASN B 1 83 ? 20.219 -26.109 -17.844 1 97.62 83 ASN B O 1
ATOM 3492 N N . ILE B 1 84 ? 21.641 -24.391 -17.375 1 98.62 84 ILE B N 1
ATOM 3493 C CA . ILE B 1 84 ? 20.578 -23.625 -16.734 1 98.62 84 ILE B CA 1
ATOM 3494 C C . ILE B 1 84 ? 20.062 -22.562 -17.703 1 98.62 84 ILE B C 1
ATOM 3496 O O . ILE B 1 84 ? 20.844 -21.797 -18.266 1 98.62 84 ILE B O 1
ATOM 3500 N N . ILE B 1 85 ? 18.797 -22.578 -17.922 1 98.75 85 ILE B N 1
ATOM 3501 C CA . ILE B 1 85 ? 18.156 -21.531 -18.734 1 98.75 85 ILE B CA 1
ATOM 3502 C C . ILE B 1 85 ? 17.344 -20.609 -17.828 1 98.75 85 ILE B C 1
ATOM 3504 O O . ILE B 1 85 ? 16.484 -21.078 -17.062 1 98.75 85 ILE B O 1
ATOM 3508 N N . TYR B 1 86 ? 17.609 -19.359 -17.938 1 98.5 86 TYR B N 1
ATOM 3509 C CA . TYR B 1 86 ? 16.906 -18.328 -17.188 1 98.5 86 TYR B CA 1
ATOM 3510 C C . TYR B 1 86 ? 15.852 -17.656 -18.062 1 98.5 86 TYR B C 1
ATOM 3512 O O . TYR B 1 86 ? 15.93 -17.703 -19.297 1 98.5 86 TYR B O 1
ATOM 3520 N N . GLY B 1 87 ? 14.859 -17.062 -17.375 1 98.5 87 GLY B N 1
ATOM 3521 C CA . GLY B 1 87 ? 13.867 -16.266 -18.078 1 98.5 87 GLY B CA 1
ATOM 3522 C C . GLY B 1 87 ? 12.453 -16.547 -17.625 1 98.5 87 GLY B C 1
ATOM 3523 O O . GLY B 1 87 ? 12.141 -17.656 -17.172 1 98.5 87 GLY B O 1
ATOM 3524 N N . THR B 1 88 ? 11.633 -15.562 -17.891 1 98.5 88 THR B N 1
ATOM 3525 C CA . THR B 1 88 ? 10.219 -15.734 -17.562 1 98.5 88 THR B CA 1
ATOM 3526 C C . THR B 1 88 ? 9.617 -16.875 -18.375 1 98.5 88 THR B C 1
ATOM 3528 O O . THR B 1 88 ? 9.695 -16.891 -19.594 1 98.5 88 THR B O 1
ATOM 3531 N N . GLY B 1 89 ? 9.078 -17.844 -17.672 1 98.56 89 GLY B N 1
ATOM 3532 C CA . GLY B 1 89 ? 8.445 -18.969 -18.344 1 98.56 89 GLY B CA 1
ATOM 3533 C C . GLY B 1 89 ? 9.32 -20.203 -18.391 1 98.56 89 GLY B C 1
ATOM 3534 O O . GLY B 1 89 ? 8.852 -21.297 -18.703 1 98.56 89 GLY B O 1
ATOM 3535 N N . ALA B 1 90 ? 10.602 -20.078 -18.047 1 98.81 90 ALA B N 1
ATOM 3536 C CA . ALA B 1 90 ? 11.492 -21.234 -18.078 1 98.81 90 ALA B CA 1
ATOM 3537 C C . ALA B 1 90 ? 10.961 -22.375 -17.203 1 98.81 90 ALA B C 1
ATOM 3539 O O . ALA B 1 90 ? 10.852 -23.516 -17.641 1 98.81 90 ALA B O 1
ATOM 3540 N N . SER B 1 91 ? 10.633 -22 -16 1 98.69 91 SER B N 1
ATOM 3541 C CA . SER B 1 91 ? 10.086 -22.953 -15.039 1 98.69 91 SER B CA 1
ATOM 3542 C C . SER B 1 91 ? 8.578 -23.078 -15.188 1 98.69 91 SER B C 1
ATOM 3544 O O . SER B 1 91 ? 8.047 -24.203 -15.25 1 98.69 91 SER B O 1
ATOM 3546 N N . ASP B 1 92 ? 7.895 -22.078 -15.297 1 98.31 92 ASP B N 1
ATOM 3547 C CA . ASP B 1 92 ? 6.441 -21.984 -15.375 1 98.31 92 ASP B CA 1
ATOM 3548 C C . ASP B 1 92 ? 6.004 -21.25 -16.641 1 98.31 92 ASP B C 1
ATOM 3550 O O . ASP B 1 92 ? 5.77 -20.047 -16.609 1 98.31 92 ASP B O 1
ATOM 3554 N N . ILE B 1 93 ? 6.098 -21.984 -17.688 1 98.19 93 ILE B N 1
ATOM 3555 C CA . ILE B 1 93 ? 5.73 -23.391 -17.797 1 98.19 93 ILE B CA 1
ATOM 3556 C C . ILE B 1 93 ? 6.344 -23.984 -19.062 1 98.19 93 ILE B C 1
ATOM 3558 O O . ILE B 1 93 ? 6.203 -25.188 -19.312 1 98.19 93 ILE B O 1
ATOM 3562 N N . LYS B 1 94 ? 7.129 -23.188 -19.734 1 98.88 94 LYS B N 1
ATOM 3563 C CA . LYS B 1 94 ? 7.539 -23.594 -21.078 1 98.88 94 LYS B CA 1
ATOM 3564 C C . LYS B 1 94 ? 8.523 -24.75 -21.031 1 98.88 94 LYS B C 1
ATOM 3566 O O . LYS B 1 94 ? 8.688 -25.484 -22 1 98.88 94 LYS B O 1
ATOM 3571 N N . GLY B 1 95 ? 9.195 -24.938 -19.859 1 98.88 95 GLY B N 1
ATOM 3572 C CA . GLY B 1 95 ? 9.945 -26.172 -19.656 1 98.88 95 GLY B CA 1
ATOM 3573 C C . GLY B 1 95 ? 9.086 -27.406 -19.781 1 98.88 95 GLY B C 1
ATOM 3574 O O . GLY B 1 95 ? 9.523 -28.422 -20.328 1 98.88 95 GLY B O 1
ATOM 3575 N N . GLY B 1 96 ? 7.891 -27.375 -19.234 1 98.94 96 GLY B N 1
ATOM 3576 C CA . GLY B 1 96 ? 6.945 -28.469 -19.375 1 98.94 96 GLY B CA 1
ATOM 3577 C C . GLY B 1 96 ? 6.512 -28.703 -20.812 1 98.94 96 GLY B C 1
ATOM 3578 O O . GLY B 1 96 ? 6.441 -29.844 -21.266 1 98.94 96 GLY B O 1
ATOM 3579 N N . ALA B 1 97 ? 6.203 -27.609 -21.531 1 98.94 97 ALA B N 1
ATOM 3580 C CA . ALA B 1 97 ? 5.852 -27.719 -22.938 1 98.94 97 ALA B CA 1
ATOM 3581 C C . ALA B 1 97 ? 6.988 -28.344 -23.734 1 98.94 97 ALA B C 1
ATOM 3583 O O . ALA B 1 97 ? 6.754 -29.219 -24.578 1 98.94 97 ALA B O 1
ATOM 3584 N N . ALA B 1 98 ? 8.188 -27.922 -23.453 1 98.94 98 ALA B N 1
ATOM 3585 C CA . ALA B 1 98 ? 9.359 -28.469 -24.125 1 98.94 98 ALA B CA 1
ATOM 3586 C C . ALA B 1 98 ? 9.5 -29.969 -23.859 1 98.94 98 ALA B C 1
ATOM 3588 O O . ALA B 1 98 ? 9.891 -30.719 -24.75 1 98.94 98 ALA B O 1
ATOM 3589 N N . ALA B 1 99 ? 9.203 -30.391 -22.656 1 98.94 99 ALA B N 1
ATOM 3590 C CA . ALA B 1 99 ? 9.281 -31.812 -22.312 1 98.94 99 ALA B CA 1
ATOM 3591 C C . ALA B 1 99 ? 8.32 -32.625 -23.172 1 98.94 99 ALA B C 1
ATOM 3593 O O . ALA B 1 99 ? 8.68 -33.719 -23.656 1 98.94 99 ALA B O 1
ATOM 3594 N N . ILE B 1 100 ? 7.125 -32.125 -23.344 1 98.94 100 ILE B N 1
ATOM 3595 C CA . ILE B 1 100 ? 6.129 -32.812 -24.156 1 98.94 100 ILE B CA 1
ATOM 3596 C C . ILE B 1 100 ? 6.594 -32.875 -25.609 1 98.94 100 ILE B C 1
ATOM 3598 O O . ILE B 1 100 ? 6.547 -33.938 -26.234 1 98.94 100 ILE B O 1
ATOM 3602 N N . LEU B 1 101 ? 7.055 -31.75 -26.125 1 98.94 101 LEU B N 1
ATOM 3603 C CA . LEU B 1 101 ? 7.496 -31.703 -27.516 1 98.94 101 LEU B CA 1
ATOM 3604 C C . LEU B 1 101 ? 8.68 -32.625 -27.75 1 98.94 101 LEU B C 1
ATOM 3606 O O . LEU B 1 101 ? 8.742 -33.312 -28.781 1 98.94 101 LEU B O 1
ATOM 3610 N N . LEU B 1 102 ? 9.578 -32.625 -26.828 1 98.81 102 LEU B N 1
ATOM 3611 C CA . LEU B 1 102 ? 10.727 -33.531 -26.906 1 98.81 102 LEU B CA 1
ATOM 3612 C C . LEU B 1 102 ? 10.281 -35 -26.922 1 98.81 102 LEU B C 1
ATOM 3614 O O . LEU B 1 102 ? 10.828 -35.812 -27.672 1 98.81 102 LEU B O 1
ATOM 3618 N N . MET B 1 103 ? 9.312 -35.344 -26.078 1 98.75 103 MET B N 1
ATOM 3619 C CA . MET B 1 103 ? 8.758 -36.688 -26.047 1 98.75 103 MET B CA 1
ATOM 3620 C C . MET B 1 103 ? 8.164 -37.062 -27.406 1 98.75 103 MET B C 1
ATOM 3622 O O . MET B 1 103 ? 8.453 -38.125 -27.938 1 98.75 103 MET B O 1
ATOM 3626 N N . LEU B 1 104 ? 7.387 -36.188 -27.969 1 98.81 104 LEU B N 1
ATOM 3627 C CA . LEU B 1 104 ? 6.715 -36.438 -29.234 1 98.81 104 LEU B CA 1
ATOM 3628 C C . LEU B 1 104 ? 7.727 -36.656 -30.359 1 98.81 104 LEU B C 1
ATOM 3630 O O . LEU B 1 104 ? 7.559 -37.531 -31.203 1 98.81 104 LEU B O 1
ATOM 3634 N N . GLU B 1 105 ? 8.703 -35.781 -30.344 1 98.5 105 GLU B N 1
ATOM 3635 C CA . GLU B 1 105 ? 9.773 -35.938 -31.328 1 98.5 105 GLU B CA 1
ATOM 3636 C C . GLU B 1 105 ? 10.461 -37.312 -31.188 1 98.5 105 GLU B C 1
ATOM 3638 O O . GLU B 1 105 ? 10.75 -37.969 -32.188 1 98.5 105 GLU B O 1
ATOM 3643 N N . SER B 1 106 ? 10.75 -37.688 -30 1 98 106 SER B N 1
ATOM 3644 C CA . SER B 1 106 ? 11.414 -38.969 -29.719 1 98 106 SER B CA 1
ATOM 3645 C C . SER B 1 106 ? 10.555 -40.125 -30.188 1 98 106 SER B C 1
ATOM 3647 O O . SER B 1 106 ? 11.07 -41.094 -30.75 1 98 106 SER B O 1
ATOM 3649 N N . LEU B 1 107 ? 9.273 -40.125 -29.891 1 98.25 107 LEU B N 1
ATOM 3650 C CA . LEU B 1 107 ? 8.375 -41.188 -30.312 1 98.25 107 LEU B CA 1
ATOM 3651 C C . LEU B 1 107 ? 8.398 -41.344 -31.828 1 98.25 107 LEU B C 1
ATOM 3653 O O . LEU B 1 107 ? 8.469 -42.469 -32.312 1 98.25 107 LEU B O 1
ATOM 3657 N N . LYS B 1 108 ? 8.352 -40.25 -32.531 1 97.25 108 LYS B N 1
ATOM 3658 C CA . LYS B 1 108 ? 8.391 -40.312 -34 1 97.25 108 LYS B CA 1
ATOM 3659 C C . LYS B 1 108 ? 9.719 -40.875 -34.5 1 97.25 108 LYS B C 1
ATOM 3661 O O . LYS B 1 108 ? 9.734 -41.719 -35.406 1 97.25 108 LYS B O 1
ATOM 3666 N N . ARG B 1 109 ? 10.773 -40.438 -33.938 1 96.19 109 ARG B N 1
ATOM 3667 C CA . ARG B 1 109 ? 12.102 -40.875 -34.312 1 96.19 109 ARG B CA 1
ATOM 3668 C C . ARG B 1 109 ? 12.258 -42.375 -34.094 1 96.19 109 ARG B C 1
ATOM 3670 O O . ARG B 1 109 ? 12.914 -43.062 -34.875 1 96.19 109 ARG B O 1
ATOM 3677 N N . GLU B 1 110 ? 11.617 -42.844 -33.062 1 96.94 110 GLU B N 1
ATOM 3678 C CA . GLU B 1 110 ? 11.766 -44.219 -32.688 1 96.94 110 GLU B CA 1
ATOM 3679 C C . GLU B 1 110 ? 10.641 -45.094 -33.25 1 96.94 110 GLU B C 1
ATOM 3681 O O . GLU B 1 110 ? 10.594 -46.312 -33 1 96.94 110 GLU B O 1
ATOM 3686 N N . ASN B 1 111 ? 9.797 -44.531 -34 1 96.81 111 ASN B N 1
ATOM 3687 C CA . ASN B 1 111 ? 8.648 -45.188 -34.594 1 96.81 111 ASN B CA 1
ATOM 3688 C C . ASN B 1 111 ? 7.781 -45.875 -33.562 1 96.81 111 ASN B C 1
ATOM 3690 O O . ASN B 1 111 ? 7.457 -47.062 -33.688 1 96.81 111 ASN B O 1
ATOM 3694 N N . LYS B 1 112 ? 7.574 -45.156 -32.469 1 97.25 112 LYS B N 1
ATOM 3695 C CA . LYS B 1 112 ? 6.703 -45.625 -31.391 1 97.25 112 LYS B CA 1
ATOM 3696 C C . LYS B 1 112 ? 5.359 -44.906 -31.422 1 97.25 112 LYS B C 1
ATOM 3698 O O . LYS B 1 112 ? 5.258 -43.781 -31.922 1 97.25 112 LYS B O 1
ATOM 3703 N N . ASP B 1 113 ? 4.367 -45.531 -30.812 1 96.88 113 ASP B N 1
ATOM 3704 C CA . ASP B 1 113 ? 3.006 -45 -30.859 1 96.88 113 ASP B CA 1
ATOM 3705 C C . ASP B 1 113 ? 2.775 -43.938 -29.766 1 96.88 113 ASP B C 1
ATOM 3707 O O . ASP B 1 113 ? 3.328 -44.062 -28.672 1 96.88 113 ASP B O 1
ATOM 3711 N N . LEU B 1 114 ? 2 -43 -30.109 1 98.56 114 LEU B N 1
ATOM 3712 C CA . LEU B 1 114 ? 1.406 -42.094 -29.109 1 98.56 114 LEU B CA 1
ATOM 3713 C C . LEU B 1 114 ? 0.098 -42.688 -28.578 1 98.56 114 LEU B C 1
ATOM 3715 O O . LEU B 1 114 ? -0.914 -42.688 -29.281 1 98.56 114 LEU B O 1
ATOM 3719 N N . ASN B 1 115 ? 0.136 -43.062 -27.359 1 98.44 115 ASN B N 1
ATOM 3720 C CA . ASN B 1 115 ? -1.02 -43.75 -26.766 1 98.44 115 ASN B CA 1
ATOM 3721 C C . ASN B 1 115 ? -1.881 -42.781 -25.953 1 98.44 115 ASN B C 1
ATOM 3723 O O . ASN B 1 115 ? -3.051 -43.062 -25.688 1 98.44 115 ASN B O 1
ATOM 3727 N N . VAL B 1 116 ? -1.293 -41.688 -25.562 1 98.75 116 VAL B N 1
ATOM 3728 C CA . VAL B 1 116 ? -1.988 -40.688 -24.766 1 98.75 116 VAL B CA 1
ATOM 3729 C C . VAL B 1 116 ? -2.402 -39.5 -25.641 1 98.75 116 VAL B C 1
ATOM 3731 O O . VAL B 1 116 ? -1.934 -39.375 -26.781 1 98.75 116 VAL B O 1
ATOM 3734 N N . GLY B 1 117 ? -3.379 -38.719 -25.172 1 98.81 117 GLY B N 1
ATOM 3735 C CA . GLY B 1 117 ? -3.672 -37.438 -25.797 1 98.81 117 GLY B CA 1
ATOM 3736 C C . GLY B 1 117 ? -2.828 -36.312 -25.25 1 98.81 117 GLY B C 1
ATOM 3737 O O . GLY B 1 117 ? -2.318 -36.406 -24.125 1 98.81 117 GLY B O 1
ATOM 3738 N N . ILE B 1 118 ? -2.639 -35.312 -26.094 1 98.88 118 ILE B N 1
ATOM 3739 C CA . ILE B 1 118 ? -1.932 -34.094 -25.672 1 98.88 118 ILE B CA 1
ATOM 3740 C C . ILE B 1 118 ? -2.832 -32.875 -25.875 1 98.88 118 ILE B C 1
ATOM 3742 O O . ILE B 1 118 ? -3.525 -32.75 -26.891 1 98.88 118 ILE B O 1
ATOM 3746 N N . VAL B 1 119 ? -2.812 -32 -24.875 1 98.94 119 VAL B N 1
ATOM 3747 C CA . VAL B 1 119 ? -3.488 -30.734 -25.109 1 98.94 119 VAL B CA 1
ATOM 3748 C C . VAL B 1 119 ? -2.619 -29.594 -24.594 1 98.94 119 VAL B C 1
ATOM 3750 O O . VAL B 1 119 ? -2.135 -29.625 -23.469 1 98.94 119 VAL B O 1
ATOM 3753 N N . PHE B 1 120 ? -2.277 -28.625 -25.438 1 98.94 120 PHE B N 1
ATOM 3754 C CA . PHE B 1 120 ? -1.698 -27.328 -25.094 1 98.94 120 PHE B CA 1
ATOM 3755 C C . PHE B 1 120 ? -2.789 -26.281 -24.891 1 98.94 120 PHE B C 1
ATOM 3757 O O . PHE B 1 120 ? -3.594 -26.031 -25.781 1 98.94 120 PHE B O 1
ATOM 3764 N N . VAL B 1 121 ? -2.814 -25.641 -23.672 1 98.81 121 VAL B N 1
ATOM 3765 C CA . VAL B 1 121 ? -3.949 -24.766 -23.359 1 98.81 121 VAL B CA 1
ATOM 3766 C C . VAL B 1 121 ? -3.461 -23.344 -23.125 1 98.81 121 VAL B C 1
ATOM 3768 O O . VAL B 1 121 ? -2.277 -23.125 -22.859 1 98.81 121 VAL B O 1
ATOM 3771 N N . SER B 1 122 ? -4.414 -22.406 -23.281 1 97.88 122 SER B N 1
ATOM 3772 C CA . SER B 1 122 ? -4.188 -20.984 -23.047 1 97.88 122 SER B CA 1
ATOM 3773 C C . SER B 1 122 ? -4.785 -20.531 -21.719 1 97.88 122 SER B C 1
ATOM 3775 O O . SER B 1 122 ? -5.629 -21.234 -21.141 1 97.88 122 SER B O 1
ATOM 3777 N N . ASP B 1 123 ? -4.281 -19.438 -21.141 1 97.56 123 ASP B N 1
ATOM 3778 C CA . ASP B 1 123 ? -4.918 -18.609 -20.125 1 97.56 123 ASP B CA 1
ATOM 3779 C C . ASP B 1 123 ? -4.938 -19.297 -18.766 1 97.56 123 ASP B C 1
ATOM 3781 O O . ASP B 1 123 ? -5.953 -19.281 -18.078 1 97.56 123 ASP B O 1
ATOM 3785 N N . GLU B 1 124 ? -3.918 -20 -18.422 1 96.12 124 GLU B N 1
ATOM 3786 C CA . GLU B 1 124 ? -3.836 -20.594 -17.094 1 96.12 124 GLU B CA 1
ATOM 3787 C C . GLU B 1 124 ? -3.541 -19.547 -16.031 1 96.12 124 GLU B C 1
ATOM 3789 O O . GLU B 1 124 ? -4.102 -19.578 -14.93 1 96.12 124 GLU B O 1
ATOM 3794 N N . GLU B 1 125 ? -2.766 -18.562 -16.312 1 95.31 125 GLU B N 1
ATOM 3795 C CA . GLU B 1 125 ? -2.268 -17.594 -15.344 1 95.31 125 GLU B CA 1
ATOM 3796 C C . GLU B 1 125 ? -3.354 -16.594 -14.953 1 95.31 125 GLU B C 1
ATOM 3798 O O . GLU B 1 125 ? -3.189 -15.828 -14 1 95.31 125 GLU B O 1
ATOM 3803 N N . LEU B 1 126 ? -4.5 -16.531 -15.711 1 90.81 126 LEU B N 1
ATOM 3804 C CA . LEU B 1 126 ? -5.555 -15.555 -15.422 1 90.81 126 LEU B CA 1
ATOM 3805 C C . LEU B 1 126 ? -6.891 -16.266 -15.211 1 90.81 126 LEU B C 1
ATOM 3807 O O . LEU B 1 126 ? -7.949 -15.656 -15.414 1 90.81 126 LEU B O 1
ATOM 3811 N N . GLY B 1 127 ? -6.902 -17.625 -14.961 1 89.94 127 GLY B N 1
ATOM 3812 C CA . GLY B 1 127 ? -8.195 -18.188 -14.602 1 89.94 127 GLY B CA 1
ATOM 3813 C C . GLY B 1 127 ? -8.414 -19.578 -15.188 1 89.94 127 GLY B C 1
ATOM 3814 O O . GLY B 1 127 ? -9.43 -20.203 -14.922 1 89.94 127 GLY B O 1
ATOM 3815 N N . GLY B 1 128 ? -7.559 -20.047 -16.109 1 96.19 128 GLY B N 1
ATOM 3816 C CA . GLY B 1 128 ? -7.621 -21.406 -16.578 1 96.19 128 GLY B CA 1
ATOM 3817 C C . GLY B 1 128 ? -8.719 -21.641 -17.609 1 96.19 128 GLY B C 1
ATOM 3818 O O . GLY B 1 128 ? -9.336 -22.703 -17.641 1 96.19 128 GLY B O 1
ATOM 3819 N N . ARG B 1 129 ? -9.008 -20.609 -18.5 1 96.81 129 ARG B N 1
ATOM 3820 C CA . ARG B 1 129 ? -10.109 -20.688 -19.453 1 96.81 129 ARG B CA 1
ATOM 3821 C C . ARG B 1 129 ? -9.836 -21.75 -20.516 1 96.81 129 ARG B C 1
ATOM 3823 O O . ARG B 1 129 ? -10.758 -22.359 -21.062 1 96.81 129 ARG B O 1
ATOM 3830 N N . GLY B 1 130 ? -8.57 -21.953 -20.844 1 98.5 130 GLY B N 1
ATOM 3831 C CA . GLY B 1 130 ? -8.211 -22.953 -21.844 1 98.5 130 GLY B CA 1
ATOM 3832 C C . GLY B 1 130 ? -8.555 -24.375 -21.406 1 98.5 130 GLY B C 1
ATOM 3833 O O . GLY B 1 130 ? -9.203 -25.109 -22.156 1 98.5 130 GLY B O 1
ATOM 3834 N N . SER B 1 131 ? -8.148 -24.734 -20.219 1 98.44 131 SER B N 1
ATOM 3835 C CA . SER B 1 131 ? -8.453 -26.078 -19.719 1 98.44 131 SER B CA 1
ATOM 3836 C C . SER B 1 131 ? -9.953 -26.266 -19.5 1 98.44 131 SER B C 1
ATOM 3838 O O . SER B 1 131 ? -10.477 -27.359 -19.688 1 98.44 131 SER B O 1
ATOM 3840 N N . ALA B 1 132 ? -10.656 -25.188 -19.094 1 97.94 132 ALA B N 1
ATOM 3841 C CA . ALA B 1 132 ? -12.109 -25.25 -18.969 1 97.94 132 ALA B CA 1
ATOM 3842 C C . ALA B 1 132 ? -12.766 -25.547 -20.312 1 97.94 132 ALA B C 1
ATOM 3844 O O . ALA B 1 132 ? -13.656 -26.406 -20.406 1 97.94 132 ALA B O 1
ATOM 3845 N N . LEU B 1 133 ? -12.336 -24.828 -21.359 1 98.12 133 LEU B N 1
ATOM 3846 C CA . LEU B 1 133 ? -12.852 -25.047 -22.703 1 98.12 133 LEU B CA 1
ATOM 3847 C C . LEU B 1 133 ? -12.609 -26.484 -23.156 1 98.12 133 LEU B C 1
ATOM 3849 O O . LEU B 1 133 ? -13.508 -27.125 -23.703 1 98.12 133 LEU B O 1
ATOM 3853 N N . PHE B 1 134 ? -11.406 -26.984 -22.922 1 98.5 134 PHE B N 1
ATOM 3854 C CA . PHE B 1 134 ? -11.07 -28.359 -23.297 1 98.5 134 PHE B CA 1
ATOM 3855 C C . PHE B 1 134 ? -12.016 -29.344 -22.609 1 98.5 134 PHE B C 1
ATOM 3857 O O . PHE B 1 134 ? -12.547 -30.234 -23.266 1 98.5 134 PHE B O 1
ATOM 3864 N N . MET B 1 135 ? -12.273 -29.125 -21.328 1 98.06 135 MET B N 1
ATOM 3865 C CA . MET B 1 135 ? -13.062 -30.078 -20.547 1 98.06 135 MET B CA 1
ATOM 3866 C C . MET B 1 135 ? -14.539 -29.984 -20.922 1 98.06 135 MET B C 1
ATOM 3868 O O . MET B 1 135 ? -15.32 -30.891 -20.625 1 98.06 135 MET B O 1
ATOM 3872 N N . GLU B 1 136 ? -14.945 -28.906 -21.531 1 97.25 136 GLU B N 1
ATOM 3873 C CA . GLU B 1 136 ? -16.297 -28.797 -22.047 1 97.25 136 GLU B CA 1
ATOM 3874 C C . GLU B 1 136 ? -16.5 -29.719 -23.25 1 97.25 136 GLU B C 1
ATOM 3876 O O . GLU B 1 136 ? -17.609 -30.203 -23.5 1 97.25 136 GLU B O 1
ATOM 3881 N N . ARG B 1 137 ? -15.414 -29.984 -23.922 1 96.75 137 ARG B N 1
ATOM 3882 C CA . ARG B 1 137 ? -15.516 -30.656 -25.203 1 96.75 137 ARG B CA 1
ATOM 3883 C C . ARG B 1 137 ? -15.008 -32.094 -25.109 1 96.75 137 ARG B C 1
ATOM 3885 O O . ARG B 1 137 ? -15.43 -32.969 -25.891 1 96.75 137 ARG B O 1
ATOM 3892 N N . TYR B 1 138 ? -14.078 -32.281 -24.203 1 97.31 138 TYR B N 1
ATOM 3893 C CA . TYR B 1 138 ? -13.461 -33.594 -24 1 97.31 138 TYR B CA 1
ATOM 3894 C C . TYR B 1 138 ? -13.602 -34.031 -22.547 1 97.31 138 TYR B C 1
ATOM 3896 O O . TYR B 1 138 ? -13.82 -33.219 -21.656 1 97.31 138 TYR B O 1
ATOM 3904 N N . ARG B 1 139 ? -13.586 -35.281 -22.297 1 94.44 139 ARG B N 1
ATOM 3905 C CA . ARG B 1 139 ? -13.703 -35.844 -20.938 1 94.44 139 ARG B CA 1
ATOM 3906 C C . ARG B 1 139 ? -12.828 -37.062 -20.766 1 94.44 139 ARG B C 1
ATOM 3908 O O . ARG B 1 139 ? -13.336 -38.156 -20.5 1 94.44 139 ARG B O 1
ATOM 3915 N N . PRO B 1 140 ? -11.562 -36.875 -20.859 1 98.31 140 PRO B N 1
ATOM 3916 C CA . PRO B 1 140 ? -10.695 -38 -20.609 1 98.31 140 PRO B CA 1
ATOM 3917 C C . PRO B 1 140 ? -10.844 -38.562 -19.203 1 98.31 140 PRO B C 1
ATOM 3919 O O . PRO B 1 140 ? -11.312 -37.875 -18.297 1 98.31 140 PRO B O 1
ATOM 3922 N N . LYS B 1 141 ? -10.453 -39.812 -19 1 98.5 141 LYS B N 1
ATOM 3923 C CA . LYS B 1 141 ? -10.57 -40.469 -17.703 1 98.5 141 LYS B CA 1
ATOM 3924 C C . LYS B 1 141 ? -9.461 -40 -16.75 1 98.5 141 LYS B C 1
ATOM 3926 O O . LYS B 1 141 ? -9.688 -39.875 -15.547 1 98.5 141 LYS B O 1
ATOM 3931 N N . MET B 1 142 ? -8.281 -39.812 -17.297 1 98.88 142 MET B N 1
ATOM 3932 C CA . MET B 1 142 ? -7.102 -39.469 -16.5 1 98.88 142 MET B CA 1
ATOM 3933 C C . MET B 1 142 ? -6.301 -38.375 -17.188 1 98.88 142 MET B C 1
ATOM 3935 O O . MET B 1 142 ? -6.41 -38.188 -18.391 1 98.88 142 MET B O 1
ATOM 3939 N N . ALA B 1 143 ? -5.523 -37.688 -16.375 1 98.88 143 ALA B N 1
ATOM 3940 C CA . ALA B 1 143 ? -4.672 -36.656 -16.969 1 98.88 143 ALA B CA 1
ATOM 3941 C C . ALA B 1 143 ? -3.414 -36.469 -16.125 1 98.88 143 ALA B C 1
ATOM 3943 O O . ALA B 1 143 ? -3.389 -36.781 -14.938 1 98.88 143 ALA B O 1
ATOM 3944 N N . VAL B 1 144 ? -2.387 -36.031 -16.734 1 98.94 144 VAL B N 1
ATOM 3945 C CA . VAL B 1 144 ? -1.208 -35.406 -16.141 1 98.94 144 VAL B CA 1
ATOM 3946 C C . VAL B 1 144 ? -1.149 -33.938 -16.516 1 98.94 144 VAL B C 1
ATOM 3948 O O . VAL B 1 144 ? -1.011 -33.594 -17.703 1 98.94 144 VAL B O 1
ATOM 3951 N N . VAL B 1 145 ? -1.336 -33.094 -15.586 1 98.94 145 VAL B N 1
ATOM 3952 C CA . VAL B 1 145 ? -1.188 -31.656 -15.82 1 98.94 145 VAL B CA 1
ATOM 3953 C C . VAL B 1 145 ? 0.237 -31.219 -15.484 1 98.94 145 VAL B C 1
ATOM 3955 O O . VAL B 1 145 ? 0.725 -31.469 -14.383 1 98.94 145 VAL B O 1
ATOM 3958 N N . LEU B 1 146 ? 0.895 -30.609 -16.422 1 98.94 146 LEU B N 1
ATOM 3959 C CA . LEU B 1 146 ? 2.285 -30.234 -16.203 1 98.94 146 LEU B CA 1
ATOM 3960 C C . LEU B 1 146 ? 2.375 -28.875 -15.5 1 98.94 146 LEU B C 1
ATOM 3962 O O . LEU B 1 146 ? 1.675 -27.938 -15.867 1 98.94 146 LEU B O 1
ATOM 3966 N N . GLU B 1 147 ? 3.146 -28.781 -14.523 1 98.88 147 GLU B N 1
ATOM 3967 C CA . GLU B 1 147 ? 3.502 -27.625 -13.703 1 98.88 147 GLU B CA 1
ATOM 3968 C C . GLU B 1 147 ? 4.91 -27.766 -13.133 1 98.88 147 GLU B C 1
ATOM 3970 O O . GLU B 1 147 ? 5.48 -28.859 -13.133 1 98.88 147 GLU B O 1
ATOM 3975 N N . PRO B 1 148 ? 5.469 -26.703 -12.68 1 98.81 148 PRO B N 1
ATOM 3976 C CA . PRO B 1 148 ? 6.773 -26.859 -12.023 1 98.81 148 PRO B CA 1
ATOM 3977 C C . PRO B 1 148 ? 6.676 -27.547 -10.664 1 98.81 148 PRO B C 1
ATOM 3979 O O . PRO B 1 148 ? 6.367 -26.891 -9.664 1 98.81 148 PRO B O 1
ATOM 3982 N N . THR B 1 149 ? 7.051 -28.859 -10.625 1 98.69 149 THR B N 1
ATOM 3983 C CA . THR B 1 149 ? 6.922 -29.656 -9.406 1 98.69 149 THR B CA 1
ATOM 3984 C C . THR B 1 149 ? 8.281 -30.188 -8.961 1 98.69 149 THR B C 1
ATOM 3986 O O . THR B 1 149 ? 8.359 -31.094 -8.141 1 98.69 149 THR B O 1
ATOM 3989 N N . ASP B 1 150 ? 9.375 -29.719 -9.578 1 98.19 150 ASP B N 1
ATOM 3990 C CA . ASP B 1 150 ? 10.711 -30.234 -9.305 1 98.19 150 ASP B CA 1
ATOM 3991 C C . ASP B 1 150 ? 10.781 -31.734 -9.562 1 98.19 150 ASP B C 1
ATOM 3993 O O . ASP B 1 150 ? 11.438 -32.469 -8.82 1 98.19 150 ASP B O 1
ATOM 3997 N N . LEU B 1 151 ? 10.023 -32.25 -10.469 1 98.62 151 LEU B N 1
ATOM 3998 C CA . LEU B 1 151 ? 9.977 -33.625 -10.93 1 98.62 151 LEU B CA 1
ATOM 3999 C C . LEU B 1 151 ? 9.336 -34.531 -9.891 1 98.62 151 LEU B C 1
ATOM 4001 O O . LEU B 1 151 ? 9.469 -35.75 -9.953 1 98.62 151 LEU B O 1
ATOM 4005 N N . GLU B 1 152 ? 8.656 -33.938 -8.914 1 98.69 152 GLU B N 1
ATOM 4006 C CA . GLU B 1 152 ? 7.797 -34.719 -8.039 1 98.69 152 GLU B CA 1
ATOM 4007 C C . GLU B 1 152 ? 6.445 -35 -8.695 1 98.69 152 GLU B C 1
ATOM 4009 O O . GLU B 1 152 ? 5.883 -34.125 -9.359 1 98.69 152 GLU B O 1
ATOM 4014 N N . VAL B 1 153 ? 5.977 -36.188 -8.484 1 98.88 153 VAL B N 1
ATOM 4015 C CA . VAL B 1 153 ? 4.613 -36.5 -8.914 1 98.88 153 VAL B CA 1
ATOM 4016 C C . VAL B 1 153 ? 3.627 -36.062 -7.824 1 98.88 153 VAL B C 1
ATOM 4018 O O . VAL B 1 153 ? 3.582 -36.688 -6.75 1 98.88 153 VAL B O 1
ATOM 4021 N N . HIS B 1 154 ? 2.867 -35.094 -8.109 1 98.88 154 HIS B N 1
ATOM 4022 C CA . HIS B 1 154 ? 1.949 -34.562 -7.105 1 98.88 154 HIS B CA 1
ATOM 4023 C C . HIS B 1 154 ? 0.584 -35.25 -7.199 1 98.88 154 HIS B C 1
ATOM 4025 O O . HIS B 1 154 ? -0.077 -35.156 -8.234 1 98.88 154 HIS B O 1
ATOM 4031 N N . ILE B 1 155 ? 0.188 -35.844 -6.086 1 98.81 155 ILE B N 1
ATOM 4032 C CA . ILE B 1 155 ? -1.087 -36.531 -6.035 1 98.81 155 ILE B CA 1
ATOM 4033 C C . ILE B 1 155 ? -2.092 -35.719 -5.219 1 98.81 155 ILE B C 1
ATOM 4035 O O . ILE B 1 155 ? -3.23 -36.156 -5.016 1 98.81 155 ILE B O 1
ATOM 4039 N N . ALA B 1 156 ? -1.625 -34.594 -4.695 1 98.62 156 ALA B N 1
ATOM 4040 C CA . ALA B 1 156 ? -2.465 -33.656 -3.98 1 98.62 156 ALA B CA 1
ATOM 4041 C C . ALA B 1 156 ? -2.35 -32.25 -4.59 1 98.62 156 ALA B C 1
ATOM 4043 O O . ALA B 1 156 ? -1.354 -31.938 -5.246 1 98.62 156 ALA B O 1
ATOM 4044 N N . HIS B 1 157 ? -3.346 -31.484 -4.414 1 98.62 157 HIS B N 1
ATOM 4045 C CA . HIS B 1 157 ? -3.502 -30.141 -4.977 1 98.62 157 HIS B CA 1
ATOM 4046 C C . HIS B 1 157 ? -4.176 -29.203 -3.98 1 98.62 157 HIS B C 1
ATOM 4048 O O . HIS B 1 157 ? -5.227 -29.531 -3.426 1 98.62 157 HIS B O 1
ATOM 4054 N N . ALA B 1 158 ? -3.551 -28.094 -3.734 1 98.69 158 ALA B N 1
ATOM 4055 C CA . ALA B 1 158 ? -4.082 -27.141 -2.764 1 98.69 158 ALA B CA 1
ATOM 4056 C C . ALA B 1 158 ? -5.348 -26.469 -3.289 1 98.69 158 ALA B C 1
ATOM 4058 O O . ALA B 1 158 ? -5.504 -26.281 -4.5 1 98.69 158 ALA B O 1
ATOM 4059 N N . GLY B 1 159 ? -6.254 -26.172 -2.344 1 98.25 159 GLY B N 1
ATOM 4060 C CA . GLY B 1 159 ? -7.266 -25.172 -2.662 1 98.25 159 GLY B CA 1
ATOM 4061 C C . GLY B 1 159 ? -6.75 -23.75 -2.598 1 98.25 159 GLY B C 1
ATOM 4062 O O . GLY B 1 159 ? -5.637 -23.516 -2.125 1 98.25 159 GLY B O 1
ATOM 4063 N N . ASN B 1 160 ? -7.598 -22.859 -3.104 1 97.81 160 ASN B N 1
ATOM 4064 C CA . ASN B 1 160 ? -7.145 -21.469 -3.166 1 97.81 160 ASN B CA 1
ATOM 4065 C C . ASN B 1 160 ? -8.312 -20.484 -3.061 1 97.81 160 ASN B C 1
ATOM 4067 O O . ASN B 1 160 ? -9.391 -20.75 -3.596 1 97.81 160 ASN B O 1
ATOM 4071 N N . ILE B 1 161 ? -8.094 -19.453 -2.332 1 98.31 161 ILE B N 1
ATOM 4072 C CA . ILE B 1 161 ? -9 -18.312 -2.293 1 98.31 161 ILE B CA 1
ATOM 4073 C C . ILE B 1 161 ? -8.227 -17.016 -2.533 1 98.31 161 ILE B C 1
ATOM 4075 O O . ILE B 1 161 ? -7.18 -16.797 -1.922 1 98.31 161 ILE B O 1
ATOM 4079 N N . GLU B 1 162 ? -8.68 -16.219 -3.453 1 97.56 162 GLU B N 1
ATOM 4080 C CA . GLU B 1 162 ? -8.18 -14.867 -3.641 1 97.56 162 GLU B CA 1
ATOM 4081 C C . GLU B 1 162 ? -9.312 -13.844 -3.576 1 97.56 162 GLU B C 1
ATOM 4083 O O . GLU B 1 162 ? -10.414 -14.102 -4.066 1 97.56 162 GLU B O 1
ATOM 4088 N N . ALA B 1 163 ? -9.023 -12.727 -2.959 1 98.31 163 ALA B N 1
ATOM 4089 C CA . ALA B 1 163 ? -10.031 -11.672 -2.877 1 98.31 163 ALA B CA 1
ATOM 4090 C C . ALA B 1 163 ? -9.375 -10.289 -2.922 1 98.31 163 ALA B C 1
ATOM 4092 O O . ALA B 1 163 ? -8.328 -10.07 -2.314 1 98.31 163 ALA B O 1
ATOM 4093 N N . TYR B 1 164 ? -9.945 -9.461 -3.715 1 98.5 164 TYR B N 1
ATOM 4094 C CA . TYR B 1 164 ? -9.648 -8.039 -3.58 1 98.5 164 TYR B CA 1
ATOM 4095 C C . TYR B 1 164 ? -10.508 -7.398 -2.496 1 98.5 164 TYR B C 1
ATOM 4097 O O . TYR B 1 164 ? -11.641 -7.824 -2.268 1 98.5 164 TYR B O 1
ATOM 4105 N N . PHE B 1 165 ? -9.945 -6.422 -1.816 1 98.75 165 PHE B N 1
ATOM 4106 C CA . PHE B 1 165 ? -10.711 -5.762 -0.769 1 98.75 165 PHE B CA 1
ATOM 4107 C C . PHE B 1 165 ? -10.375 -4.277 -0.704 1 98.75 165 PHE B C 1
ATOM 4109 O O . PHE B 1 165 ? -9.352 -3.844 -1.238 1 98.75 165 PHE B O 1
ATOM 4116 N N . GLU B 1 166 ? -11.273 -3.525 -0.174 1 98.81 166 GLU B N 1
ATOM 4117 C CA . GLU B 1 166 ? -11.078 -2.141 0.243 1 98.81 166 GLU B CA 1
ATOM 4118 C C . GLU B 1 166 ? -11.398 -1.96 1.725 1 98.81 166 GLU B C 1
ATOM 4120 O O . GLU B 1 166 ? -12.461 -2.377 2.191 1 98.81 166 GLU B O 1
ATOM 4125 N N . VAL B 1 167 ? -10.461 -1.456 2.4 1 98.69 167 VAL B N 1
ATOM 4126 C CA . VAL B 1 167 ? -10.672 -1.12 3.805 1 98.69 167 VAL B CA 1
ATOM 4127 C C . VAL B 1 167 ? -10.781 0.395 3.963 1 98.69 167 VAL B C 1
ATOM 4129 O O . VAL B 1 167 ? -9.914 1.138 3.488 1 98.69 167 VAL B O 1
ATOM 4132 N N . ASP B 1 168 ? -11.852 0.764 4.582 1 95.88 168 ASP B N 1
ATOM 4133 C CA . ASP B 1 168 ? -12.047 2.195 4.785 1 95.88 168 ASP B CA 1
ATOM 4134 C C . ASP B 1 168 ? -11.664 2.607 6.207 1 95.88 168 ASP B C 1
ATOM 4136 O O . ASP B 1 168 ? -11.711 1.791 7.129 1 95.88 168 ASP B O 1
ATOM 4140 N N . GLY B 1 169 ? -11.219 3.762 6.34 1 97.19 169 GLY B N 1
ATOM 4141 C CA . GLY B 1 169 ? -10.977 4.469 7.59 1 97.19 169 GLY B CA 1
ATOM 4142 C C . GLY B 1 169 ? -11.711 5.793 7.676 1 97.19 169 GLY B C 1
ATOM 4143 O O . GLY B 1 169 ? -12.836 5.918 7.199 1 97.19 169 GLY B O 1
ATOM 4144 N N . LYS B 1 170 ? -11.141 6.641 8.438 1 97.5 170 LYS B N 1
ATOM 4145 C CA . LYS B 1 170 ? -11.664 7.996 8.594 1 97.5 170 LYS B CA 1
ATOM 4146 C C . LYS B 1 170 ? -10.539 9.031 8.523 1 97.5 170 LYS B C 1
ATOM 4148 O O . LYS B 1 170 ? -9.578 8.961 9.289 1 97.5 170 LYS B O 1
ATOM 4153 N N . GLU B 1 171 ? -10.703 9.914 7.598 1 96.69 171 GLU B N 1
ATOM 4154 C CA . GLU B 1 171 ? -9.695 10.953 7.426 1 96.69 171 GLU B CA 1
ATOM 4155 C C . GLU B 1 171 ? -9.672 11.898 8.625 1 96.69 171 GLU B C 1
ATOM 4157 O O . GLU B 1 171 ? -10.711 12.164 9.234 1 96.69 171 GLU B O 1
ATOM 4162 N N . ALA B 1 172 ? -8.578 12.383 8.945 1 97.88 172 ALA B N 1
ATOM 4163 C CA . ALA B 1 172 ? -8.266 13.484 9.859 1 97.88 172 ALA B CA 1
ATOM 4164 C C . ALA B 1 172 ? -6.902 14.086 9.531 1 97.88 172 ALA B C 1
ATOM 4166 O O . ALA B 1 172 ? -6.156 13.555 8.711 1 97.88 172 ALA B O 1
ATOM 4167 N N . HIS B 1 173 ? -6.664 15.195 10.078 1 97.81 173 HIS B N 1
ATOM 4168 C CA . HIS B 1 173 ? -5.328 15.766 9.922 1 97.81 173 HIS B CA 1
ATOM 4169 C C . HIS B 1 173 ? -4.254 14.766 10.328 1 97.81 173 HIS B C 1
ATOM 4171 O O . HIS B 1 173 ? -4.426 14.023 11.297 1 97.81 173 HIS B O 1
ATOM 4177 N N . GLY B 1 174 ? -3.166 14.773 9.656 1 96.69 174 GLY B N 1
ATOM 4178 C CA . GLY B 1 174 ? -2.121 13.781 9.852 1 96.69 174 GLY B CA 1
ATOM 4179 C C . GLY B 1 174 ? -1.557 13.781 11.266 1 96.69 174 GLY B C 1
ATOM 4180 O O . GLY B 1 174 ? -1.078 12.758 11.75 1 96.69 174 GLY B O 1
ATOM 4181 N N . ALA B 1 175 ? -1.639 14.906 11.938 1 96.5 175 ALA B N 1
ATOM 4182 C CA . ALA B 1 175 ? -1.093 15.055 13.289 1 96.5 175 ALA B CA 1
ATOM 4183 C C . ALA B 1 175 ? -2.119 14.648 14.344 1 96.5 175 ALA B C 1
ATOM 4185 O O . ALA B 1 175 ? -1.855 14.75 15.547 1 96.5 175 ALA B O 1
ATOM 4186 N N . CYS B 1 176 ? -3.287 14.219 13.891 1 97.5 176 CYS B N 1
ATOM 4187 C CA . CYS B 1 176 ? -4.375 13.93 14.812 1 97.5 176 CYS B CA 1
ATOM 4188 C C . CYS B 1 176 ? -4.867 12.492 14.648 1 97.5 176 CYS B C 1
ATOM 4190 O O . CYS B 1 176 ? -6.02 12.273 14.281 1 97.5 176 CYS B O 1
ATOM 4192 N N . PRO B 1 177 ? -4.035 11.523 15.008 1 97.12 177 PRO B N 1
ATOM 4193 C CA . PRO B 1 177 ? -4.445 10.125 14.844 1 97.12 177 PRO B CA 1
ATOM 4194 C C . PRO B 1 177 ? -5.711 9.781 15.633 1 97.12 177 PRO B C 1
ATOM 4196 O O . PRO B 1 177 ? -6.484 8.914 15.219 1 97.12 177 PRO B O 1
ATOM 4199 N N . GLU B 1 178 ? -5.945 10.492 16.766 1 97.38 178 GLU B N 1
ATOM 4200 C CA . GLU B 1 178 ? -7.09 10.211 17.625 1 97.38 178 GLU B CA 1
ATOM 4201 C C . GLU B 1 178 ? -8.391 10.648 16.969 1 97.38 178 GLU B C 1
ATOM 4203 O O . GLU B 1 178 ? -9.477 10.258 17.406 1 97.38 178 GLU B O 1
ATOM 4208 N N . SER B 1 179 ? -8.289 11.422 15.938 1 97.62 179 SER B N 1
ATOM 4209 C CA . SER B 1 179 ? -9.484 11.992 15.32 1 97.62 179 SER B CA 1
ATOM 4210 C C . SER B 1 179 ? -9.859 11.234 14.047 1 97.62 179 SER B C 1
ATOM 4212 O O . SER B 1 179 ? -10.859 11.562 13.406 1 97.62 179 SER B O 1
ATOM 4214 N N . GLY B 1 180 ? -9.07 10.281 13.625 1 97.75 180 GLY B N 1
ATOM 4215 C CA . GLY B 1 180 ? -9.32 9.484 12.438 1 97.75 180 GLY B CA 1
ATOM 4216 C C . GLY B 1 180 ? -9.258 7.988 12.695 1 97.75 180 GLY B C 1
ATOM 4217 O O . GLY B 1 180 ? -9.211 7.555 13.852 1 97.75 180 GLY B O 1
ATOM 4218 N N . VAL B 1 181 ? -9.453 7.223 11.727 1 98.12 181 VAL B N 1
ATOM 4219 C CA . VAL B 1 181 ? -9.25 5.777 11.711 1 98.12 181 VAL B CA 1
ATOM 4220 C C . VAL B 1 181 ? -8.281 5.402 10.594 1 98.12 181 VAL B C 1
ATOM 4222 O O . VAL B 1 181 ? -8.578 5.609 9.414 1 98.12 181 VAL B O 1
ATOM 4225 N N . ASN B 1 182 ? -7.156 4.875 10.938 1 98.38 182 ASN B N 1
ATOM 4226 C CA . ASN B 1 182 ? -6.109 4.535 9.977 1 98.38 182 ASN B CA 1
ATOM 4227 C C . ASN B 1 182 ? -6.418 3.234 9.242 1 98.38 182 ASN B C 1
ATOM 4229 O O . ASN B 1 182 ? -6.352 2.154 9.836 1 98.38 182 ASN B O 1
ATOM 4233 N N . ALA B 1 183 ? -6.691 3.34 7.984 1 98.56 183 ALA B N 1
ATOM 4234 C CA . ALA B 1 183 ? -7.105 2.189 7.184 1 98.56 183 ALA B CA 1
ATOM 4235 C C . ALA B 1 183 ? -5.996 1.143 7.117 1 98.56 183 ALA B C 1
ATOM 4237 O O . ALA B 1 183 ? -6.273 -0.057 7.031 1 98.56 183 ALA B O 1
ATOM 4238 N N . ILE B 1 184 ? -4.723 1.563 7.105 1 98.5 184 ILE B N 1
ATOM 4239 C CA . ILE B 1 184 ? -3.602 0.631 7.082 1 98.5 184 ILE B CA 1
ATOM 4240 C C . ILE B 1 184 ? -3.625 -0.236 8.344 1 98.5 184 ILE B C 1
ATOM 4242 O O . ILE B 1 184 ? -3.512 -1.461 8.258 1 98.5 184 ILE B O 1
ATOM 4246 N N . GLU B 1 185 ? -3.834 0.401 9.469 1 97.75 185 GLU B N 1
ATOM 4247 C CA . GLU B 1 185 ? -3.891 -0.323 10.734 1 97.75 185 GLU B CA 1
ATOM 4248 C C . GLU B 1 185 ? -5.086 -1.27 10.781 1 97.75 185 GLU B C 1
ATOM 4250 O O . GLU B 1 185 ? -4.973 -2.398 11.258 1 97.75 185 GLU B O 1
ATOM 4255 N N . GLU B 1 186 ? -6.199 -0.801 10.289 1 98.44 186 GLU B N 1
ATOM 4256 C CA . GLU B 1 186 ? -7.383 -1.651 10.234 1 98.44 186 GLU B CA 1
ATOM 4257 C C . GLU B 1 186 ? -7.141 -2.881 9.367 1 98.44 186 GLU B C 1
ATOM 4259 O O . GLU B 1 186 ? -7.605 -3.977 9.688 1 98.44 186 GLU B O 1
ATOM 4264 N N . THR B 1 187 ? -6.461 -2.701 8.289 1 98.69 187 THR B N 1
ATOM 4265 C CA . THR B 1 187 ? -6.141 -3.816 7.406 1 98.69 187 THR B CA 1
ATOM 4266 C C . THR B 1 187 ? -5.305 -4.863 8.141 1 98.69 187 THR B C 1
ATOM 4268 O O . THR B 1 187 ? -5.555 -6.062 8.008 1 98.69 187 THR B O 1
ATOM 4271 N N . TYR B 1 188 ? -4.363 -4.41 8.914 1 97.81 188 TYR B N 1
ATOM 4272 C CA . TYR B 1 188 ? -3.512 -5.344 9.641 1 97.81 188 TYR B CA 1
ATOM 4273 C C . TYR B 1 188 ? -4.305 -6.094 10.703 1 97.81 188 TYR B C 1
ATOM 4275 O O . TYR B 1 188 ? -4.098 -7.293 10.914 1 97.81 188 TYR B O 1
ATOM 4283 N N . LYS B 1 189 ? -5.18 -5.379 11.375 1 98.25 189 LYS B N 1
ATOM 4284 C CA . LYS B 1 189 ? -6.051 -6.047 12.344 1 98.25 189 LYS B CA 1
ATOM 4285 C C . LYS B 1 189 ? -6.883 -7.133 11.664 1 98.25 189 LYS B C 1
ATOM 4287 O O . LYS B 1 189 ? -7.023 -8.234 12.203 1 98.25 189 LYS B O 1
ATOM 4292 N N . MET B 1 190 ? -7.41 -6.773 10.523 1 98.69 190 MET B N 1
ATOM 4293 C CA . MET B 1 190 ? -8.18 -7.73 9.734 1 98.69 190 MET B CA 1
ATOM 4294 C C . MET B 1 190 ? -7.352 -8.969 9.422 1 98.69 190 MET B C 1
ATOM 4296 O O . MET B 1 190 ? -7.812 -10.094 9.617 1 98.69 190 MET B O 1
ATOM 4300 N N . LEU B 1 191 ? -6.152 -8.781 8.961 1 98.38 191 LEU B N 1
ATOM 4301 C CA . LEU B 1 191 ? -5.27 -9.875 8.586 1 98.38 191 LEU B CA 1
ATOM 4302 C C . LEU B 1 191 ? -4.949 -10.758 9.789 1 98.38 191 LEU B C 1
ATOM 4304 O O . LEU B 1 191 ? -4.93 -11.984 9.68 1 98.38 191 LEU B O 1
ATOM 4308 N N . GLU B 1 192 ? -4.727 -10.133 10.922 1 98.19 192 GLU B N 1
ATOM 4309 C CA . GLU B 1 192 ? -4.422 -10.883 12.141 1 98.19 192 GLU B CA 1
ATOM 4310 C C . GLU B 1 192 ? -5.59 -11.781 12.539 1 98.19 192 GLU B C 1
ATOM 4312 O O . GLU B 1 192 ? -5.387 -12.93 12.93 1 98.19 192 GLU B O 1
ATOM 4317 N N . GLU B 1 193 ? -6.742 -11.25 12.445 1 98.75 193 GLU B N 1
ATOM 4318 C CA . GLU B 1 193 ? -7.918 -12.047 12.766 1 98.75 193 GLU B CA 1
ATOM 4319 C C . GLU B 1 193 ? -8.07 -13.219 11.789 1 98.75 193 GLU B C 1
ATOM 4321 O O . GLU B 1 193 ? -8.406 -14.328 12.203 1 98.75 193 GLU B O 1
ATOM 4326 N N . LEU B 1 194 ? -7.852 -12.969 10.555 1 98.88 194 LEU B N 1
ATOM 4327 C CA . LEU B 1 194 ? -7.941 -14.016 9.547 1 98.88 194 LEU B CA 1
ATOM 4328 C C . LEU B 1 194 ? -6.926 -15.117 9.82 1 98.88 194 LEU B C 1
ATOM 4330 O O . LEU B 1 194 ? -7.242 -16.312 9.711 1 98.88 194 LEU B O 1
ATOM 4334 N N . LYS B 1 195 ? -5.723 -14.719 10.18 1 98.62 195 LYS B N 1
ATOM 4335 C CA . LYS B 1 195 ? -4.641 -15.664 10.422 1 98.62 195 LYS B CA 1
ATOM 4336 C C . LYS B 1 195 ? -4.949 -16.562 11.609 1 98.62 195 LYS B C 1
ATOM 4338 O O . LYS B 1 195 ? -4.434 -17.688 11.711 1 98.62 195 LYS B O 1
ATOM 4343 N N . LYS B 1 196 ? -5.805 -16.156 12.516 1 98.62 196 LYS B N 1
ATOM 4344 C CA . LYS B 1 196 ? -6.121 -16.891 13.734 1 98.62 196 LYS B CA 1
ATOM 4345 C C . LYS B 1 196 ? -7.172 -17.969 13.469 1 98.62 196 LYS B C 1
ATOM 4347 O O . LYS B 1 196 ? -7.395 -18.844 14.305 1 98.62 196 LYS B O 1
ATOM 4352 N N . LEU B 1 197 ? -7.785 -17.891 12.336 1 98.81 197 LEU B N 1
ATOM 4353 C CA . LEU B 1 197 ? -8.812 -18.875 12.031 1 98.81 197 LEU B CA 1
ATOM 4354 C C . LEU B 1 197 ? -8.242 -20.297 12.055 1 98.81 197 LEU B C 1
ATOM 4356 O O . LEU B 1 197 ? -7.109 -20.516 11.617 1 98.81 197 LEU B O 1
ATOM 4360 N N . GLU B 1 198 ? -9.008 -21.266 12.406 1 98.38 198 GLU B N 1
ATOM 4361 C CA . GLU B 1 198 ? -8.602 -22.656 12.633 1 98.38 198 GLU B CA 1
ATOM 4362 C C . GLU B 1 198 ? -8 -23.266 11.375 1 98.38 198 GLU B C 1
ATOM 4364 O O . GLU B 1 198 ? -6.973 -23.938 11.43 1 98.38 198 GLU B O 1
ATOM 4369 N N . PRO B 1 199 ? -8.555 -23.031 10.195 1 98.5 199 PRO B N 1
ATOM 4370 C CA . PRO B 1 199 ? -8.031 -23.672 8.992 1 98.5 199 PRO B CA 1
ATOM 4371 C C . PRO B 1 199 ? -6.566 -23.328 8.727 1 98.5 199 PRO B C 1
ATOM 4373 O O . PRO B 1 199 ? -5.84 -24.109 8.117 1 98.5 199 PRO B O 1
ATOM 4376 N N . PHE B 1 200 ? -6.168 -22.188 9.25 1 98.69 200 PHE B N 1
ATOM 4377 C CA . PHE B 1 200 ? -4.828 -21.719 8.914 1 98.69 200 PHE B CA 1
ATOM 4378 C C . PHE B 1 200 ? -3.846 -22.047 10.039 1 98.69 200 PHE B C 1
ATOM 4380 O O . PHE B 1 200 ? -2.684 -21.641 9.984 1 98.69 200 PHE B O 1
ATOM 4387 N N . ASN B 1 201 ? -4.301 -22.734 11.031 1 98.38 201 ASN B N 1
ATOM 4388 C CA . ASN B 1 201 ? -3.467 -23.141 12.156 1 98.38 201 ASN B CA 1
ATOM 4389 C C . ASN B 1 201 ? -3.443 -24.656 12.305 1 98.38 201 ASN B C 1
ATOM 4391 O O . ASN B 1 201 ? -3.48 -25.188 13.422 1 98.38 201 ASN B O 1
ATOM 4395 N N . THR B 1 202 ? -3.396 -25.359 11.156 1 97.94 202 THR B N 1
ATOM 4396 C CA . THR B 1 202 ? -3.248 -26.812 11.062 1 97.94 202 THR B CA 1
ATOM 4397 C C . THR B 1 202 ? -2.039 -27.172 10.211 1 97.94 202 THR B C 1
ATOM 4399 O O . THR B 1 202 ? -1.379 -26.297 9.648 1 97.94 202 THR B O 1
ATOM 4402 N N . LYS B 1 203 ? -1.726 -28.469 10.211 1 97.81 203 LYS B N 1
ATOM 4403 C CA . LYS B 1 203 ? -0.607 -28.969 9.422 1 97.81 203 LYS B CA 1
ATOM 4404 C C . LYS B 1 203 ? -1.093 -29.906 8.312 1 97.81 203 LYS B C 1
ATOM 4406 O O . LYS B 1 203 ? -2.027 -30.688 8.516 1 97.81 203 LYS B O 1
ATOM 4411 N N . GLY B 1 204 ? -0.465 -29.766 7.184 1 98 204 GLY B N 1
ATOM 4412 C CA . GLY B 1 204 ? -0.794 -30.672 6.09 1 98 204 GLY B CA 1
ATOM 4413 C C . GLY B 1 204 ? 0.278 -31.703 5.828 1 98 204 GLY B C 1
ATOM 4414 O O . GLY B 1 204 ? 1.364 -31.641 6.41 1 98 204 GLY B O 1
ATOM 4415 N N . GLU B 1 205 ? -0.079 -32.656 4.996 1 97.62 205 GLU B N 1
ATOM 4416 C CA . GLU B 1 205 ? 0.831 -33.75 4.656 1 97.62 205 GLU B CA 1
ATOM 4417 C C . GLU B 1 205 ? 1.983 -33.25 3.785 1 97.62 205 GLU B C 1
ATOM 4419 O O . GLU B 1 205 ? 3.145 -33.562 4.047 1 97.62 205 GLU B O 1
ATOM 4424 N N . PHE B 1 206 ? 1.697 -32.406 2.852 1 97.88 206 PHE B N 1
ATOM 4425 C CA . PHE B 1 206 ? 2.693 -31.984 1.867 1 97.88 206 PHE B CA 1
ATOM 4426 C C . PHE B 1 206 ? 3.057 -30.516 2.037 1 97.88 206 PHE B C 1
ATOM 4428 O O . PHE B 1 206 ? 4.164 -30.109 1.693 1 97.88 206 PHE B O 1
ATOM 4435 N N . PHE B 1 207 ? 2.096 -29.734 2.5 1 98.12 207 PHE B N 1
ATOM 4436 C CA . PHE B 1 207 ? 2.236 -28.297 2.732 1 98.12 207 PHE B CA 1
ATOM 4437 C C . PHE B 1 207 ? 1.269 -27.828 3.809 1 98.12 207 PHE B C 1
ATOM 4439 O O . PHE B 1 207 ? 0.287 -28.516 4.113 1 98.12 207 PHE B O 1
ATOM 4446 N N . ASP B 1 208 ? 1.547 -26.719 4.406 1 98.5 208 ASP B N 1
ATOM 4447 C CA . ASP B 1 208 ? 0.661 -26.125 5.402 1 98.5 208 ASP B CA 1
ATOM 4448 C C . ASP B 1 208 ? -0.276 -25.109 4.762 1 98.5 208 ASP B C 1
ATOM 4450 O O . ASP B 1 208 ? 0.052 -24.516 3.73 1 98.5 208 ASP B O 1
ATOM 4454 N N . PRO B 1 209 ? -1.464 -24.953 5.316 1 98.62 209 PRO B N 1
ATOM 4455 C CA . PRO B 1 209 ? -2.322 -23.859 4.871 1 98.62 209 PRO B CA 1
ATOM 4456 C C . PRO B 1 209 ? -1.757 -22.484 5.227 1 98.62 209 PRO B C 1
ATOM 4458 O O . PRO B 1 209 ? -0.828 -22.391 6.035 1 98.62 209 PRO B O 1
ATOM 4461 N N . HIS B 1 210 ? -2.289 -21.516 4.57 1 98.31 210 HIS B N 1
ATOM 4462 C CA . HIS B 1 210 ? -1.771 -20.156 4.77 1 98.31 210 HIS B CA 1
ATOM 4463 C C . HIS B 1 210 ? -2.785 -19.109 4.328 1 98.31 210 HIS B C 1
ATOM 4465 O O . HIS B 1 210 ? -3.568 -19.344 3.402 1 98.31 210 HIS B O 1
ATOM 4471 N N . ILE B 1 211 ? -2.807 -18 4.977 1 98.56 211 ILE B N 1
ATOM 4472 C CA . ILE B 1 211 ? -3.496 -16.812 4.48 1 98.56 211 ILE B CA 1
ATOM 4473 C C . ILE B 1 211 ? -2.59 -15.586 4.617 1 98.56 211 ILE B C 1
ATOM 4475 O O . ILE B 1 211 ? -1.889 -15.438 5.621 1 98.56 211 ILE B O 1
ATOM 4479 N N . GLY B 1 212 ? -2.516 -14.805 3.604 1 97.25 212 GLY B N 1
ATOM 4480 C CA . GLY B 1 212 ? -1.668 -13.625 3.615 1 97.25 212 GLY B CA 1
ATOM 4481 C C . GLY B 1 212 ? -2.158 -12.531 2.689 1 97.25 212 GLY B C 1
ATOM 4482 O O . GLY B 1 212 ? -3.227 -12.648 2.086 1 97.25 212 GLY B O 1
ATOM 4483 N N . ILE B 1 213 ? -1.441 -11.445 2.68 1 97.75 213 ILE B N 1
ATOM 4484 C CA . ILE B 1 213 ? -1.742 -10.281 1.849 1 97.75 213 ILE B CA 1
ATOM 4485 C C . ILE B 1 213 ? -0.707 -10.164 0.732 1 97.75 213 ILE B C 1
ATOM 4487 O O . ILE B 1 213 ? 0.496 -10.289 0.976 1 97.75 213 ILE B O 1
ATOM 4491 N N . GLN B 1 214 ? -1.128 -9.938 -0.472 1 97.06 214 GLN B N 1
ATOM 4492 C CA . GLN B 1 214 ? -0.217 -9.977 -1.61 1 97.06 214 GLN B CA 1
ATOM 4493 C C . GLN B 1 214 ? -0.059 -8.594 -2.234 1 97.06 214 GLN B C 1
ATOM 4495 O O . GLN B 1 214 ? 0.818 -8.383 -3.076 1 97.06 214 GLN B O 1
ATOM 4500 N N . GLU B 1 215 ? -0.863 -7.734 -1.918 1 98.25 215 GLU B N 1
ATOM 4501 C CA . GLU B 1 215 ? -0.828 -6.355 -2.395 1 98.25 215 GLU B CA 1
ATOM 4502 C C . GLU B 1 215 ? -1.508 -5.41 -1.405 1 98.25 215 GLU B C 1
ATOM 4504 O O . GLU B 1 215 ? -2.518 -5.77 -0.795 1 98.25 215 GLU B O 1
ATOM 4509 N N . LEU B 1 216 ? -0.988 -4.281 -1.196 1 98.69 216 LEU B N 1
ATOM 4510 C CA . LEU B 1 216 ? -1.591 -3.26 -0.347 1 98.69 216 LEU B CA 1
ATOM 4511 C C . LEU B 1 216 ? -1.209 -1.863 -0.824 1 98.69 216 LEU B C 1
ATOM 4513 O O . LEU B 1 216 ? -0.026 -1.52 -0.869 1 98.69 216 LEU B O 1
ATOM 4517 N N . VAL B 1 217 ? -2.199 -1.115 -1.22 1 98.75 217 VAL B N 1
ATOM 4518 C CA . VAL B 1 217 ? -1.982 0.232 -1.737 1 98.75 217 VAL B CA 1
ATOM 4519 C C . VAL B 1 217 ? -2.82 1.231 -0.943 1 98.75 217 VAL B C 1
ATOM 4521 O O . VAL B 1 217 ? -4.047 1.245 -1.049 1 98.75 217 VAL B O 1
ATOM 4524 N N . CYS B 1 218 ? -2.184 1.953 -0.167 1 98.44 218 CYS B N 1
ATOM 4525 C CA . CYS B 1 218 ? -2.773 3.043 0.601 1 98.44 218 CYS B CA 1
ATOM 4526 C C . CYS B 1 218 ? -2.049 4.355 0.33 1 98.44 218 CYS B C 1
ATOM 4528 O O . CYS B 1 218 ? -1.177 4.758 1.101 1 98.44 218 CYS B O 1
ATOM 4530 N N . GLU B 1 219 ? -2.473 5.062 -0.702 1 96.75 219 GLU B N 1
ATOM 4531 C CA . GLU B 1 219 ? -1.879 6.348 -1.055 1 96.75 219 GLU B CA 1
ATOM 4532 C C . GLU B 1 219 ? -2.416 7.465 -0.165 1 96.75 219 GLU B C 1
ATOM 4534 O O . GLU B 1 219 ? -3.57 7.422 0.265 1 96.75 219 GLU B O 1
ATOM 4539 N N . ASN B 1 220 ? -1.588 8.336 0.069 1 94.38 220 ASN B N 1
ATOM 4540 C CA . ASN B 1 220 ? -1.937 9.492 0.887 1 94.38 220 ASN B CA 1
ATOM 4541 C C . ASN B 1 220 ? -1.118 10.719 0.5 1 94.38 220 ASN B C 1
ATOM 4543 O O . ASN B 1 220 ? -0.21 11.117 1.229 1 94.38 220 ASN B O 1
ATOM 4547 N N . PRO B 1 221 ? -1.511 11.375 -0.539 1 88.75 221 PRO B N 1
ATOM 4548 C CA . PRO B 1 221 ? -0.687 12.453 -1.089 1 88.75 221 PRO B CA 1
ATOM 4549 C C . PRO B 1 221 ? -0.692 13.703 -0.214 1 88.75 221 PRO B C 1
ATOM 4551 O O . PRO B 1 221 ? 0.109 14.617 -0.431 1 88.75 221 PRO B O 1
ATOM 4554 N N . VAL B 1 222 ? -1.604 13.773 0.662 1 91.31 222 VAL B N 1
ATOM 4555 C CA . VAL B 1 222 ? -1.65 14.93 1.558 1 91.31 222 VAL B CA 1
ATOM 4556 C C . VAL B 1 222 ? -1.479 14.461 3.002 1 91.31 222 VAL B C 1
ATOM 4558 O O . VAL B 1 222 ? -1.575 13.266 3.293 1 91.31 222 VAL B O 1
ATOM 4561 N N . TYR B 1 223 ? -1.158 15.344 3.83 1 92.56 223 TYR B N 1
ATOM 4562 C CA . TYR B 1 223 ? -0.852 15.023 5.219 1 92.56 223 TYR B CA 1
ATOM 4563 C C . TYR B 1 223 ? -2.125 14.734 6.008 1 92.56 223 TYR B C 1
ATOM 4565 O O . TYR B 1 223 ? -2.602 15.594 6.758 1 92.56 223 TYR B O 1
ATOM 4573 N N . LEU B 1 224 ? -2.643 13.461 5.848 1 96.88 224 LEU B N 1
ATOM 4574 C CA . LEU B 1 224 ? -3.869 12.984 6.477 1 96.88 224 LEU B CA 1
ATOM 4575 C C . LEU B 1 224 ? -3.65 11.625 7.125 1 96.88 224 LEU B C 1
ATOM 4577 O O . LEU B 1 224 ? -2.65 10.953 6.852 1 96.88 224 LEU B O 1
ATOM 4581 N N . ILE B 1 225 ? -4.551 11.25 8.008 1 97.81 225 ILE B N 1
ATOM 4582 C CA . ILE B 1 225 ? -4.715 9.852 8.367 1 97.81 225 ILE B CA 1
ATOM 4583 C C . ILE B 1 225 ? -5.277 9.07 7.184 1 97.81 225 ILE B C 1
ATOM 4585 O O . ILE B 1 225 ? -6.32 9.43 6.633 1 97.81 225 ILE B O 1
ATOM 4589 N N . PRO B 1 226 ? -4.559 8.047 6.723 1 97.56 226 PRO B N 1
ATOM 4590 C CA . PRO B 1 226 ? -5.055 7.34 5.539 1 97.56 226 PRO B CA 1
ATOM 4591 C C . PRO B 1 226 ? -6.414 6.691 5.77 1 97.56 226 PRO B C 1
ATOM 4593 O O . PRO B 1 226 ? -6.594 5.941 6.734 1 97.56 226 PRO B O 1
ATOM 4596 N N . ALA B 1 227 ? -7.332 6.926 4.809 1 97.44 227 ALA B N 1
ATOM 4597 C CA . ALA B 1 227 ? -8.711 6.527 5.062 1 97.44 227 ALA B CA 1
ATOM 4598 C C . ALA B 1 227 ? -9.172 5.473 4.066 1 97.44 227 ALA B C 1
ATOM 4600 O O . ALA B 1 227 ? -10.344 5.07 4.07 1 97.44 227 ALA B O 1
ATOM 4601 N N . LEU B 1 228 ? -8.258 5.031 3.221 1 97.94 228 LEU B N 1
ATOM 4602 C CA . LEU B 1 228 ? -8.633 3.994 2.264 1 97.94 228 LEU B CA 1
ATOM 4603 C C . LEU B 1 228 ? -7.422 3.15 1.875 1 97.94 228 LEU B C 1
ATOM 4605 O O . LEU B 1 228 ? -6.371 3.689 1.524 1 97.94 228 LEU B O 1
ATOM 4609 N N . CYS B 1 229 ? -7.566 1.891 1.966 1 98.38 229 CYS B N 1
ATOM 4610 C CA . CYS B 1 229 ? -6.582 0.929 1.483 1 98.38 229 CYS B CA 1
ATOM 4611 C C . CYS B 1 229 ? -7.223 -0.074 0.53 1 98.38 229 CYS B C 1
ATOM 4613 O O . CYS B 1 229 ? -8.344 -0.521 0.755 1 98.38 229 CYS B O 1
ATOM 4615 N N . LYS B 1 230 ? -6.57 -0.333 -0.469 1 98.69 230 LYS B N 1
ATOM 4616 C CA . LYS B 1 230 ? -6.926 -1.416 -1.382 1 98.69 230 LYS B CA 1
ATOM 4617 C C . LYS B 1 230 ? -5.891 -2.533 -1.342 1 98.69 230 LYS B C 1
ATOM 4619 O O . LYS B 1 230 ? -4.688 -2.27 -1.257 1 98.69 230 LYS B O 1
ATOM 4624 N N . GLY B 1 231 ? -6.383 -3.721 -1.358 1 98.56 231 GLY B N 1
ATOM 4625 C CA . GLY B 1 231 ? -5.426 -4.816 -1.282 1 98.56 231 GLY B CA 1
ATOM 4626 C C . GLY B 1 231 ? -5.969 -6.121 -1.835 1 98.56 231 GLY B C 1
ATOM 4627 O O . GLY B 1 231 ? -7.074 -6.156 -2.379 1 98.56 231 GLY B O 1
ATOM 4628 N N . ARG B 1 232 ? -5.117 -7.141 -1.804 1 98.38 232 ARG B N 1
ATOM 4629 C CA . ARG B 1 232 ? -5.438 -8.477 -2.283 1 98.38 232 ARG B CA 1
ATOM 4630 C C . ARG B 1 232 ? -5.012 -9.539 -1.272 1 98.38 232 ARG B C 1
ATOM 4632 O O . ARG B 1 232 ? -3.861 -9.547 -0.824 1 98.38 232 ARG B O 1
ATOM 4639 N N . LEU B 1 233 ? -5.949 -10.391 -0.926 1 97.62 233 LEU B N 1
ATOM 4640 C CA . LEU B 1 233 ? -5.727 -11.523 -0.033 1 97.62 233 LEU B CA 1
ATOM 4641 C C . LEU B 1 233 ? -5.574 -12.82 -0.824 1 97.62 233 LEU B C 1
ATOM 4643 O O . LEU B 1 233 ? -6.18 -12.977 -1.888 1 97.62 233 LEU B O 1
ATOM 4647 N N . GLU B 1 234 ? -4.789 -13.664 -0.261 1 97.31 234 GLU B N 1
ATOM 4648 C CA . GLU B 1 234 ? -4.645 -15.016 -0.811 1 97.31 234 GLU B CA 1
ATOM 4649 C C . GLU B 1 234 ? -4.613 -16.062 0.297 1 97.31 234 GLU B C 1
ATOM 4651 O O . GLU B 1 234 ? -3.934 -15.883 1.309 1 97.31 234 GLU B O 1
ATOM 4656 N N . ALA B 1 235 ? -5.301 -17.141 0.102 1 98.5 235 ALA B N 1
ATOM 4657 C CA . ALA B 1 235 ? -5.289 -18.281 1.025 1 98.5 235 ALA B CA 1
ATOM 4658 C C . ALA B 1 235 ? -4.992 -19.578 0.29 1 98.5 235 ALA B C 1
ATOM 4660 O O . ALA B 1 235 ? -5.582 -19.859 -0.755 1 98.5 235 ALA B O 1
ATOM 4661 N N . ARG B 1 236 ? -4.082 -20.281 0.758 1 98.69 236 ARG B N 1
ATOM 4662 C CA . ARG B 1 236 ? -3.832 -21.672 0.363 1 98.69 236 ARG B CA 1
ATOM 4663 C C . ARG B 1 236 ? -4.527 -22.641 1.31 1 98.69 236 ARG B C 1
ATOM 4665 O O . ARG B 1 236 ? -4.336 -22.578 2.525 1 98.69 236 ARG B O 1
ATOM 4672 N N . LEU B 1 237 ? -5.266 -23.547 0.774 1 98.75 237 LEU B N 1
ATOM 4673 C CA . LEU B 1 237 ? -5.996 -24.5 1.59 1 98.75 237 LEU B CA 1
ATOM 4674 C C . LEU B 1 237 ? -5.41 -25.906 1.438 1 98.75 237 LEU B C 1
ATOM 4676 O O . LEU B 1 237 ? -4.801 -26.219 0.413 1 98.75 237 LEU B O 1
ATOM 4680 N N . LEU B 1 238 ? -5.625 -26.703 2.445 1 98.69 238 LEU B N 1
ATOM 4681 C CA . LEU B 1 238 ? -5.293 -28.125 2.344 1 98.69 238 LEU B CA 1
ATOM 4682 C C . LEU B 1 238 ? -6.281 -28.844 1.435 1 98.69 238 LEU B C 1
ATOM 4684 O O . LEU B 1 238 ? -7.426 -28.406 1.283 1 98.69 238 LEU B O 1
ATOM 4688 N N . PRO B 1 239 ? -5.848 -29.969 0.871 1 98.44 239 PRO B N 1
ATOM 4689 C CA . PRO B 1 239 ? -6.715 -30.703 -0.05 1 98.44 239 PRO B CA 1
ATOM 4690 C C . PRO B 1 239 ? -8.039 -31.125 0.593 1 98.44 239 PRO B C 1
ATOM 4692 O O . PRO B 1 239 ? -9.055 -31.219 -0.094 1 98.44 239 PRO B O 1
ATOM 4695 N N . GLU B 1 240 ? -8.008 -31.344 1.875 1 97.44 240 GLU B N 1
ATOM 4696 C CA . GLU B 1 240 ? -9.172 -31.906 2.545 1 97.44 240 GLU B CA 1
ATOM 4697 C C . GLU B 1 240 ? -10.086 -30.797 3.078 1 97.44 240 GLU B C 1
ATOM 4699 O O . GLU B 1 240 ? -11.172 -31.078 3.588 1 97.44 240 GLU B O 1
ATOM 4704 N N . GLN B 1 241 ? -9.656 -29.562 3.018 1 98.25 241 GLN B N 1
ATOM 4705 C CA . GLN B 1 241 ? -10.484 -28.453 3.486 1 98.25 241 GLN B CA 1
ATOM 4706 C C . GLN B 1 241 ? -11.516 -28.047 2.438 1 98.25 241 GLN B C 1
ATOM 4708 O O . GLN B 1 241 ? -11.18 -27.859 1.267 1 98.25 241 GLN B O 1
ATOM 4713 N N . GLU B 1 242 ? -12.703 -27.938 2.854 1 97.19 242 GLU B N 1
ATOM 4714 C CA . GLU B 1 242 ? -13.758 -27.469 1.965 1 97.19 242 GLU B CA 1
ATOM 4715 C C . GLU B 1 242 ? -13.727 -25.953 1.825 1 97.19 242 GLU B C 1
ATOM 4717 O O . GLU B 1 242 ? -13.852 -25.219 2.816 1 97.19 242 GLU B O 1
ATOM 4722 N N . VAL B 1 243 ? -13.656 -25.516 0.619 1 97.94 243 VAL B N 1
ATOM 4723 C CA . VAL B 1 243 ? -13.461 -24.094 0.36 1 97.94 243 VAL B CA 1
ATOM 4724 C C . VAL B 1 243 ? -14.641 -23.297 0.91 1 97.94 243 VAL B C 1
ATOM 4726 O O . VAL B 1 243 ? -14.461 -22.219 1.474 1 97.94 243 VAL B O 1
ATOM 4729 N N . GLU B 1 244 ? -15.875 -23.812 0.822 1 98 244 GLU B N 1
ATOM 4730 C CA . GLU B 1 244 ? -17.062 -23.125 1.294 1 98 244 GLU B CA 1
ATOM 4731 C C . GLU B 1 244 ? -17.031 -22.922 2.807 1 98 244 GLU B C 1
ATOM 4733 O O . GLU B 1 244 ? -17.469 -21.875 3.311 1 98 244 GLU B O 1
ATOM 4738 N N . ASP B 1 245 ? -16.5 -23.875 3.514 1 98.44 245 ASP B N 1
ATOM 4739 C CA . ASP B 1 245 ? -16.391 -23.766 4.965 1 98.44 245 ASP B CA 1
ATOM 4740 C C . ASP B 1 245 ? -15.43 -22.656 5.352 1 98.44 245 ASP B C 1
ATOM 4742 O O . ASP B 1 245 ? -15.672 -21.906 6.309 1 98.44 245 ASP B O 1
ATOM 4746 N N . VAL B 1 246 ? -14.344 -22.562 4.633 1 98.75 246 VAL B N 1
ATOM 4747 C CA . VAL B 1 246 ? -13.344 -21.531 4.926 1 98.75 246 VAL B CA 1
ATOM 4748 C C . VAL B 1 246 ? -13.922 -20.156 4.617 1 98.75 246 VAL B C 1
ATOM 4750 O O . VAL B 1 246 ? -13.734 -19.219 5.391 1 98.75 246 VAL B O 1
ATOM 4753 N N . LEU B 1 247 ? -14.672 -20.047 3.494 1 98.75 247 LEU B N 1
ATOM 4754 C CA . LEU B 1 247 ? -15.32 -18.781 3.141 1 98.75 247 LEU B CA 1
ATOM 4755 C C . LEU B 1 247 ? -16.281 -18.344 4.238 1 98.75 247 LEU B C 1
ATOM 4757 O O . LEU B 1 247 ? -16.312 -17.172 4.605 1 98.75 247 LEU B O 1
ATOM 4761 N N . ASP B 1 248 ? -17.031 -19.297 4.766 1 98.69 248 ASP B N 1
ATOM 4762 C CA . ASP B 1 248 ? -18 -19 5.82 1 98.69 248 ASP B CA 1
ATOM 4763 C C . ASP B 1 248 ? -17.312 -18.422 7.051 1 98.69 248 ASP B C 1
ATOM 4765 O O . ASP B 1 248 ? -17.875 -17.594 7.758 1 98.69 248 ASP B O 1
ATOM 4769 N N . LEU B 1 249 ? -16.109 -18.859 7.301 1 98.81 249 LEU B N 1
ATOM 4770 C CA . LEU B 1 249 ? -15.336 -18.359 8.438 1 98.81 249 LEU B CA 1
ATOM 4771 C C . LEU B 1 249 ? -14.742 -17 8.141 1 98.81 249 LEU B C 1
ATOM 4773 O O . LEU B 1 249 ? -14.609 -16.156 9.039 1 98.81 249 LEU B O 1
ATOM 4777 N N . MET B 1 250 ? -14.375 -16.703 6.91 1 98.81 250 MET B N 1
ATOM 4778 C CA . MET B 1 250 ? -13.719 -15.469 6.508 1 98.81 250 MET B CA 1
ATOM 4779 C C . MET B 1 250 ? -14.727 -14.328 6.395 1 98.81 250 MET B C 1
ATOM 4781 O O . MET B 1 250 ? -14.414 -13.188 6.734 1 98.81 250 MET B O 1
ATOM 4785 N N . ASP B 1 251 ? -15.883 -14.633 5.941 1 98.75 251 ASP B N 1
ATOM 4786 C CA . ASP B 1 251 ? -16.875 -13.641 5.547 1 98.75 251 ASP B CA 1
ATOM 4787 C C . ASP B 1 251 ? -17.188 -12.68 6.699 1 98.75 251 ASP B C 1
ATOM 4789 O O . ASP B 1 251 ? -17.156 -11.461 6.52 1 98.75 251 ASP B O 1
ATOM 4793 N N . PRO B 1 252 ? -17.438 -13.164 7.922 1 98.81 252 PRO B N 1
ATOM 4794 C CA . PRO B 1 252 ? -17.766 -12.234 9 1 98.81 252 PRO B CA 1
ATOM 4795 C C . PRO B 1 252 ? -16.641 -11.25 9.297 1 98.81 252 PRO B C 1
ATOM 4797 O O . PRO B 1 252 ? -16.891 -10.094 9.633 1 98.81 252 PRO B O 1
ATOM 4800 N N . ILE B 1 253 ? -15.398 -11.703 9.227 1 98.81 253 ILE B N 1
ATOM 4801 C CA . ILE B 1 253 ? -14.242 -10.844 9.469 1 98.81 253 ILE B CA 1
ATOM 4802 C C . ILE B 1 253 ? -14.141 -9.797 8.367 1 98.81 253 ILE B C 1
ATOM 4804 O O . ILE B 1 253 ? -13.961 -8.602 8.641 1 98.81 253 ILE B O 1
ATOM 4808 N N . LEU B 1 254 ? -14.266 -10.242 7.09 1 98.75 254 LEU B N 1
ATOM 4809 C CA . LEU B 1 254 ? -14.203 -9.312 5.961 1 98.75 254 LEU B CA 1
ATOM 4810 C C . LEU B 1 254 ? -15.328 -8.289 6.039 1 98.75 254 LEU B C 1
ATOM 4812 O O . LEU B 1 254 ? -15.117 -7.102 5.793 1 98.75 254 LEU B O 1
ATOM 4816 N N . ASP B 1 255 ? -16.5 -8.75 6.41 1 98.56 255 ASP B N 1
ATOM 4817 C CA . ASP B 1 255 ? -17.656 -7.859 6.535 1 98.56 255 ASP B CA 1
ATOM 4818 C C . ASP B 1 255 ? -17.391 -6.785 7.59 1 98.56 255 ASP B C 1
ATOM 4820 O O . ASP B 1 255 ? -17.844 -5.641 7.441 1 98.56 255 ASP B O 1
ATOM 4824 N N . GLU B 1 256 ? -16.734 -7.18 8.617 1 98.31 256 GLU B N 1
ATOM 4825 C CA . GLU B 1 256 ? -16.484 -6.27 9.734 1 98.31 256 GLU B CA 1
ATOM 4826 C C . GLU B 1 256 ? -15.484 -5.188 9.344 1 98.31 256 GLU B C 1
ATOM 4828 O O . GLU B 1 256 ? -15.648 -4.02 9.711 1 98.31 256 GLU B O 1
ATOM 4833 N N . TYR B 1 257 ? -14.492 -5.496 8.555 1 98.38 257 TYR B N 1
ATOM 4834 C CA . TYR B 1 257 ? -13.344 -4.605 8.406 1 98.38 257 TYR B CA 1
ATOM 4835 C C . TYR B 1 257 ? -13.359 -3.914 7.047 1 98.38 257 TYR B C 1
ATOM 4837 O O . TYR B 1 257 ? -12.688 -2.904 6.848 1 98.38 257 TYR B O 1
ATOM 4845 N N . THR B 1 258 ? -14.039 -4.492 6.066 1 98.5 258 THR B N 1
ATOM 4846 C CA . THR B 1 258 ? -13.898 -3.965 4.711 1 98.5 258 THR B CA 1
ATOM 4847 C C . THR B 1 258 ? -15.141 -3.168 4.316 1 98.5 258 THR B C 1
ATOM 4849 O O . THR B 1 258 ? -16.25 -3.475 4.754 1 98.5 258 THR B O 1
ATOM 4852 N N . LYS B 1 259 ? -14.875 -2.105 3.523 1 97.88 259 LYS B N 1
ATOM 4853 C CA . LYS B 1 259 ? -15.938 -1.399 2.809 1 97.88 259 LYS B CA 1
ATOM 4854 C C . LYS B 1 259 ? -16.562 -2.285 1.734 1 97.88 259 LYS B C 1
ATOM 4856 O O . LYS B 1 259 ? -17.781 -2.281 1.549 1 97.88 259 LYS B O 1
ATOM 4861 N N . SER B 1 260 ? -15.672 -3.023 1.05 1 98.5 260 SER B N 1
ATOM 4862 C CA . SER B 1 260 ? -16.078 -3.977 0.021 1 98.5 260 SER B CA 1
ATOM 4863 C C . SER B 1 260 ? -15 -5.027 -0.214 1 98.5 260 SER B C 1
ATOM 4865 O O . SER B 1 260 ? -13.828 -4.801 0.089 1 98.5 260 SER B O 1
ATOM 4867 N N . TYR B 1 261 ? -15.414 -6.156 -0.668 1 98.62 261 TYR B N 1
ATOM 4868 C CA . TYR B 1 261 ? -14.492 -7.195 -1.114 1 98.62 261 TYR B CA 1
ATOM 4869 C C . TYR B 1 261 ? -15.117 -8.047 -2.207 1 98.62 261 TYR B C 1
ATOM 4871 O O . TYR B 1 261 ? -16.344 -8.078 -2.357 1 98.62 261 TYR B O 1
ATOM 4879 N N . GLU B 1 262 ? -14.312 -8.656 -2.998 1 98.62 262 GLU B N 1
ATOM 4880 C CA . GLU B 1 262 ? -14.727 -9.523 -4.094 1 98.62 262 GLU B CA 1
ATOM 4881 C C . GLU B 1 262 ? -13.805 -10.734 -4.211 1 98.62 262 GLU B C 1
ATOM 4883 O O . GLU B 1 262 ? -12.602 -10.586 -4.449 1 98.62 262 GLU B O 1
ATOM 4888 N N . TYR B 1 263 ? -14.414 -11.922 -4.051 1 98.25 263 TYR B N 1
ATOM 4889 C CA . TYR B 1 263 ? -13.648 -13.133 -4.332 1 98.25 263 TYR B CA 1
ATOM 4890 C C . TYR B 1 263 ? -13.398 -13.281 -5.828 1 98.25 263 TYR B C 1
ATOM 4892 O O . TYR B 1 263 ? -14.344 -13.258 -6.625 1 98.25 263 TYR B O 1
ATOM 4900 N N . THR B 1 264 ? -12.188 -13.43 -6.207 1 96 264 THR B N 1
ATOM 4901 C CA . THR B 1 264 ? -11.836 -13.531 -7.617 1 96 264 THR B CA 1
ATOM 4902 C C . THR B 1 264 ? -11.43 -14.961 -7.969 1 96 264 THR B C 1
ATOM 4904 O O . THR B 1 264 ? -11.578 -15.391 -9.117 1 96 264 THR B O 1
ATOM 4907 N N . GLU B 1 265 ? -10.883 -15.711 -7.09 1 95 265 GLU B N 1
ATOM 4908 C CA . GLU B 1 265 ? -10.531 -17.125 -7.238 1 95 265 GLU B CA 1
ATOM 4909 C C . GLU B 1 265 ? -11.047 -17.953 -6.066 1 95 265 GLU B C 1
ATOM 4911 O O . GLU B 1 265 ? -10.836 -17.594 -4.906 1 95 265 GLU B O 1
ATOM 4916 N N . ILE B 1 266 ? -11.758 -18.922 -6.32 1 97.25 266 ILE B N 1
ATOM 4917 C CA . ILE B 1 266 ? -12.227 -19.922 -5.371 1 97.25 266 ILE B CA 1
ATOM 4918 C C . ILE B 1 266 ? -12.062 -21.328 -5.969 1 97.25 266 ILE B C 1
ATOM 4920 O O . ILE B 1 266 ? -12.812 -21.703 -6.875 1 97.25 266 ILE B O 1
ATOM 4924 N N . TRP B 1 267 ? -11.117 -22.016 -5.492 1 96.81 267 TRP B N 1
ATOM 4925 C CA . TRP B 1 267 ? -10.812 -23.344 -6.043 1 96.81 267 TRP B CA 1
ATOM 4926 C C . TRP B 1 267 ? -10.711 -24.375 -4.934 1 96.81 267 TRP B C 1
ATOM 4928 O O . TRP B 1 267 ? -10.148 -24.109 -3.871 1 96.81 267 TRP B O 1
ATOM 4938 N N . ASP B 1 268 ? -11.211 -25.516 -5.18 1 95.94 268 ASP B N 1
ATOM 4939 C CA . ASP B 1 268 ? -11.078 -26.656 -4.262 1 95.94 268 ASP B CA 1
ATOM 4940 C C . ASP B 1 268 ? -9.711 -27.312 -4.41 1 95.94 268 ASP B C 1
ATOM 4942 O O . ASP B 1 268 ? -9.055 -27.172 -5.441 1 95.94 268 ASP B O 1
ATOM 4946 N N . GLY B 1 269 ? -9.32 -27.984 -3.266 1 97.94 269 GLY B N 1
ATOM 4947 C CA . GLY B 1 269 ? -8.211 -28.922 -3.363 1 97.94 269 GLY B CA 1
ATOM 4948 C C . GLY B 1 269 ? -8.656 -30.359 -3.57 1 97.94 269 GLY B C 1
ATOM 4949 O O . GLY B 1 269 ? -9.852 -30.641 -3.648 1 97.94 269 GLY B O 1
ATOM 4950 N N . TYR B 1 270 ? -7.668 -31.219 -3.801 1 98.5 270 TYR B N 1
ATOM 4951 C CA . TYR B 1 270 ? -7.977 -32.656 -3.873 1 98.5 270 TYR B CA 1
ATOM 4952 C C . TYR B 1 270 ? -6.75 -33.469 -3.535 1 98.5 270 TYR B C 1
ATOM 4954 O O . TYR B 1 270 ? -5.625 -32.969 -3.539 1 98.5 270 TYR B O 1
ATOM 4962 N N . LYS B 1 271 ? -7 -34.656 -3.207 1 98.69 271 LYS B N 1
ATOM 4963 C CA . LYS B 1 271 ? -5.961 -35.656 -2.992 1 98.69 271 LYS B CA 1
ATOM 4964 C C . LYS B 1 271 ? -6.379 -37 -3.543 1 98.69 271 LYS B C 1
ATOM 4966 O O . LYS B 1 271 ? -7.484 -37.5 -3.268 1 98.69 271 LYS B O 1
ATOM 4971 N N . LEU B 1 272 ? -5.551 -37.594 -4.348 1 98.75 272 LEU B N 1
ATOM 4972 C CA . LEU B 1 272 ? -5.805 -38.906 -4.91 1 98.75 272 LEU B CA 1
ATOM 4973 C C . LEU B 1 272 ? -5.391 -40 -3.932 1 98.75 272 LEU B C 1
ATOM 4975 O O . LEU B 1 272 ? -4.434 -39.844 -3.172 1 98.75 272 LEU B O 1
ATOM 4979 N N . GLU B 1 273 ? -6.094 -41.125 -4.043 1 98 273 GLU B N 1
ATOM 4980 C CA . GLU B 1 273 ? -5.707 -42.281 -3.271 1 98 273 GLU B CA 1
ATOM 4981 C C . GLU B 1 273 ? -4.562 -43.031 -3.945 1 98 273 GLU B C 1
ATOM 4983 O O . GLU B 1 273 ? -4.457 -43.062 -5.172 1 98 273 GLU B O 1
ATOM 4988 N N . PRO B 1 274 ? -3.766 -43.688 -3.15 1 96.38 274 PRO B N 1
ATOM 4989 C CA . PRO B 1 274 ? -2.604 -44.406 -3.693 1 96.38 274 PRO B CA 1
ATOM 4990 C C . PRO B 1 274 ? -2.992 -45.5 -4.668 1 96.38 274 PRO B C 1
ATOM 4992 O O . PRO B 1 274 ? -2.205 -45.875 -5.551 1 96.38 274 PRO B O 1
ATOM 4995 N N . ASP B 1 275 ? -4.176 -46 -4.578 1 97.31 275 ASP B N 1
ATOM 4996 C CA . ASP B 1 275 ? -4.555 -47.156 -5.387 1 97.31 275 ASP B CA 1
ATOM 4997 C C . ASP B 1 275 ? -5.277 -46.719 -6.66 1 97.31 275 ASP B C 1
ATOM 4999 O O . ASP B 1 275 ? -5.641 -47.562 -7.488 1 97.31 275 ASP B O 1
ATOM 5003 N N . GLU B 1 276 ? -5.465 -45.438 -6.867 1 98.19 276 GLU B N 1
ATOM 5004 C CA . GLU B 1 276 ? -6.102 -44.969 -8.094 1 98.19 276 GLU B CA 1
ATOM 5005 C C . GLU B 1 276 ? -5.258 -45.312 -9.32 1 98.19 276 GLU B C 1
ATOM 5007 O O . GLU B 1 276 ? -4.023 -45.312 -9.25 1 98.19 276 GLU B O 1
ATOM 5012 N N . GLU B 1 277 ? -5.855 -45.531 -10.406 1 98.19 277 GLU B N 1
ATOM 5013 C CA . GLU B 1 277 ? -5.219 -46.031 -11.633 1 98.19 277 GLU B CA 1
ATOM 5014 C C . GLU B 1 277 ? -4.105 -45.094 -12.078 1 98.19 277 GLU B C 1
ATOM 5016 O O . GLU B 1 277 ? -2.99 -45.531 -12.367 1 98.19 277 GLU B O 1
ATOM 5021 N N . ILE B 1 278 ? -4.371 -43.781 -12.102 1 98.56 278 ILE B N 1
ATOM 5022 C CA . ILE B 1 278 ? -3.395 -42.812 -12.594 1 98.56 278 ILE B CA 1
ATOM 5023 C C . ILE B 1 278 ? -2.178 -42.812 -11.672 1 98.56 278 ILE B C 1
ATOM 5025 O O . ILE B 1 278 ? -1.049 -42.625 -12.133 1 98.56 278 ILE B O 1
ATOM 5029 N N . VAL B 1 279 ? -2.393 -43.031 -10.398 1 98.69 279 VAL B N 1
ATOM 5030 C CA . VAL B 1 279 ? -1.299 -43.031 -9.43 1 98.69 279 VAL B CA 1
ATOM 5031 C C . VAL B 1 279 ? -0.451 -44.281 -9.633 1 98.69 279 VAL B C 1
ATOM 5033 O O . VAL B 1 279 ? 0.781 -44.219 -9.625 1 98.69 279 VAL B O 1
ATOM 5036 N N . GLN B 1 280 ? -1.075 -45.375 -9.914 1 98.06 280 GLN B N 1
ATOM 5037 C CA . GLN B 1 280 ? -0.366 -46.625 -10.148 1 98.06 280 GLN B CA 1
ATOM 5038 C C . GLN B 1 280 ? 0.426 -46.562 -11.453 1 98.06 280 GLN B C 1
ATOM 5040 O O . GLN B 1 280 ? 1.553 -47.062 -11.516 1 98.06 280 GLN B O 1
ATOM 5045 N N . LEU B 1 281 ? -0.172 -46.062 -12.438 1 98.31 281 LEU B N 1
ATOM 5046 C CA . LEU B 1 281 ? 0.535 -45.875 -13.703 1 98.31 281 LEU B CA 1
ATOM 5047 C C . LEU B 1 281 ? 1.757 -44.969 -13.523 1 98.31 281 LEU B C 1
ATOM 5049 O O . LEU B 1 281 ? 2.834 -45.281 -14.047 1 98.31 281 LEU B O 1
ATOM 5053 N N . ALA B 1 282 ? 1.592 -43.938 -12.742 1 98.56 282 ALA B N 1
ATOM 5054 C CA . ALA B 1 282 ? 2.695 -43 -12.484 1 98.56 282 ALA B CA 1
ATOM 5055 C C . ALA B 1 282 ? 3.818 -43.688 -11.711 1 98.56 282 ALA B C 1
ATOM 5057 O O . ALA B 1 282 ? 5 -43.469 -11.984 1 98.56 282 ALA B O 1
ATOM 5058 N N . LYS B 1 283 ? 3.438 -44.469 -10.781 1 97.94 283 LYS B N 1
ATOM 5059 C CA . LYS B 1 283 ? 4.426 -45.219 -9.992 1 97.94 283 LYS B CA 1
ATOM 5060 C C . LYS B 1 283 ? 5.305 -46.094 -10.891 1 97.94 283 LYS B C 1
ATOM 5062 O O . LYS B 1 283 ? 6.52 -46.156 -10.703 1 97.94 283 LYS B O 1
ATOM 5067 N N . LYS B 1 284 ? 4.73 -46.75 -11.789 1 97.88 284 LYS B N 1
ATOM 5068 C CA . LYS B 1 284 ? 5.477 -47.594 -12.727 1 97.88 284 LYS B CA 1
ATOM 5069 C C . LYS B 1 284 ? 6.434 -46.75 -13.562 1 97.88 284 LYS B C 1
ATOM 5071 O O . LYS B 1 284 ? 7.578 -47.156 -13.797 1 97.88 284 LYS B O 1
ATOM 5076 N N . ALA B 1 285 ? 5.918 -45.656 -14.039 1 98.31 285 ALA B N 1
ATOM 5077 C CA . ALA B 1 285 ? 6.762 -44.75 -14.82 1 98.31 285 ALA B CA 1
ATOM 5078 C C . ALA B 1 285 ? 7.91 -44.219 -13.977 1 98.31 285 ALA B C 1
ATOM 5080 O O . ALA B 1 285 ? 9.031 -44.031 -14.469 1 98.31 285 ALA B O 1
ATOM 5081 N N . MET B 1 286 ? 7.629 -43.906 -12.711 1 98.38 286 MET B N 1
ATOM 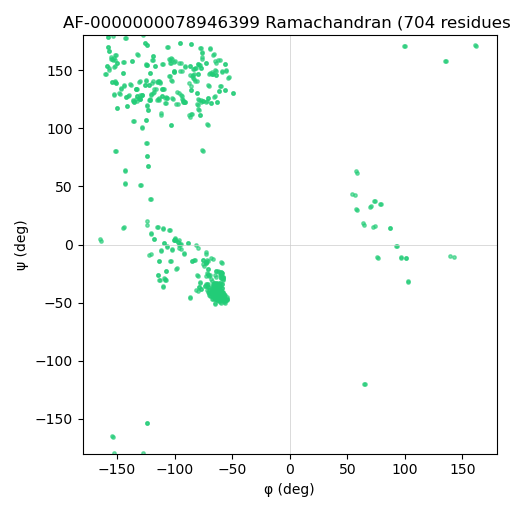5082 C CA . MET B 1 286 ? 8.656 -43.406 -11.781 1 98.38 286 MET B CA 1
ATOM 5083 C C . MET B 1 286 ? 9.766 -44.469 -11.625 1 98.38 286 MET B C 1
ATOM 5085 O O . MET B 1 286 ? 10.945 -44.125 -11.68 1 98.38 286 MET B O 1
ATOM 5089 N N . GLU B 1 287 ? 9.398 -45.625 -11.477 1 97.12 287 GLU B N 1
ATOM 5090 C CA . GLU B 1 287 ? 10.367 -46.719 -11.344 1 97.12 287 GLU B CA 1
ATOM 5091 C C . GLU B 1 287 ? 11.266 -46.781 -12.57 1 97.12 287 GLU B C 1
ATOM 5093 O O . GLU B 1 287 ? 12.477 -47 -12.438 1 97.12 287 GLU B O 1
ATOM 5098 N N . LYS B 1 288 ? 10.711 -46.625 -13.68 1 96.25 288 LYS B N 1
ATOM 5099 C CA . LYS B 1 288 ? 11.445 -46.75 -14.938 1 96.25 288 LYS B CA 1
ATOM 5100 C C . LYS B 1 288 ? 12.406 -45.562 -15.125 1 96.25 288 LYS B C 1
ATOM 5102 O O . LYS B 1 288 ? 13.398 -45.688 -15.852 1 96.25 288 LYS B O 1
ATOM 5107 N N . THR B 1 289 ? 12.094 -44.469 -14.547 1 96.5 289 THR B N 1
ATOM 5108 C CA . THR B 1 289 ? 12.867 -43.281 -14.836 1 96.5 289 THR B CA 1
ATOM 5109 C C . THR B 1 289 ? 13.672 -42.844 -13.617 1 96.5 289 THR B C 1
ATOM 5111 O O . THR B 1 289 ? 14.375 -41.812 -13.656 1 96.5 289 THR B O 1
ATOM 5114 N N . GLY B 1 290 ? 13.508 -43.469 -12.5 1 96.81 290 GLY B N 1
ATOM 5115 C CA . GLY B 1 290 ? 14.305 -43.219 -11.312 1 96.81 290 GLY B CA 1
ATOM 5116 C C . GLY B 1 290 ? 13.75 -42.094 -10.445 1 96.81 290 GLY B C 1
ATOM 5117 O O . GLY B 1 290 ? 14.461 -41.531 -9.609 1 96.81 290 GLY B O 1
ATOM 5118 N N . LEU B 1 291 ? 12.508 -41.688 -10.695 1 97.06 291 LEU B N 1
ATOM 5119 C CA . LEU B 1 291 ? 11.82 -40.75 -9.828 1 97.06 291 LEU B CA 1
ATOM 5120 C C . LEU B 1 291 ? 11.18 -41.438 -8.641 1 97.06 291 LEU B C 1
ATOM 5122 O O . LEU B 1 291 ? 10.695 -42.562 -8.758 1 97.06 291 LEU B O 1
ATOM 5126 N N . ASP B 1 292 ? 11.18 -40.844 -7.441 1 92.56 292 ASP B N 1
ATOM 5127 C CA . ASP B 1 292 ? 10.719 -41.625 -6.305 1 92.56 292 ASP B CA 1
ATOM 5128 C C . ASP B 1 292 ? 9.945 -40.75 -5.316 1 92.56 292 ASP B C 1
ATOM 5130 O O . ASP B 1 292 ? 9.633 -41.188 -4.203 1 92.56 292 ASP B O 1
ATOM 5134 N N . GLU B 1 293 ? 9.57 -39.625 -5.754 1 93.31 293 GLU B N 1
ATOM 5135 C CA . GLU B 1 293 ? 8.93 -38.75 -4.77 1 93.31 293 GLU B CA 1
ATOM 5136 C C . GLU B 1 293 ? 7.527 -38.375 -5.219 1 93.31 293 GLU B C 1
ATOM 5138 O O . GLU B 1 293 ? 7.344 -37.875 -6.328 1 93.31 293 GLU B O 1
ATOM 5143 N N . PHE B 1 294 ? 6.594 -38.656 -4.34 1 97.38 294 PHE B N 1
ATOM 5144 C CA . PHE B 1 294 ? 5.273 -38.062 -4.453 1 97.38 294 PHE B CA 1
ATOM 5145 C C . PHE B 1 294 ? 5.207 -36.75 -3.66 1 97.38 294 PHE B C 1
ATOM 5147 O O . PHE B 1 294 ? 5.953 -36.562 -2.695 1 97.38 294 PHE B O 1
ATOM 5154 N N . GLY B 1 295 ? 4.355 -35.844 -4.074 1 98.12 295 GLY B N 1
ATOM 5155 C CA . GLY B 1 295 ? 4.195 -34.594 -3.375 1 98.12 295 GLY B CA 1
ATOM 5156 C C . GLY B 1 295 ? 2.824 -33.969 -3.564 1 98.12 295 GLY B C 1
ATOM 5157 O O . GLY B 1 295 ? 1.856 -34.656 -3.867 1 98.12 295 GLY B O 1
ATOM 5158 N N . GLY B 1 296 ? 2.738 -32.719 -3.201 1 98.56 296 GLY B N 1
ATOM 5159 C CA . GLY B 1 296 ? 1.521 -31.938 -3.332 1 98.56 296 GLY B CA 1
ATOM 5160 C C . GLY B 1 296 ? 1.756 -30.562 -3.953 1 98.56 296 GLY B C 1
ATOM 5161 O O . GLY B 1 296 ? 2.707 -29.875 -3.592 1 98.56 296 GLY B O 1
ATOM 5162 N N . MET B 1 297 ? 0.905 -30.266 -4.875 1 98.75 297 MET B N 1
ATOM 5163 C CA . MET B 1 297 ? 0.959 -28.969 -5.551 1 98.75 297 MET B CA 1
ATOM 5164 C C . MET B 1 297 ? 0.422 -27.859 -4.648 1 98.75 297 MET B C 1
ATOM 5166 O O . MET B 1 297 ? -0.74 -27.891 -4.238 1 98.75 297 MET B O 1
ATOM 5170 N N . ARG B 1 298 ? 1.188 -26.859 -4.406 1 98.25 298 ARG B N 1
ATOM 5171 C CA . ARG B 1 298 ? 0.876 -25.812 -3.436 1 98.25 298 ARG B CA 1
ATOM 5172 C C . ARG B 1 298 ? -0.006 -24.734 -4.055 1 98.25 298 ARG B C 1
ATOM 5174 O O . ARG B 1 298 ? -0.604 -23.922 -3.338 1 98.25 298 ARG B O 1
ATOM 5181 N N . SER B 1 299 ? -0.097 -24.75 -5.348 1 97 299 SER B N 1
ATOM 5182 C CA . SER B 1 299 ? -0.855 -23.75 -6.086 1 97 299 SER B CA 1
ATOM 5183 C C . SER B 1 299 ? -2.025 -24.375 -6.836 1 97 299 SER B C 1
ATOM 5185 O O . SER B 1 299 ? -2.004 -25.578 -7.137 1 97 299 SER B O 1
ATOM 5187 N N . TRP B 1 300 ? -3.02 -23.547 -7.055 1 94.75 300 TRP B N 1
ATOM 5188 C CA . TRP B 1 300 ? -4.027 -24.031 -7.996 1 94.75 300 TRP B CA 1
ATOM 5189 C C . TRP B 1 300 ? -3.453 -24.141 -9.406 1 94.75 300 TRP B C 1
ATOM 5191 O O . TRP B 1 300 ? -2.516 -23.422 -9.758 1 94.75 300 TRP B O 1
ATOM 5201 N N . THR B 1 301 ? -3.92 -25.047 -10.148 1 97.81 301 THR B N 1
ATOM 5202 C CA . THR B 1 301 ? -3.533 -25.281 -11.539 1 97.81 301 THR B CA 1
ATOM 5203 C C . THR B 1 301 ? -4.738 -25.719 -12.367 1 97.81 301 THR B C 1
ATOM 5205 O O . THR B 1 301 ? -5.832 -25.906 -11.836 1 97.81 301 THR B O 1
ATOM 5208 N N . ASP B 1 302 ? -4.5 -25.906 -13.609 1 98.31 302 ASP B N 1
ATOM 5209 C CA . ASP B 1 302 ? -5.52 -26.391 -14.539 1 98.31 302 ASP B CA 1
ATOM 5210 C C . ASP B 1 302 ? -6.066 -27.75 -14.109 1 98.31 302 ASP B C 1
ATOM 5212 O O . ASP B 1 302 ? -7.121 -28.172 -14.586 1 98.31 302 ASP B O 1
ATOM 5216 N N . ALA B 1 303 ? -5.406 -28.438 -13.242 1 98.56 303 ALA B N 1
ATOM 5217 C CA . ALA B 1 303 ? -5.828 -29.766 -12.805 1 98.56 303 ALA B CA 1
ATOM 5218 C C . ALA B 1 303 ? -7.23 -29.734 -12.203 1 98.56 303 ALA B C 1
ATOM 5220 O O . ALA B 1 303 ? -7.98 -30.703 -12.289 1 98.56 303 ALA B O 1
ATOM 5221 N N . ILE B 1 304 ? -7.578 -28.609 -11.664 1 97.31 304 ILE B N 1
ATOM 5222 C CA . ILE B 1 304 ? -8.852 -28.516 -10.961 1 97.31 304 ILE B CA 1
ATOM 5223 C C . ILE B 1 304 ? -10 -28.625 -11.961 1 97.31 304 ILE B C 1
ATOM 5225 O O . ILE B 1 304 ? -11.031 -29.234 -11.672 1 97.31 304 ILE B O 1
ATOM 5229 N N . ASN B 1 305 ? -9.867 -27.984 -13.125 1 97.75 305 ASN B N 1
ATOM 5230 C CA . ASN B 1 305 ? -10.891 -28.109 -14.156 1 97.75 305 ASN B CA 1
ATOM 5231 C C . ASN B 1 305 ? -11.086 -29.547 -14.586 1 97.75 305 ASN B C 1
ATOM 5233 O O . ASN B 1 305 ? -12.211 -29.984 -14.867 1 97.75 305 ASN B O 1
ATOM 5237 N N . PHE B 1 306 ? -10 -30.312 -14.656 1 98.56 306 PHE B N 1
ATOM 5238 C CA . PHE B 1 306 ? -10.078 -31.734 -14.984 1 98.56 306 PHE B CA 1
ATOM 5239 C C . PHE B 1 306 ? -10.789 -32.5 -13.883 1 98.56 306 PHE B C 1
ATOM 5241 O O . PHE B 1 306 ? -11.719 -33.281 -14.148 1 98.56 306 PHE B O 1
ATOM 5248 N N . MET B 1 307 ? -10.445 -32.219 -12.695 1 97.94 307 MET B N 1
ATOM 5249 C CA . MET B 1 307 ? -11.016 -32.938 -11.547 1 97.94 307 MET B CA 1
ATOM 5250 C C . MET B 1 307 ? -12.508 -32.656 -11.414 1 97.94 307 MET B C 1
ATOM 5252 O O . MET B 1 307 ? -13.289 -33.531 -11.102 1 97.94 307 MET B O 1
ATOM 5256 N N . TYR B 1 308 ? -12.906 -31.391 -11.641 1 96.19 308 TYR B N 1
ATOM 5257 C CA . TYR B 1 308 ? -14.312 -31.016 -11.57 1 96.19 308 TYR B CA 1
ATOM 5258 C C . TYR B 1 308 ? -15.148 -31.812 -12.562 1 96.19 308 TYR B C 1
ATOM 5260 O O . TYR B 1 308 ? -16.344 -32.031 -12.352 1 96.19 308 TYR B O 1
ATOM 5268 N N . ASN B 1 309 ? -14.523 -32.281 -13.594 1 96.06 309 ASN B N 1
ATOM 5269 C CA . ASN B 1 309 ? -15.242 -32.969 -14.648 1 96.06 309 ASN B CA 1
ATOM 5270 C C . ASN B 1 309 ? -15.016 -34.5 -14.57 1 96.06 309 ASN B C 1
ATOM 5272 O O . ASN B 1 309 ? -15.227 -35.188 -15.547 1 96.06 309 ASN B O 1
ATOM 5276 N N . GLY B 1 310 ? -14.461 -34.938 -13.461 1 97.12 310 GLY B N 1
ATOM 5277 C CA . GLY B 1 310 ? -14.367 -36.344 -13.18 1 97.12 310 GLY B CA 1
ATOM 5278 C C . GLY B 1 310 ? -13.062 -36.969 -13.648 1 97.12 310 GLY B C 1
ATOM 5279 O O . GLY B 1 310 ? -12.852 -38.188 -13.484 1 97.12 310 GLY B O 1
ATOM 5280 N N . THR B 1 311 ? -12.211 -36.25 -14.25 1 98.69 311 THR B N 1
ATOM 5281 C CA . THR B 1 311 ? -10.922 -36.719 -14.727 1 98.69 311 THR B CA 1
ATOM 5282 C C . THR B 1 311 ? -9.922 -36.812 -13.578 1 98.69 311 THR B C 1
ATOM 5284 O O . THR B 1 311 ? -9.594 -35.812 -12.945 1 98.69 311 THR B O 1
ATOM 5287 N N . ARG B 1 312 ? -9.445 -38 -13.25 1 98.81 312 ARG B N 1
ATOM 5288 C CA . ARG B 1 312 ? -8.445 -38.188 -12.203 1 98.81 312 ARG B CA 1
ATOM 5289 C C . ARG B 1 312 ? -7.074 -37.688 -12.664 1 98.81 312 ARG B C 1
ATOM 5291 O O . ARG B 1 312 ? -6.523 -38.188 -13.641 1 98.81 312 ARG B O 1
ATOM 5298 N N . THR B 1 313 ? -6.5 -36.719 -11.883 1 98.88 313 THR B N 1
ATOM 5299 C CA . THR B 1 313 ? -5.41 -35.938 -12.461 1 98.88 313 THR B CA 1
ATOM 5300 C C . THR B 1 313 ? -4.238 -35.844 -11.492 1 98.88 313 THR B C 1
ATOM 5302 O O . THR B 1 313 ? -4.41 -35.469 -10.328 1 98.88 313 THR B O 1
ATOM 5305 N N . ILE B 1 314 ? -3.039 -36.25 -11.875 1 98.88 314 ILE B N 1
ATOM 5306 C CA . ILE B 1 314 ? -1.812 -35.938 -11.156 1 98.88 314 ILE B CA 1
ATOM 5307 C C . ILE B 1 314 ? -1.162 -34.688 -11.766 1 98.88 314 ILE B C 1
ATOM 5309 O O . ILE B 1 314 ? -1.463 -34.312 -12.898 1 98.88 314 ILE B O 1
ATOM 5313 N N . VAL B 1 315 ? -0.367 -34 -10.984 1 98.94 315 VAL B N 1
ATOM 5314 C CA . VAL B 1 315 ? 0.401 -32.844 -11.438 1 98.94 315 VAL B CA 1
ATOM 5315 C C . VAL B 1 315 ? 1.889 -33.188 -11.453 1 98.94 315 VAL B C 1
ATOM 5317 O O . VAL B 1 315 ? 2.398 -33.812 -10.516 1 98.94 315 VAL B O 1
ATOM 5320 N N . PHE B 1 316 ? 2.543 -32.812 -12.578 1 98.81 316 PHE B N 1
ATOM 5321 C CA . PHE B 1 316 ? 3.941 -33.219 -12.727 1 98.81 316 PHE B CA 1
ATOM 5322 C C . PHE B 1 316 ? 4.656 -32.281 -13.703 1 98.81 316 PHE B C 1
ATOM 5324 O O . PHE B 1 316 ? 4.035 -31.75 -14.625 1 98.81 316 PHE B O 1
ATOM 5331 N N . GLY B 1 317 ? 5.957 -32.156 -13.477 1 98.75 317 GLY B N 1
ATOM 5332 C CA . GLY B 1 317 ? 6.75 -31.5 -14.516 1 98.75 317 GLY B CA 1
ATOM 5333 C C . GLY B 1 317 ? 8.086 -30.984 -14.008 1 98.75 317 GLY B C 1
ATOM 5334 O O . GLY B 1 317 ? 8.383 -31.078 -12.812 1 98.75 317 GLY B O 1
ATOM 5335 N N . PRO B 1 318 ? 8.875 -30.562 -14.945 1 98.69 318 PRO B N 1
ATOM 5336 C CA . PRO B 1 318 ? 10.125 -29.906 -14.562 1 98.69 318 PRO B CA 1
ATOM 5337 C C . PRO B 1 318 ? 9.922 -28.469 -14.078 1 98.69 318 PRO B C 1
ATOM 5339 O O . PRO B 1 318 ? 8.852 -27.906 -14.273 1 98.69 318 PRO B O 1
ATOM 5342 N N . GLY B 1 319 ? 10.93 -27.953 -13.453 1 98.56 319 GLY B N 1
ATOM 5343 C CA . GLY B 1 319 ? 10.883 -26.594 -12.969 1 98.56 319 GLY B CA 1
ATOM 5344 C C . GLY B 1 319 ? 10.57 -26.5 -11.484 1 98.56 319 GLY B C 1
ATOM 5345 O O . GLY B 1 319 ? 10.227 -27.5 -10.852 1 98.56 319 GLY B O 1
ATOM 5346 N N . ASN B 1 320 ? 10.711 -25.297 -10.961 1 98.44 320 ASN B N 1
ATOM 5347 C CA . ASN B 1 320 ? 10.586 -24.984 -9.539 1 98.44 320 ASN B CA 1
ATOM 5348 C C . ASN B 1 320 ? 9.547 -23.906 -9.289 1 98.44 320 ASN B C 1
ATOM 5350 O O . ASN B 1 320 ? 9.688 -22.781 -9.773 1 98.44 320 ASN B O 1
ATOM 5354 N N . LEU B 1 321 ? 8.562 -24.25 -8.539 1 98.56 321 LEU B N 1
ATOM 5355 C CA . LEU B 1 321 ? 7.473 -23.312 -8.281 1 98.56 321 LEU B CA 1
ATOM 5356 C C . LEU B 1 321 ? 7.965 -22.125 -7.465 1 98.56 321 LEU B C 1
ATOM 5358 O O . LEU B 1 321 ? 7.527 -21 -7.688 1 98.56 321 LEU B O 1
ATOM 5362 N N . ASP B 1 322 ? 8.891 -22.328 -6.551 1 98.25 322 ASP B N 1
ATOM 5363 C CA . ASP B 1 322 ? 9.336 -21.312 -5.602 1 98.25 322 ASP B CA 1
ATOM 5364 C C . ASP B 1 322 ? 9.883 -20.078 -6.328 1 98.25 322 ASP B C 1
ATOM 5366 O O . ASP B 1 322 ? 9.688 -18.953 -5.879 1 98.25 322 ASP B O 1
ATOM 5370 N N . ILE B 1 323 ? 10.492 -20.312 -7.453 1 97.88 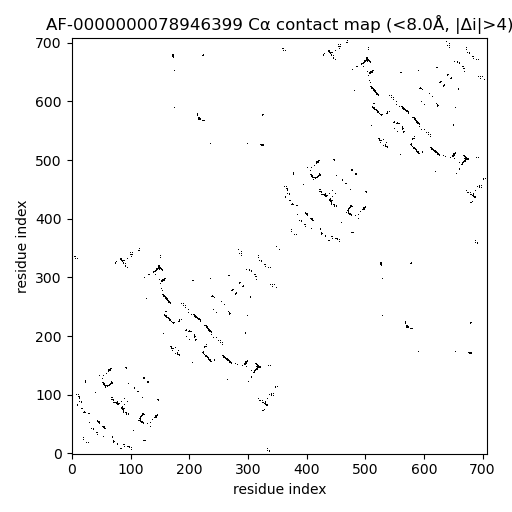323 ILE B N 1
ATOM 5371 C CA . ILE B 1 323 ? 11.18 -19.203 -8.117 1 97.88 323 ILE B CA 1
ATOM 5372 C C . ILE B 1 323 ? 10.406 -18.812 -9.375 1 97.88 323 ILE B C 1
ATOM 5374 O O . ILE B 1 323 ? 10.828 -17.906 -10.109 1 97.88 323 ILE B O 1
ATOM 5378 N N . SER B 1 324 ? 9.273 -19.5 -9.609 1 98.25 324 SER B N 1
ATOM 5379 C CA . SER B 1 324 ? 8.422 -19.141 -10.734 1 98.25 324 SER B CA 1
ATOM 5380 C C . SER B 1 324 ? 7.848 -17.734 -10.547 1 98.25 324 SER B C 1
ATOM 5382 O O . SER B 1 324 ? 7.629 -17.281 -9.422 1 98.25 324 SER B O 1
ATOM 5384 N N . HIS B 1 325 ? 7.656 -16.953 -11.633 1 97.38 325 HIS B N 1
ATOM 5385 C CA . HIS B 1 325 ? 7.113 -15.602 -11.688 1 97.38 325 HIS B CA 1
ATOM 5386 C C . HIS B 1 325 ? 8.148 -14.57 -11.227 1 97.38 325 HIS B C 1
ATOM 5388 O O . HIS B 1 325 ? 7.953 -13.367 -11.414 1 97.38 325 HIS B O 1
ATOM 5394 N N . THR B 1 326 ? 9.305 -15.016 -10.617 1 97.5 326 THR B N 1
ATOM 5395 C CA . THR B 1 326 ? 10.312 -14.07 -10.133 1 97.5 326 THR B CA 1
ATOM 5396 C C . THR B 1 326 ? 11.273 -13.688 -11.258 1 97.5 326 THR B C 1
ATOM 5398 O O . THR B 1 326 ? 11.25 -14.289 -12.336 1 97.5 326 THR B O 1
ATOM 5401 N N . LYS B 1 327 ? 12.125 -12.727 -11 1 95.81 327 LYS B N 1
ATOM 5402 C CA . LYS B 1 327 ? 13.148 -12.312 -11.953 1 95.81 327 LYS B CA 1
ATOM 5403 C C . LYS B 1 327 ? 14.266 -13.352 -12.047 1 95.81 327 LYS B C 1
ATOM 5405 O O . LYS B 1 327 ? 15.086 -13.305 -12.969 1 95.81 327 LYS B O 1
ATOM 5410 N N . PHE B 1 328 ? 14.164 -14.32 -11.172 1 96.31 328 PHE B N 1
ATOM 5411 C CA . PHE B 1 328 ? 15.227 -15.32 -11.109 1 96.31 328 PHE B CA 1
ATOM 5412 C C . PHE B 1 328 ? 14.742 -16.672 -11.625 1 96.31 328 PHE B C 1
ATOM 5414 O O . PHE B 1 328 ? 15.391 -17.688 -11.414 1 96.31 328 PHE B O 1
ATOM 5421 N N . GLU B 1 329 ? 13.672 -16.656 -12.234 1 98.56 329 GLU B N 1
ATOM 5422 C CA . GLU B 1 329 ? 13.125 -17.906 -12.766 1 98.56 329 GLU B CA 1
ATOM 5423 C C . GLU B 1 329 ? 14.117 -18.594 -13.695 1 98.56 329 GLU B C 1
ATOM 5425 O O . GLU B 1 329 ? 14.766 -17.938 -14.516 1 98.56 329 GLU B O 1
ATOM 5430 N N . ARG B 1 330 ? 14.25 -19.828 -13.469 1 98.81 330 ARG B N 1
ATOM 5431 C CA . ARG B 1 330 ? 15.195 -20.625 -14.242 1 98.81 330 ARG B CA 1
ATOM 5432 C C . ARG B 1 330 ? 14.82 -22.109 -14.203 1 98.81 330 ARG B C 1
ATOM 5434 O O . ARG B 1 330 ? 13.969 -22.516 -13.414 1 98.81 330 ARG B O 1
ATOM 5441 N N . ILE B 1 331 ? 15.492 -22.859 -15.039 1 98.88 331 ILE B N 1
ATOM 5442 C CA . ILE B 1 331 ? 15.25 -24.297 -15.086 1 98.88 331 ILE B CA 1
ATOM 5443 C C . ILE B 1 331 ? 16.516 -25.016 -15.539 1 98.88 331 ILE B C 1
ATOM 5445 O O . ILE B 1 331 ? 17.281 -24.484 -16.344 1 98.88 331 ILE B O 1
ATOM 5449 N N . ASP B 1 332 ? 16.797 -26.156 -14.938 1 98.75 332 ASP B N 1
ATOM 5450 C CA . ASP B 1 332 ? 17.828 -27.047 -15.453 1 98.75 332 ASP B CA 1
ATOM 5451 C C . ASP B 1 332 ? 17.281 -27.891 -16.625 1 98.75 332 ASP B C 1
ATOM 5453 O O . ASP B 1 332 ? 16.375 -28.688 -16.438 1 98.75 332 ASP B O 1
ATOM 5457 N N . VAL B 1 333 ? 17.875 -27.781 -17.75 1 98.31 333 VAL B N 1
ATOM 5458 C CA . VAL B 1 333 ? 17.359 -28.422 -18.953 1 98.31 333 VAL B CA 1
ATOM 5459 C C . VAL B 1 333 ? 17.422 -29.938 -18.781 1 98.31 333 VAL B C 1
ATOM 5461 O O . VAL B 1 333 ? 16.641 -30.672 -19.406 1 98.31 333 VAL B O 1
ATOM 5464 N N . ARG B 1 334 ? 18.375 -30.469 -17.922 1 98.38 334 ARG B N 1
ATOM 5465 C CA . ARG B 1 334 ? 18.422 -31.891 -17.625 1 98.38 334 ARG B CA 1
ATOM 5466 C C . ARG B 1 334 ? 17.109 -32.344 -17 1 98.38 334 ARG B C 1
ATOM 5468 O O . ARG B 1 334 ? 16.703 -33.5 -17.188 1 98.38 334 ARG B O 1
ATOM 5475 N N . ASP B 1 335 ? 16.406 -31.438 -16.297 1 98.56 335 ASP B N 1
ATOM 5476 C CA . ASP B 1 335 ? 15.094 -31.75 -15.719 1 98.56 335 ASP B CA 1
ATOM 5477 C C . ASP B 1 335 ? 14.031 -31.859 -16.812 1 98.56 335 ASP B C 1
ATOM 5479 O O . ASP B 1 335 ? 13.094 -32.656 -16.688 1 98.56 335 ASP B O 1
ATOM 5483 N N . VAL B 1 336 ? 14.148 -31.094 -17.844 1 98.81 336 VAL B N 1
ATOM 5484 C CA . VAL B 1 336 ? 13.242 -31.156 -18.969 1 98.81 336 VAL B CA 1
ATOM 5485 C C . VAL B 1 336 ? 13.344 -32.531 -19.641 1 98.81 336 VAL B C 1
ATOM 5487 O O . VAL B 1 336 ? 12.328 -33.156 -19.984 1 98.81 336 VAL B O 1
ATOM 5490 N N . VAL B 1 337 ? 14.539 -32.969 -19.797 1 98.69 337 VAL B N 1
ATOM 5491 C CA . VAL B 1 337 ? 14.781 -34.281 -20.391 1 98.69 337 VAL B CA 1
ATOM 5492 C C . VAL B 1 337 ? 14.172 -35.375 -19.516 1 98.69 337 VAL B C 1
ATOM 5494 O O . VAL B 1 337 ? 13.477 -36.25 -20 1 98.69 337 VAL B O 1
ATOM 5497 N N . THR B 1 338 ? 14.43 -35.25 -18.234 1 98.5 338 THR B N 1
ATOM 5498 C CA . THR B 1 338 ? 13.914 -36.25 -17.297 1 98.5 338 THR B CA 1
ATOM 5499 C C . THR B 1 338 ? 12.383 -36.281 -17.344 1 98.5 338 THR B C 1
ATOM 5501 O O . THR B 1 338 ? 11.781 -37.344 -17.344 1 98.5 338 THR B O 1
ATOM 5504 N N . ALA B 1 339 ? 11.82 -35.156 -17.359 1 98.81 339 ALA B N 1
ATOM 5505 C CA . ALA B 1 339 ? 10.359 -35.062 -17.453 1 98.81 339 ALA B CA 1
ATOM 5506 C C . ALA B 1 339 ? 9.867 -35.719 -18.734 1 98.81 339 ALA B C 1
ATOM 5508 O O . ALA B 1 339 ? 8.883 -36.469 -18.719 1 98.81 339 ALA B O 1
ATOM 5509 N N . SER B 1 340 ? 10.539 -35.438 -19.812 1 98.81 340 SER B N 1
ATOM 5510 C CA . SER B 1 340 ? 10.18 -36.031 -21.094 1 98.81 340 SER B CA 1
ATOM 5511 C C . SER B 1 340 ? 10.242 -37.562 -21.047 1 98.81 340 SER B C 1
ATOM 5513 O O . SER B 1 340 ? 9.367 -38.219 -21.562 1 98.81 340 SER B O 1
ATOM 5515 N N . GLU B 1 341 ? 11.234 -38.062 -20.422 1 98.5 341 GLU B N 1
ATOM 5516 C CA . GLU B 1 341 ? 11.414 -39.5 -20.312 1 98.5 341 GLU B CA 1
ATOM 5517 C C . GLU B 1 341 ? 10.305 -40.125 -19.453 1 98.5 341 GLU B C 1
ATOM 5519 O O . GLU B 1 341 ? 9.828 -41.219 -19.766 1 98.5 341 GLU B O 1
ATOM 5524 N N . PHE B 1 342 ? 9.969 -39.469 -18.422 1 98.69 342 PHE B N 1
ATOM 5525 C CA . PHE B 1 342 ? 8.859 -39.938 -17.578 1 98.69 342 PHE B CA 1
ATOM 5526 C C . PHE B 1 342 ? 7.57 -40 -18.391 1 98.69 342 PHE B C 1
ATOM 5528 O O . PHE B 1 342 ? 6.863 -41 -18.344 1 98.69 342 PHE B O 1
ATOM 5535 N N . LEU B 1 343 ? 7.27 -38.938 -19.094 1 98.88 343 LEU B N 1
ATOM 5536 C CA . LEU B 1 343 ? 6.059 -38.875 -19.906 1 98.88 343 LEU B CA 1
ATOM 5537 C C . LEU B 1 343 ? 6.062 -39.969 -20.9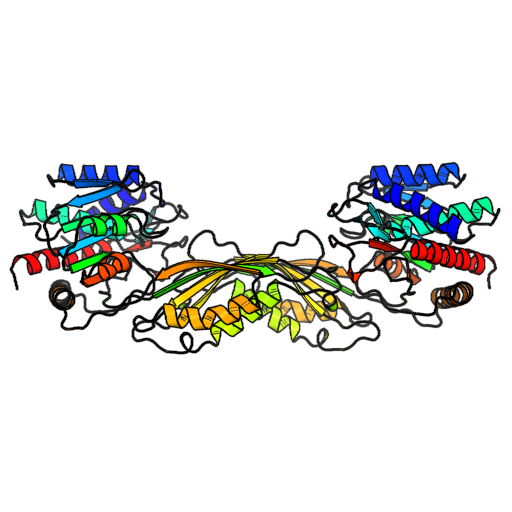69 1 98.88 343 LEU B C 1
ATOM 5539 O O . LEU B 1 343 ? 5.031 -40.594 -21.234 1 98.88 343 LEU B O 1
ATOM 5543 N N . LYS B 1 344 ? 7.219 -40.188 -21.547 1 98.75 344 LYS B N 1
ATOM 5544 C CA . LYS B 1 344 ? 7.352 -41.219 -22.562 1 98.75 344 LYS B CA 1
ATOM 5545 C C . LYS B 1 344 ? 7.105 -42.594 -21.938 1 98.75 344 LYS B C 1
ATOM 5547 O O . LYS B 1 344 ? 6.402 -43.438 -22.516 1 98.75 344 LYS B O 1
ATOM 5552 N N . ALA B 1 345 ? 7.691 -42.812 -20.812 1 98.5 345 ALA B N 1
ATOM 5553 C CA . ALA B 1 345 ? 7.488 -44.094 -20.109 1 98.5 345 ALA B CA 1
ATOM 5554 C C . ALA B 1 345 ? 6.016 -44.312 -19.797 1 98.5 345 ALA B C 1
ATOM 5556 O O . ALA B 1 345 ? 5.492 -45.406 -19.969 1 98.5 345 ALA B O 1
ATOM 5557 N N . LEU B 1 346 ? 5.379 -43.312 -19.312 1 98.69 346 LEU B N 1
ATOM 5558 C CA . LEU B 1 346 ? 3.959 -43.406 -18.984 1 98.69 346 LEU B CA 1
ATOM 5559 C C . LEU B 1 346 ? 3.129 -43.688 -20.219 1 98.69 346 LEU B C 1
ATOM 5561 O O . LEU B 1 346 ? 2.189 -44.5 -20.172 1 98.69 346 LEU B O 1
ATOM 5565 N N . ASN B 1 347 ? 3.441 -43.031 -21.312 1 98.69 347 ASN B N 1
ATOM 5566 C CA . ASN B 1 347 ? 2.803 -43.312 -22.594 1 98.69 347 ASN B CA 1
ATOM 5567 C C . ASN B 1 347 ? 2.91 -44.781 -22.969 1 98.69 347 ASN B C 1
ATOM 5569 O O . ASN B 1 347 ? 1.926 -45.406 -23.375 1 98.69 347 ASN B O 1
ATOM 5573 N N . GLU B 1 348 ? 4.105 -45.344 -22.797 1 97.94 348 GLU B N 1
ATOM 5574 C CA . GLU B 1 348 ? 4.363 -46.719 -23.172 1 97.94 348 GLU B CA 1
ATOM 5575 C C . GLU B 1 348 ? 3.635 -47.688 -22.234 1 97.94 348 GLU B C 1
ATOM 5577 O O . GLU B 1 348 ? 3.043 -48.656 -22.688 1 97.94 348 GLU B O 1
ATOM 5582 N N . ILE B 1 349 ? 3.68 -47.406 -20.984 1 97.81 349 ILE B N 1
ATOM 5583 C CA . ILE B 1 349 ? 3.023 -48.25 -19.984 1 97.81 349 ILE B CA 1
ATOM 5584 C C . ILE B 1 349 ? 1.515 -48.25 -20.234 1 97.81 349 ILE B C 1
ATOM 5586 O O . ILE B 1 349 ? 0.878 -49.281 -20.203 1 97.81 349 ILE B O 1
ATOM 5590 N N . TYR B 1 350 ? 0.982 -47.062 -20.469 1 96.88 350 TYR B N 1
ATOM 5591 C CA . TYR B 1 350 ? -0.45 -46.938 -20.703 1 96.88 350 TYR B CA 1
ATOM 5592 C C . TYR B 1 350 ? -0.866 -47.719 -21.953 1 96.88 350 TYR B C 1
ATOM 5594 O O . TYR B 1 350 ? -1.929 -48.344 -21.984 1 96.88 350 TYR B O 1
ATOM 5602 N N . GLY B 1 351 ? -0.102 -47.656 -22.984 1 94.88 351 GLY B N 1
ATOM 5603 C CA . GLY B 1 351 ? -0.386 -48.344 -24.234 1 94.88 351 GLY B CA 1
ATOM 5604 C C . GLY B 1 351 ? -0.386 -49.875 -24.094 1 94.88 351 GLY B C 1
ATOM 5605 O O . GLY B 1 351 ? -1.083 -50.562 -24.828 1 94.88 351 GLY B O 1
ATOM 5606 N N . LYS B 1 352 ? 0.426 -50.469 -23.234 1 90.12 352 LYS B N 1
ATOM 5607 C CA . LYS B 1 352 ? 0.562 -51.906 -23.062 1 90.12 352 LYS B CA 1
ATOM 5608 C C . LYS B 1 352 ? -0.563 -52.469 -22.203 1 90.12 352 LYS B C 1
ATOM 5610 O O . LYS B 1 352 ? -0.799 -53.688 -22.172 1 90.12 352 LYS B O 1
ATOM 5615 N N . GLY B 1 353 ? -1.41 -51.688 -21.703 1 75.81 353 GLY B N 1
ATOM 5616 C CA . GLY B 1 353 ? -2.486 -52.156 -20.844 1 75.81 353 GLY B CA 1
ATOM 5617 C C . GLY B 1 353 ? -1.992 -52.781 -19.547 1 75.81 353 GLY B C 1
ATOM 5618 O O . GLY B 1 353 ? -2.654 -53.656 -18.969 1 75.81 353 GLY B O 1
ATOM 5619 N N . ASP B 1 354 ? -0.714 -52.531 -19.094 1 59.09 354 ASP B N 1
ATOM 5620 C CA . ASP B 1 354 ? -0.15 -53.125 -17.891 1 59.09 354 ASP B CA 1
ATOM 5621 C C . ASP B 1 354 ? -0.569 -52.344 -16.641 1 59.09 354 ASP B C 1
ATOM 5623 O O . ASP B 1 354 ? -0.714 -51.125 -16.688 1 59.09 354 ASP B O 1
#

pLDDT: mean 97.41, std 4.18, range [47.38, 98.94]

Foldseek 3Di:
DLVVLLVQLVVQLLVLLQDAAAFQRCVVSVVVVVVLCVVLPFDWDWDDPPRWIKIKTPQVAQEEEEEESHWHPWDAHWDDDPLKIWTACQQPASLFVSLQSSLSNVCSVVVHDQRHMYMYTGDWVPALVGLLSSVVPGAHQAYEYEHAPQQAKEQKEKWKWKKKFKFFKAKDALVCCVVIGARVVLVVVLQVVLCPDPQQVDADDFGGKDKDWDDKDFDDPDRIRTTMIITMMMIIGGQPDDQVVSCVVSVVSRVVGTPDMDIDDGAHMHGDDCPDPVNVLLVQLCVVLVHDHYHYHRDDGSVRSNVVSNHNYIYGAHADPVCHPHNGGMGRSSRSNSRSSSVSSSSVSVVVVD/DLVVLLVQLVVQLLVLLQDAAAFQRCVVSVVVVVVLCVVLVFDWDWDDPPRWIKIKTPQVAQEEEEEESHWHPWDAHWDDDPLKIATACQQPASLFVSLQSSLSNVCSVVVHDQRHMYMYTGDWVPALVGLLSSLVPGAHQAYEYEHAPQQAKEQKEKWKWKKKFKFFKAKDALVCCVVIGARVVLVVVLQVVLCPDPQQVDADDFGGKDKDWDDKDFDDPDRIRTTMIITMMMIIGGQPDDQVVSCVVSVVSRVVGTPDMDIDDGAHMHGDDCPDPNNVLLVQLCVVLVHDHYHHHRDDGSVRSNVVSNHNYIYGAHADPVCHPHNGGMGRSSRSNSRSSSVSSSSVSVVVVD

Sequence (708 aa):
MNQMKTERAKEILLQLLKIPSPSGQEDRIMLHIMEFLHKLDYDVHIESDGEIIDLVVNPEAELFYEVHVDTIPIRAEPFVRGNIIYGTGASDIKGGAAAILLMLESLKRENKDLNVGIVFVSDEELGGRGSALFMERYRPKMAVVLEPTDLEVHIAHAGNIEAYFEVDGKEAHGACPESGVNAIEETYKMLEELKKLEPFNTKGEFFDPHIGIQELVCENPVYLIPALCKGRLEARLLPEQEVEDVLDLMDPILDEYTKSYEYTEIWDGYKLEPDEEIVQLAKKAMEKTGLDEFGGMRSWTDAINFMYNGTRTIVFGPGNLDISHTKFERIDVRDVVTASEFLKALNEIYGKGDMNQMKTERAKEILLQLLKIPSPSGQEDRIMLHIMEFLHKLDYDVHIESDGEIIDLVVNPEAELFYEVHVDTIPIRAEPFVRGNIIYGTGASDIKGGAAAILLMLESLKRENKDLNVGIVFVSDEELGGRGSALFMERYRPKMAVVLEPTDLEVHIAHAGNIEAYFEVDGKEAHGACPESGVNAIEETYKMLEELKKLEPFNTKGEFFDPHIGIQELVCENPVYLIPALCKGRLEARLLPEQEVEDVLDLMDPILDEYTKSYEYTEIWDGYKLEPDEEIVQLAKKAMEKTGLDEFGGMRSWTDAINFMYNGTRTIVFGPGNLDISHTKFERIDVRDVVTASEFLKALNEIYGKGD

InterPro domains:
  IPR001261 ArgE/DapE/ACY1/CPG2/YscS, conserved site [PS00759] (90-127)
  IPR002933 Peptidase M20 [PF01546] (67-346)
  IPR011650 Peptidase M20, dimerisation domain [PF07687] (155-261)
  IPR036264 Bacterial exopeptidase dimerisation domain [SSF55031] (159-264)
  IPR050072 Peptidase M20A family, bacterial cell wall biosynthesis [PTHR43808] (4-345)

Radius of gyration: 34.76 Å; Cα contacts (8 Å, |Δi|>4): 1777; chains: 2; bounding box: 51×108×73 Å

Solvent-accessible surface area (backbone atoms only — not comparable to full-atom values): 35020 Å² total; per-residue (Å²): 110,68,62,61,46,33,54,50,43,43,52,49,31,50,59,54,54,72,43,78,18,28,55,88,45,43,64,69,49,50,48,52,51,49,51,56,38,45,75,70,69,49,69,74,42,81,48,67,81,87,81,43,59,29,44,31,30,53,85,83,34,47,37,30,42,35,31,44,65,28,23,71,76,81,69,30,71,66,46,75,58,90,60,33,36,34,10,48,28,30,8,47,24,42,29,32,44,30,14,52,51,51,30,53,51,48,30,57,75,65,72,48,84,80,53,43,15,40,35,44,24,27,25,50,83,78,73,24,58,23,45,42,54,48,52,74,76,44,75,40,55,26,35,38,30,41,41,30,44,66,59,22,44,15,45,28,29,16,9,35,39,30,31,41,38,31,23,56,41,30,60,7,14,47,63,30,66,88,62,31,34,46,8,68,58,50,48,51,52,45,51,52,56,58,49,65,37,66,77,43,70,54,82,47,95,71,51,61,31,40,64,51,73,36,28,38,44,21,76,45,95,56,75,30,29,24,34,45,23,38,35,31,39,41,31,37,35,40,35,86,50,57,54,70,62,53,47,65,64,44,45,63,55,48,62,71,52,32,77,46,70,46,78,78,41,79,39,63,28,38,66,64,58,78,83,38,66,66,48,46,49,46,49,53,18,23,64,76,64,73,45,86,47,74,42,46,36,57,45,74,59,60,49,50,50,40,45,76,67,67,12,48,58,37,38,32,19,16,23,41,48,49,41,19,90,32,73,72,11,36,24,53,34,66,41,24,45,50,39,14,49,31,54,45,41,36,33,53,42,61,61,69,73,112,110,69,62,60,47,31,52,49,43,44,52,50,31,50,59,55,54,71,44,77,18,29,54,86,45,43,65,68,50,51,50,51,50,50,52,55,38,47,75,68,70,49,68,74,42,79,47,66,82,85,82,43,59,29,43,30,30,52,84,84,34,48,39,31,42,35,29,45,66,29,24,71,76,82,70,31,72,67,48,75,59,90,60,34,34,34,11,49,28,32,8,46,24,42,30,31,44,31,13,53,52,50,30,54,52,49,30,57,77,66,72,48,83,81,52,43,15,40,35,44,24,27,26,51,85,78,74,24,58,23,45,44,54,47,50,74,77,44,75,40,55,28,34,38,31,42,40,31,44,65,60,22,44,15,44,28,30,16,8,34,38,28,29,42,37,31,23,56,40,30,60,8,13,49,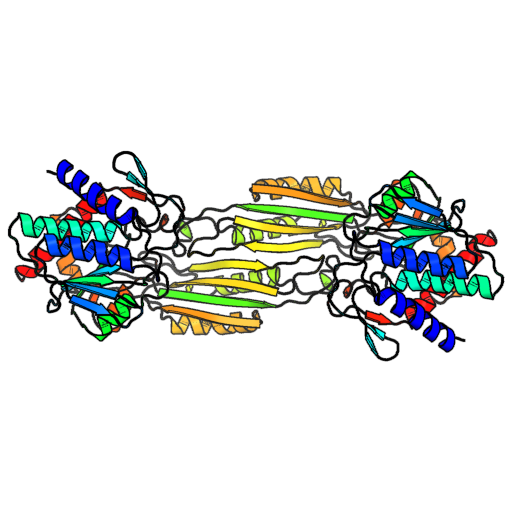62,30,67,89,60,29,34,49,8,67,59,48,48,52,53,46,50,52,56,59,48,66,37,67,78,44,71,52,81,47,93,72,54,61,31,38,64,51,73,36,28,38,42,22,77,45,97,55,74,32,28,25,32,47,25,36,35,30,40,42,31,38,36,40,35,86,48,55,54,69,61,53,47,64,64,44,46,63,55,48,61,71,53,32,76,46,70,47,77,77,42,80,41,62,28,37,65,65,58,78,82,39,66,65,48,48,50,46,50,54,18,23,64,76,63,73,46,86,46,74,40,46,37,57,47,72,59,59,47,49,50,39,44,76,64,66,13,48,58,39,38,31,19,16,23,40,47,50,40,20,91,34,73,71,11,36,26,52,36,66,41,23,45,51,38,14,49,33,54,46,41,36,32,53,43,61,63,69,73,112

Nearest PDB structures (foldseek):
  5xoy-assembly1_B-2  TM=8.339E-01  e=7.130E-26  Thermus thermophilus HB27
  3tx8-assembly1_A-2  TM=7.297E-01  e=3.479E-26  Corynebacterium glutamicum
  7lgp-assembly1_A  TM=7.718E-01  e=1.970E-25  Shigella flexneri 2a str. 301
  2f7v-assembly1_A  TM=8.030E-01  e=3.475E-24  Xanthomonas campestris
  4q7a-assembly1_A  TM=7.507E-01  e=1.295E-23  Sphaerobacter thermophilus DSM 20745

Organism: Thermococcus gammatolerans (strain DSM 15229 / JCM 11827 / EJ3) (NCBI:txid593117)